Protein AF-A0A520Q319-F1 (afdb_monomer)

pLDDT: mean 80.67, std 19.12, range [30.23, 98.19]

Nearest PDB structures (foldseek):
  6kzb-assembly2_C  TM=6.692E-01  e=2.035E-01  Homo sapiens
  6kzb-assembly1_A-2  TM=5.949E-01  e=3.233E-01  Homo sapiens
  5vg1-assembly2_B  TM=4.832E-01  e=1.181E+00  Jonesia denitrificans DSM 20603
  4v29-assembly1_B  TM=5.590E-01  e=2.477E+00  Arabidopsis thaliana
  5a4x-assembly1_A  TM=5.444E-01  e=3.756E+00  Arabidopsis thaliana

Solvent-accessible surface area (backbone atoms only — not comparable to full-atom values): 23358 Å² total; per-residue (Å²): 141,82,85,83,78,80,80,80,74,81,78,77,79,76,72,76,76,65,64,22,47,40,36,36,29,36,28,26,44,51,50,32,49,63,21,28,35,31,40,41,38,35,45,88,94,48,73,40,70,31,78,44,44,71,84,56,62,34,58,86,44,41,80,47,44,74,44,81,36,68,61,40,83,41,56,41,34,41,35,38,34,36,84,64,22,77,76,43,60,40,50,38,51,46,76,32,85,42,82,37,78,48,62,46,61,54,39,62,59,31,67,91,60,71,52,44,43,98,89,36,84,65,15,52,20,51,48,66,51,40,61,32,36,37,56,39,36,75,92,35,52,89,61,39,76,86,60,71,26,94,42,32,89,65,30,72,80,61,38,91,25,33,42,38,29,46,55,82,26,27,66,39,46,46,64,36,37,79,74,20,74,80,16,44,37,38,73,87,82,18,64,39,81,36,81,64,89,77,71,69,70,80,78,72,82,76,78,85,88,83,90,82,90,85,82,90,84,89,84,83,90,83,84,88,77,95,74,95,70,86,77,73,78,84,89,81,71,71,88,68,60,27,83,81,60,37,94,52,47,62,69,71,63,35,23,36,29,76,24,52,90,86,58,36,66,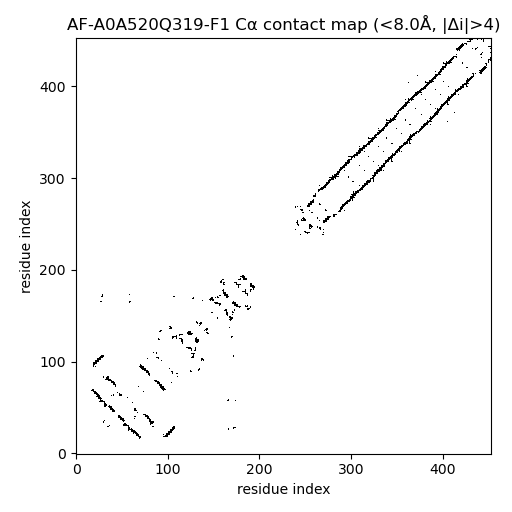42,47,69,79,36,35,29,33,40,43,12,64,42,73,49,14,33,59,45,61,32,34,39,24,49,20,45,31,37,40,38,16,56,4,47,38,0,30,44,32,42,38,34,24,39,60,7,58,31,28,40,39,41,17,65,17,53,39,2,30,20,37,40,35,34,22,50,19,41,20,37,40,40,18,61,18,44,44,4,25,49,31,37,36,48,30,44,17,39,36,39,38,41,17,53,13,44,34,2,26,38,31,38,40,25,48,65,75,11,54,29,37,42,37,40,20,59,5,57,43,2,31,33,37,32,39,34,21,14,63,29,34,40,36,42,19,30,35,43,2,25,40,35,39,32,26,59,72,17,60,33,26,34,36,36,24,39,56,80,52,7,44,69,44,46,41,60,43,91,87,52,61,89,41,95,22,46,42,66,68,35,101,50,91,63,66,77,96

Secondary structure (DSSP, 8-state):
------------------EEEEEEEEE--SPBTTTB-EEEEEETTEEEEEE--TT--TTT-EEEEEEEEESEEEEEEEEEESSS-TT-EEEEEEEESSSEEEEEE--GGGTT--SS-TT-TT--EEETTEEE-TT--TT-GGGSPPPS-SSGGGSPP-STTEEEEEETTEEEEEE-GGGGTTSEEETTTEEES---S----------------------------------------S---HHHH-SSEEETTEEEE---TT--BPPTTSEEEEEE-STTTT-S-EE--SSEEEEEE-STTTT-SEEE-TT-SEEEEEE-STT--SEEE--SSEEEEEE-STT--SEEE--SSEEEEEE-STT--SEEEE-TT--EEEEEE-STT-SSEEEE-SSSEEEEEETT-EEEEE-SS-SSEEEEEESTTSEEEEE--TTS-SSTTS-B--SS-----

Mean predicted aligned error: 19.61 Å

Sequence (453 aa):
MGSRWWVLACLCLMGCESEAVLVVSLRTDLVPGLEVTRATTTVADASATADFALGDDLIAGTRIAAFDVPHGQQRVTVTLSGPGAESLRRTVVVDVRGGTAVTVVLTRSCRGVSCPAASDAAATECLGGVCVAPECTPETPEQCPTAECAADGECPSGPACTTPACLDGVCGLRADASECGGGACDPDEGCVGAPTPDGGVPMDAGPEPDAGVIDSGALDSGTSRLDSGRGDPPRDGGPRDCASLCPGSCEGPLCVLDGTPLQSVCPDGVDCEFRCLGFGSCDVELFCGDGACNVRCEGPSSCRSIIHCGDASTCDVRCTNSTACGTVNCGAGACDVDCTREMTCTEVQCGTGAANVECAAMGACNTVTCPAPATRLDLVCDGFGACSDVSCGADACVIDCMGTSCTNVTCDTACNCDVACMGFGGCSSVTCPSGCMSGPGCMSAGGGGCGCT

Structure (mmCIF, N/CA/C/O backbone):
data_AF-A0A520Q319-F1
#
_entry.id   AF-A0A520Q319-F1
#
loop_
_atom_site.group_PDB
_atom_site.id
_atom_site.type_symbol
_atom_site.label_atom_id
_atom_site.label_alt_id
_atom_site.label_comp_id
_atom_site.label_asym_id
_atom_site.label_entity_id
_atom_site.label_seq_id
_atom_site.pdbx_PDB_ins_code
_atom_site.Cartn_x
_atom_site.Cartn_y
_atom_site.Cartn_z
_atom_site.occupancy
_atom_site.B_iso_or_equiv
_atom_site.auth_seq_id
_atom_site.auth_comp_id
_atom_site.auth_asym_id
_atom_site.auth_atom_id
_atom_site.pdbx_PDB_model_num
ATOM 1 N N . MET A 1 1 ? -21.592 -3.073 75.239 1.00 37.97 1 MET A N 1
ATOM 2 C CA . MET A 1 1 ? -22.607 -2.426 74.375 1.00 37.97 1 MET A CA 1
ATOM 3 C C . MET A 1 1 ? -21.906 -1.245 73.715 1.00 37.97 1 MET A C 1
ATOM 5 O O . MET A 1 1 ? -21.657 -0.274 74.397 1.00 37.97 1 MET A O 1
ATOM 9 N N . GLY A 1 2 ? -21.346 -1.301 72.511 1.00 39.22 2 GLY A N 1
ATOM 10 C CA . GLY A 1 2 ? -21.831 -1.915 71.277 1.00 39.22 2 GLY A CA 1
ATOM 11 C C . GLY A 1 2 ? -22.128 -0.822 70.237 1.00 39.22 2 GLY A C 1
ATOM 12 O O . GLY A 1 2 ? -23.166 -0.878 69.594 1.00 39.22 2 GLY A O 1
ATOM 13 N N . SER A 1 3 ? -21.285 0.211 70.125 1.00 38.00 3 SER A N 1
ATOM 14 C CA . SER A 1 3 ? -21.449 1.327 69.186 1.00 38.00 3 SER A CA 1
ATOM 15 C C . SER A 1 3 ? -20.737 1.011 67.870 1.00 38.00 3 SER A C 1
ATOM 17 O O . SER A 1 3 ? -19.551 1.267 67.692 1.00 38.00 3 SER A O 1
ATOM 19 N N . ARG A 1 4 ? -21.495 0.415 66.946 1.00 44.19 4 ARG A N 1
ATOM 20 C CA . ARG A 1 4 ? -21.141 0.266 65.530 1.00 44.19 4 ARG A CA 1
ATOM 21 C C . ARG A 1 4 ? -21.379 1.620 64.856 1.00 44.19 4 ARG A C 1
ATOM 23 O O . ARG A 1 4 ? -22.530 1.995 64.655 1.00 44.19 4 ARG A O 1
ATOM 30 N N . TRP A 1 5 ? -20.321 2.362 64.546 1.00 41.03 5 TRP A N 1
ATOM 31 C CA . TRP A 1 5 ? -20.402 3.493 63.620 1.00 41.03 5 TRP A CA 1
ATOM 32 C C . TRP A 1 5 ? -20.099 2.986 62.215 1.00 41.03 5 TRP A C 1
ATOM 34 O O . TRP A 1 5 ? -19.053 2.396 61.956 1.00 41.03 5 TRP A O 1
ATOM 44 N N . TRP A 1 6 ? -21.092 3.147 61.348 1.00 40.56 6 TRP A N 1
ATOM 45 C CA . TRP A 1 6 ? -21.052 2.803 59.940 1.00 40.56 6 TRP A CA 1
ATOM 46 C C . TRP A 1 6 ? -20.061 3.720 59.222 1.00 40.56 6 TRP A C 1
ATOM 48 O O . TRP A 1 6 ? -20.252 4.933 59.180 1.00 40.56 6 TRP A O 1
ATOM 58 N N . VAL A 1 7 ? -19.018 3.132 58.641 1.00 46.28 7 VAL A N 1
ATOM 59 C CA . VAL A 1 7 ? -18.230 3.776 57.591 1.00 46.28 7 VAL A CA 1
ATOM 60 C C . VAL A 1 7 ? -19.119 3.800 56.349 1.00 46.28 7 VAL A C 1
ATOM 62 O O . VAL A 1 7 ? -19.327 2.770 55.711 1.00 46.28 7 VAL A O 1
ATOM 65 N N . LEU A 1 8 ? -19.694 4.965 56.039 1.00 46.56 8 LEU A N 1
ATOM 66 C CA . LEU A 1 8 ? -20.206 5.254 54.703 1.00 46.56 8 LEU A CA 1
ATOM 67 C C . LEU A 1 8 ? -18.996 5.286 53.763 1.00 46.56 8 LEU A C 1
ATOM 69 O O . LEU A 1 8 ? -18.280 6.281 53.673 1.00 46.56 8 LEU A O 1
ATOM 73 N N . ALA A 1 9 ? -18.746 4.163 53.097 1.00 47.50 9 ALA A N 1
ATOM 74 C CA . ALA A 1 9 ? -17.907 4.122 51.917 1.00 47.50 9 ALA A CA 1
ATOM 75 C C . ALA A 1 9 ? -18.663 4.848 50.793 1.00 47.50 9 ALA A C 1
ATOM 77 O O . ALA A 1 9 ? -19.569 4.285 50.180 1.00 47.50 9 ALA A O 1
ATOM 78 N N . CYS A 1 10 ? -18.320 6.117 50.556 1.00 46.19 10 CYS A N 1
ATOM 79 C CA . CYS A 1 10 ? -18.592 6.774 49.282 1.00 46.19 10 CYS A CA 1
ATOM 80 C C . CYS A 1 10 ? -17.803 6.022 48.209 1.00 46.19 10 CYS A C 1
ATOM 82 O O . CYS A 1 10 ? -16.613 6.256 48.010 1.00 46.19 10 CYS A O 1
ATOM 84 N N . LEU A 1 11 ? -18.479 5.071 47.572 1.00 45.88 11 LEU A N 1
ATOM 85 C CA . LEU A 1 11 ? -18.048 4.411 46.355 1.00 45.88 11 LEU A CA 1
ATOM 86 C C . LEU A 1 11 ? -18.030 5.487 45.258 1.00 45.88 11 LEU A C 1
ATOM 88 O O . LEU A 1 11 ? -19.061 5.800 44.665 1.00 45.88 11 LEU A O 1
ATOM 92 N N . CYS A 1 12 ? -16.877 6.124 45.050 1.00 43.38 12 CYS A N 1
ATOM 93 C CA . CYS A 1 12 ? -16.635 6.920 43.857 1.00 43.38 12 CYS A CA 1
ATOM 94 C C . CYS A 1 12 ? -16.754 5.975 42.660 1.00 43.38 12 CYS A C 1
ATOM 96 O O . CYS A 1 12 ? -15.855 5.178 42.397 1.00 43.38 12 CYS A O 1
ATOM 98 N N . LEU A 1 13 ? -17.893 6.039 41.974 1.00 45.44 13 LEU A N 1
ATOM 99 C CA . LEU A 1 13 ? -18.058 5.548 40.616 1.00 45.44 13 LEU A CA 1
ATOM 100 C C . LEU A 1 13 ? -17.061 6.321 39.746 1.00 45.44 13 LEU A C 1
ATOM 102 O O . LEU A 1 13 ? -17.366 7.403 39.254 1.00 45.44 13 LEU A O 1
ATOM 106 N N . MET A 1 14 ? -15.844 5.796 39.613 1.00 43.69 14 MET A N 1
ATOM 107 C CA . MET A 1 14 ? -14.994 6.112 38.474 1.00 43.69 14 MET A CA 1
ATOM 108 C C . MET A 1 14 ? -15.736 5.564 37.257 1.00 43.69 14 MET A C 1
ATOM 110 O O . MET A 1 14 ? -15.704 4.364 36.990 1.00 43.69 14 MET A O 1
ATOM 114 N N . GLY A 1 15 ? -16.514 6.425 36.601 1.00 40.84 15 GLY A N 1
ATOM 115 C CA . GLY A 1 15 ? -17.001 6.146 35.263 1.00 40.84 15 GLY A CA 1
ATOM 116 C C . GLY A 1 15 ? -15.776 5.959 34.387 1.00 40.84 15 GLY A C 1
ATOM 117 O O . GLY A 1 15 ? -14.968 6.872 34.257 1.00 40.84 15 GLY A O 1
ATOM 118 N N . CYS A 1 16 ? -15.608 4.751 33.865 1.00 49.38 16 CYS A N 1
ATOM 119 C CA . CYS A 1 16 ? -14.726 4.515 32.741 1.00 49.38 16 CYS A CA 1
ATOM 120 C C . CYS A 1 16 ? -15.351 5.311 31.590 1.00 49.38 16 CYS A C 1
ATOM 122 O O . CYS A 1 16 ? -16.384 4.898 31.063 1.00 49.38 16 CYS A O 1
ATOM 124 N N . GLU A 1 17 ? -14.826 6.500 31.295 1.00 56.38 17 GLU A N 1
ATOM 125 C CA . GLU A 1 17 ? -15.114 7.161 30.025 1.00 56.38 17 GLU A CA 1
ATOM 126 C C . GLU A 1 17 ? -14.665 6.154 28.968 1.00 56.38 17 GLU A C 1
ATOM 128 O O . GLU A 1 17 ? -13.500 5.758 28.945 1.00 56.38 17 GLU A O 1
ATOM 133 N N . SER A 1 18 ? -15.609 5.576 28.225 1.00 66.00 18 SER A N 1
ATOM 134 C CA . SER A 1 18 ? -15.241 4.628 27.185 1.00 66.00 18 SER A CA 1
ATOM 135 C C . SER A 1 18 ? -14.591 5.441 26.079 1.00 66.00 18 SER A C 1
ATOM 137 O O . SER A 1 18 ? -15.249 6.221 25.392 1.00 66.00 18 S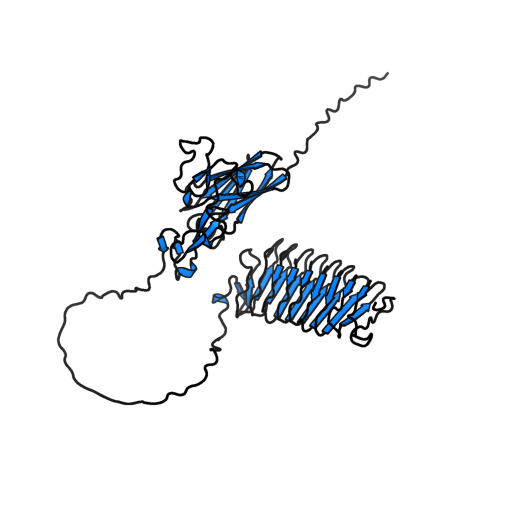ER A O 1
ATOM 139 N N . GLU A 1 19 ? -13.274 5.331 25.994 1.00 82.06 19 GLU A N 1
ATOM 140 C CA . GLU A 1 19 ? -12.502 5.933 24.924 1.00 82.06 19 GLU A CA 1
ATOM 141 C C . GLU A 1 19 ? -12.709 5.121 23.647 1.00 82.06 19 GLU A C 1
ATOM 143 O O . GLU A 1 19 ? -12.830 3.891 23.652 1.00 82.06 19 GLU A O 1
ATOM 148 N N . ALA A 1 20 ? -12.789 5.842 22.542 1.00 88.25 20 ALA A N 1
ATOM 149 C CA . ALA A 1 20 ? -12.891 5.308 21.208 1.00 88.25 20 ALA A CA 1
ATOM 150 C C . ALA A 1 20 ? -11.679 5.764 20.400 1.00 88.25 20 ALA A C 1
ATOM 152 O O . ALA A 1 20 ? -11.221 6.898 20.531 1.00 88.25 20 ALA A O 1
ATOM 153 N N . VAL A 1 21 ? -11.183 4.885 19.535 1.00 92.50 21 VAL A N 1
ATOM 154 C CA . VAL A 1 21 ? -10.055 5.214 18.664 1.00 92.50 21 VAL A CA 1
ATOM 155 C C . VAL A 1 21 ? -10.552 6.076 17.505 1.00 92.50 21 VAL A C 1
ATOM 157 O O . VAL A 1 21 ? -11.387 5.633 16.715 1.00 92.50 21 VAL A O 1
ATOM 160 N N . LEU A 1 22 ? -10.006 7.283 17.381 1.00 95.94 22 LEU A N 1
ATOM 161 C CA . LEU A 1 22 ? -10.175 8.179 16.243 1.00 95.94 22 LEU A CA 1
ATOM 162 C C . LEU A 1 22 ? -8.900 8.185 15.395 1.00 95.94 22 LEU A C 1
ATOM 164 O O . LEU A 1 22 ? -7.833 8.597 15.849 1.00 95.94 22 LEU A O 1
ATOM 168 N N . VAL A 1 23 ? -9.014 7.744 14.147 1.00 96.75 23 VAL A N 1
ATOM 169 C CA . VAL A 1 23 ? -7.941 7.766 13.149 1.00 96.75 23 VAL A CA 1
ATOM 170 C C . VAL A 1 23 ? -8.147 8.951 12.216 1.00 96.75 23 VAL A C 1
ATOM 172 O O . VAL A 1 23 ? -9.241 9.133 11.691 1.00 96.75 23 VAL A O 1
ATOM 175 N N . VAL A 1 24 ? -7.100 9.748 12.000 1.00 97.75 24 VAL A N 1
ATOM 176 C CA . VAL A 1 24 ? -7.153 10.925 11.123 1.00 97.75 24 VAL A CA 1
ATOM 177 C C . VAL A 1 24 ? -6.260 10.696 9.912 1.00 97.75 24 VAL A C 1
ATOM 179 O O . VAL A 1 24 ? -5.055 10.462 10.062 1.00 97.75 24 VAL A O 1
ATOM 182 N N . SER A 1 25 ? -6.853 10.804 8.727 1.00 97.06 25 SER A N 1
ATOM 183 C CA . SER A 1 25 ? -6.167 10.734 7.439 1.00 97.06 25 SER A CA 1
ATOM 184 C C . SER A 1 25 ? -6.172 12.095 6.748 1.00 97.06 25 SER A C 1
ATOM 186 O O . SER A 1 25 ? -7.106 12.878 6.909 1.00 97.06 25 SER A O 1
ATOM 188 N N . LEU A 1 26 ? -5.130 12.384 5.975 1.00 97.44 26 LEU A N 1
ATOM 189 C CA . LEU A 1 26 ? -4.986 13.599 5.177 1.00 97.44 26 LEU A CA 1
ATOM 190 C C . LEU A 1 26 ? -4.964 13.248 3.698 1.00 97.44 26 LEU A C 1
ATOM 192 O O . LEU A 1 26 ? -4.217 12.352 3.309 1.00 97.44 26 LEU A O 1
ATOM 196 N N . ARG A 1 27 ? -5.705 14.014 2.893 1.00 96.94 27 ARG A N 1
ATOM 197 C CA . ARG A 1 27 ? -5.554 14.056 1.435 1.00 96.94 27 ARG A CA 1
ATOM 198 C C . ARG A 1 27 ? -5.244 15.474 0.966 1.00 96.94 27 ARG A C 1
ATOM 200 O O . ARG A 1 27 ? -5.932 16.417 1.359 1.00 96.94 27 ARG A O 1
ATOM 207 N N . THR A 1 28 ? -4.214 15.645 0.145 1.00 95.88 28 THR A N 1
ATOM 208 C CA . THR A 1 28 ? -3.810 16.948 -0.402 1.00 95.88 28 THR A CA 1
ATOM 209 C C . THR A 1 28 ? -3.043 16.802 -1.717 1.00 95.88 28 THR A C 1
ATOM 211 O O . THR A 1 28 ? -2.348 15.815 -1.924 1.00 95.88 28 THR A O 1
ATOM 214 N N . ASP A 1 29 ? -3.171 17.797 -2.594 1.00 95.00 29 ASP A N 1
ATOM 215 C CA . ASP A 1 29 ? -2.430 17.979 -3.853 1.00 95.00 29 ASP A CA 1
ATOM 216 C C . ASP A 1 29 ? -1.200 18.903 -3.690 1.00 95.00 29 ASP A C 1
ATOM 218 O O . ASP A 1 29 ? -0.631 19.416 -4.659 1.00 95.00 29 ASP A O 1
ATOM 222 N N . LEU A 1 30 ? -0.799 19.163 -2.445 1.00 94.31 30 LEU A N 1
ATOM 223 C CA . LEU A 1 30 ? 0.480 19.787 -2.121 1.00 94.31 30 LEU A CA 1
ATOM 224 C C . LEU A 1 30 ? 1.610 18.782 -2.335 1.00 94.31 30 LEU A C 1
ATOM 226 O O . LEU A 1 30 ? 1.519 17.646 -1.873 1.00 94.31 30 LEU A O 1
ATOM 230 N N . VAL A 1 31 ? 2.706 19.216 -2.953 1.00 93.06 31 VAL A N 1
ATOM 231 C CA . VAL A 1 31 ? 3.884 18.373 -3.157 1.00 93.06 31 VAL A CA 1
ATOM 232 C C . VAL A 1 31 ? 4.611 18.161 -1.824 1.00 93.06 31 VAL A C 1
ATOM 234 O O . VAL A 1 31 ? 5.104 19.129 -1.228 1.00 93.06 31 VAL A O 1
ATOM 237 N N . PRO A 1 32 ? 4.707 16.922 -1.322 1.00 92.44 32 PRO A N 1
ATOM 238 C CA . PRO A 1 32 ? 5.370 16.658 -0.057 1.00 92.44 32 PRO A CA 1
ATOM 239 C C . PRO A 1 32 ? 6.884 16.839 -0.174 1.00 92.44 32 PRO A C 1
ATOM 241 O O . PRO A 1 32 ? 7.482 16.672 -1.236 1.00 92.44 32 PRO A O 1
ATOM 244 N N . GLY A 1 33 ? 7.510 17.291 0.909 1.00 87.81 33 GLY A N 1
ATOM 245 C CA . GLY A 1 33 ? 8.922 17.673 0.946 1.00 87.81 33 GLY A CA 1
ATOM 246 C C . GLY A 1 33 ? 9.253 19.023 0.287 1.00 87.81 33 GLY A C 1
ATOM 247 O O . GLY A 1 33 ? 10.247 19.635 0.677 1.00 87.81 33 GLY A O 1
ATOM 248 N N . LEU A 1 34 ? 8.432 19.522 -0.650 1.00 88.50 34 LEU A N 1
ATOM 249 C CA . LEU A 1 34 ? 8.623 20.829 -1.307 1.00 88.50 34 LEU A CA 1
ATOM 250 C C . LEU A 1 34 ? 7.650 21.886 -0.798 1.00 88.50 34 LEU A C 1
ATOM 252 O O . LEU A 1 34 ? 8.058 22.945 -0.329 1.00 88.50 34 LEU A O 1
ATOM 256 N N . GLU A 1 35 ? 6.356 21.599 -0.875 1.00 91.94 35 GLU A N 1
ATOM 257 C CA . GLU A 1 35 ? 5.304 22.532 -0.496 1.00 91.94 35 GLU A CA 1
ATOM 258 C C . GLU A 1 35 ? 4.829 22.283 0.931 1.00 91.94 35 GLU A C 1
ATOM 260 O O . GLU A 1 35 ? 4.600 23.232 1.680 1.00 91.94 35 GLU A O 1
ATOM 265 N N . VAL A 1 36 ? 4.738 21.020 1.338 1.00 94.69 36 VAL A N 1
ATOM 266 C CA . VAL A 1 36 ? 4.351 20.619 2.690 1.00 94.69 36 VAL A CA 1
ATOM 267 C C . VAL A 1 36 ? 5.379 19.653 3.261 1.00 94.69 36 VAL A C 1
ATOM 269 O O . VAL A 1 36 ? 5.780 18.697 2.612 1.00 94.69 36 VAL A O 1
ATOM 272 N N . THR A 1 37 ? 5.824 19.903 4.486 1.00 95.06 37 THR A N 1
ATOM 273 C CA . THR A 1 37 ? 6.806 19.052 5.175 1.00 95.06 37 THR A CA 1
ATOM 274 C C . THR A 1 37 ? 6.274 18.499 6.483 1.00 95.06 37 THR A C 1
ATOM 276 O O . THR A 1 37 ? 6.876 17.589 7.041 1.00 95.06 37 THR A O 1
ATOM 279 N N . ARG A 1 38 ? 5.159 19.038 6.994 1.00 95.44 38 ARG A N 1
ATOM 280 C CA . ARG A 1 38 ? 4.554 18.578 8.241 1.00 95.44 38 ARG A CA 1
ATOM 281 C C . ARG A 1 38 ? 3.066 18.876 8.324 1.00 95.44 38 ARG A C 1
ATOM 283 O O . ARG A 1 38 ? 2.643 19.999 8.043 1.00 95.44 38 ARG A O 1
ATOM 290 N N . ALA A 1 39 ? 2.306 17.911 8.830 1.00 97.56 39 ALA A N 1
ATOM 291 C CA . ALA A 1 39 ? 0.965 18.091 9.364 1.00 97.56 39 ALA A CA 1
ATOM 292 C C . ALA A 1 39 ? 0.983 18.041 10.894 1.00 97.56 39 ALA A C 1
ATOM 294 O O . ALA A 1 39 ? 1.561 17.138 11.495 1.00 97.56 39 ALA A O 1
ATOM 295 N N . THR A 1 40 ? 0.288 18.979 11.525 1.00 97.69 40 THR A N 1
ATOM 296 C CA . THR A 1 40 ? -0.024 18.952 12.955 1.00 97.69 40 THR A CA 1
ATOM 297 C C . THR A 1 40 ? -1.520 18.740 13.108 1.00 97.69 40 THR A C 1
ATOM 299 O O . THR A 1 40 ? -2.311 19.577 12.670 1.00 97.69 40 THR A O 1
ATOM 302 N N . THR A 1 41 ? -1.903 17.639 13.744 1.00 98.19 41 THR A N 1
ATOM 303 C CA . THR A 1 41 ? -3.294 17.314 14.065 1.00 98.19 41 THR A CA 1
ATOM 304 C C . THR A 1 41 ? -3.548 17.587 15.533 1.00 98.19 41 THR A C 1
ATOM 306 O O . THR A 1 41 ? -2.798 17.106 16.379 1.00 98.19 41 THR A O 1
ATOM 309 N N . THR A 1 42 ? -4.612 18.314 15.851 1.00 97.75 42 THR A N 1
ATOM 310 C CA . THR A 1 42 ? -5.048 18.549 17.229 1.00 97.75 42 THR A CA 1
ATOM 311 C C . THR A 1 42 ? -6.491 18.110 17.415 1.00 97.75 42 THR A C 1
ATOM 313 O O . THR A 1 42 ? -7.357 18.494 16.622 1.00 97.75 42 THR A O 1
ATOM 316 N N . VAL A 1 43 ? -6.747 17.351 18.478 1.00 96.25 43 VAL A N 1
ATOM 317 C CA . VAL A 1 43 ? -8.083 16.916 18.899 1.00 96.25 43 VAL A CA 1
ATOM 318 C C . VAL A 1 43 ? -8.203 17.163 20.396 1.00 96.25 43 VAL A C 1
ATOM 320 O O . VAL A 1 43 ? -7.409 16.634 21.171 1.00 96.25 43 VAL A O 1
ATOM 323 N N . ALA A 1 44 ? -9.170 17.989 20.801 1.00 89.00 44 ALA A N 1
ATOM 324 C CA . ALA A 1 44 ? -9.260 18.506 22.169 1.00 89.00 44 ALA A CA 1
ATOM 325 C C . ALA A 1 44 ? -7.903 19.083 22.646 1.00 89.00 44 ALA A C 1
ATOM 327 O O . ALA A 1 44 ? -7.392 20.010 22.017 1.00 89.00 44 ALA A O 1
ATOM 328 N N . ASP A 1 45 ? -7.321 18.525 23.711 1.00 86.25 45 ASP A N 1
ATOM 329 C CA . ASP A 1 45 ? -6.022 18.932 24.268 1.00 86.25 45 ASP A CA 1
ATOM 330 C C . ASP A 1 45 ? -4.841 18.073 23.764 1.00 86.25 45 ASP A C 1
ATOM 332 O O . ASP A 1 45 ? -3.692 18.308 24.142 1.00 86.25 45 ASP A O 1
ATOM 336 N N . ALA A 1 46 ? -5.101 17.075 22.912 1.00 93.00 46 ALA A N 1
ATOM 337 C CA . ALA A 1 46 ? -4.085 16.195 22.344 1.00 93.00 46 ALA A CA 1
ATOM 338 C C . ALA A 1 46 ? -3.594 16.704 20.981 1.00 93.00 46 ALA A C 1
ATOM 340 O O . ALA A 1 46 ? -4.355 17.254 20.180 1.00 93.00 46 ALA A O 1
ATOM 341 N N . SER A 1 47 ? -2.310 16.482 20.690 1.00 96.31 47 SER A N 1
ATOM 342 C CA . SER A 1 47 ? -1.703 16.828 19.404 1.00 96.31 47 SER A CA 1
ATOM 343 C C . SER A 1 47 ? -0.773 15.732 18.905 1.00 96.31 47 SER A C 1
ATOM 345 O O . SER A 1 47 ? -0.003 15.181 19.690 1.00 96.31 47 SER A O 1
ATOM 347 N N . ALA A 1 48 ? -0.784 15.484 17.601 1.00 96.1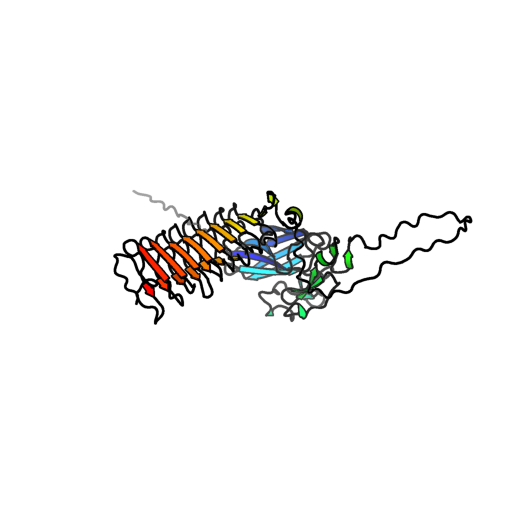2 48 ALA A N 1
ATOM 348 C CA . ALA A 1 48 ? 0.157 14.610 16.914 1.00 96.12 48 ALA A CA 1
ATOM 349 C C . ALA A 1 48 ? 0.726 15.322 15.683 1.00 96.12 48 ALA A C 1
ATOM 351 O O . ALA A 1 48 ? 0.067 16.178 15.089 1.00 96.12 48 ALA A O 1
ATOM 352 N N . THR A 1 49 ? 1.947 14.969 15.301 1.00 97.00 49 THR A N 1
ATOM 353 C CA . THR A 1 49 ? 2.611 15.502 14.110 1.00 97.00 49 THR A CA 1
ATOM 354 C C . THR A 1 49 ? 3.000 14.369 13.177 1.00 97.00 49 THR A C 1
ATOM 356 O O . THR A 1 49 ? 3.497 13.346 13.642 1.00 97.00 49 THR A O 1
ATOM 359 N N . ALA A 1 50 ? 2.831 14.588 11.878 1.00 96.19 50 ALA A N 1
ATOM 360 C CA . ALA A 1 50 ? 3.353 13.742 10.815 1.00 96.19 50 ALA A CA 1
ATOM 361 C C . ALA A 1 50 ? 4.260 14.598 9.927 1.00 96.19 50 ALA A C 1
ATOM 363 O O . ALA A 1 50 ? 3.859 15.693 9.535 1.00 96.19 50 ALA A O 1
ATOM 364 N N . ASP A 1 51 ? 5.475 14.131 9.654 1.00 96.25 51 ASP A N 1
ATOM 365 C CA . ASP A 1 51 ? 6.396 14.777 8.718 1.00 96.25 51 ASP A CA 1
ATOM 366 C C . ASP A 1 51 ? 6.257 14.126 7.333 1.00 96.25 51 ASP A C 1
ATOM 368 O O . ASP A 1 51 ? 5.946 12.939 7.241 1.00 96.25 51 ASP A O 1
ATOM 372 N N . PHE A 1 52 ? 6.491 14.906 6.277 1.00 94.25 52 PHE A N 1
ATOM 373 C CA . PHE A 1 52 ? 6.381 14.468 4.887 1.00 94.25 52 PHE A CA 1
ATOM 374 C C . PHE A 1 52 ? 7.677 14.712 4.122 1.00 94.25 52 PHE A C 1
ATOM 376 O O . PHE A 1 52 ? 8.320 15.758 4.273 1.00 94.25 52 PHE A O 1
ATOM 383 N N . ALA A 1 53 ? 8.027 13.760 3.269 1.00 89.62 53 ALA A N 1
ATOM 384 C CA . ALA A 1 53 ? 9.196 13.776 2.413 1.00 89.62 53 ALA A CA 1
ATOM 385 C C . ALA A 1 53 ? 8.803 13.752 0.931 1.00 89.62 53 ALA A C 1
ATOM 387 O O . ALA A 1 53 ? 7.681 13.428 0.549 1.00 89.62 53 ALA A O 1
ATOM 388 N N . LEU A 1 54 ? 9.766 14.105 0.080 1.00 83.75 54 LEU A N 1
ATOM 389 C CA . LEU A 1 54 ? 9.629 13.940 -1.363 1.00 83.75 54 LEU A CA 1
ATOM 390 C C . LEU A 1 54 ? 9.229 12.496 -1.695 1.00 83.75 54 LEU A C 1
ATOM 392 O O . LEU A 1 54 ? 9.892 11.562 -1.251 1.00 83.75 54 LEU A O 1
ATOM 396 N N . GLY A 1 55 ? 8.181 12.340 -2.504 1.00 80.00 55 GLY A N 1
ATOM 397 C CA . GLY A 1 55 ? 7.683 11.038 -2.953 1.00 80.00 55 GLY A CA 1
ATOM 398 C C . GLY A 1 55 ? 6.541 10.449 -2.121 1.00 80.00 55 GLY A C 1
ATOM 399 O O . GLY A 1 55 ? 5.960 9.461 -2.559 1.00 80.00 55 GLY A O 1
ATOM 400 N N . ASP A 1 56 ? 6.169 11.045 -0.981 1.00 88.00 56 ASP A N 1
ATOM 401 C CA . ASP A 1 56 ? 4.959 10.621 -0.266 1.00 88.00 56 ASP A CA 1
ATOM 402 C C . ASP A 1 56 ? 3.713 10.810 -1.156 1.00 88.00 56 ASP A C 1
ATOM 404 O O . ASP A 1 56 ? 3.556 11.839 -1.815 1.00 88.00 56 ASP A O 1
ATOM 408 N N . ASP A 1 57 ? 2.782 9.851 -1.163 1.00 88.69 57 ASP A N 1
ATOM 409 C CA . ASP A 1 57 ? 1.505 10.019 -1.871 1.00 88.69 57 ASP A CA 1
ATOM 410 C C . ASP A 1 57 ? 0.434 10.582 -0.931 1.00 88.69 57 ASP A C 1
ATOM 412 O O . ASP A 1 57 ? -0.350 9.862 -0.305 1.00 88.69 57 ASP A O 1
ATOM 416 N N . LEU A 1 58 ? 0.388 11.910 -0.843 1.00 92.62 58 LEU A N 1
ATOM 417 C CA . LEU A 1 58 ? -0.653 12.602 -0.089 1.00 92.62 58 LEU A CA 1
ATOM 418 C C . LEU A 1 58 ? -1.991 12.688 -0.839 1.00 92.62 58 LEU A C 1
ATOM 420 O O . LEU A 1 58 ? -2.984 13.089 -0.238 1.00 92.62 58 LEU A O 1
ATOM 424 N N . ILE A 1 59 ? -2.062 12.282 -2.108 1.00 92.12 59 ILE A N 1
ATOM 425 C CA . ILE A 1 59 ? -3.305 12.267 -2.891 1.00 92.12 59 ILE A CA 1
ATOM 426 C C . ILE A 1 59 ? -4.075 10.969 -2.655 1.00 92.12 59 ILE A C 1
ATOM 428 O O . ILE A 1 59 ? -5.296 11.012 -2.489 1.00 92.12 59 ILE A O 1
ATOM 432 N N . ALA A 1 60 ? -3.396 9.820 -2.593 1.00 87.56 60 ALA A N 1
ATOM 433 C CA . ALA A 1 60 ? -4.008 8.549 -2.186 1.00 87.56 60 ALA A CA 1
ATOM 434 C C . ALA A 1 60 ? -4.547 8.617 -0.747 1.00 87.56 60 ALA A C 1
ATOM 436 O O . ALA A 1 60 ? -5.589 8.043 -0.437 1.00 87.56 60 ALA A O 1
ATOM 437 N N . GLY A 1 61 ? -3.883 9.415 0.087 1.00 88.62 61 GLY A N 1
ATOM 438 C CA . GLY A 1 61 ? -4.264 9.692 1.458 1.00 88.62 61 GLY A CA 1
ATOM 439 C C . GLY A 1 61 ? -3.381 8.958 2.448 1.00 88.62 61 GLY A C 1
ATOM 440 O O . GLY A 1 61 ? -3.100 7.774 2.295 1.00 88.62 61 GLY A O 1
ATOM 441 N N . THR A 1 62 ? -2.949 9.669 3.485 1.00 92.12 62 THR A N 1
ATOM 442 C CA . THR A 1 62 ? -2.042 9.119 4.494 1.00 92.12 62 THR A CA 1
ATOM 443 C C . THR A 1 62 ? -2.606 9.300 5.891 1.00 92.12 62 THR A C 1
ATOM 445 O O . THR A 1 62 ? -3.226 10.321 6.198 1.00 92.12 62 THR A O 1
ATOM 448 N N . ARG A 1 63 ? -2.386 8.321 6.769 1.00 95.75 63 ARG A N 1
ATOM 449 C CA . ARG A 1 63 ? -2.757 8.439 8.180 1.00 95.75 63 ARG A CA 1
ATOM 450 C C . ARG A 1 63 ? -1.759 9.353 8.877 1.00 95.75 63 ARG A C 1
ATOM 452 O O . ARG A 1 63 ? -0.584 9.021 8.978 1.00 95.75 63 ARG A O 1
ATOM 459 N N . ILE A 1 64 ? -2.240 10.465 9.421 1.00 97.00 64 ILE A N 1
ATOM 460 C CA . ILE A 1 64 ? -1.385 11.466 10.074 1.00 97.00 64 ILE A CA 1
ATOM 461 C C . ILE A 1 64 ? -1.495 11.452 11.598 1.00 97.00 64 ILE A C 1
ATOM 463 O O . ILE A 1 64 ? -0.627 11.999 12.276 1.00 97.00 64 ILE A O 1
ATOM 467 N N . ALA A 1 65 ? -2.548 10.844 12.156 1.00 97.00 65 ALA A N 1
ATOM 468 C CA . ALA A 1 65 ? -2.703 10.734 13.600 1.00 97.00 65 ALA A CA 1
ATOM 469 C C . ALA A 1 65 ? -3.656 9.613 14.039 1.00 97.00 65 ALA A C 1
ATOM 471 O O . ALA A 1 65 ? -4.460 9.078 13.268 1.00 97.00 65 ALA A O 1
ATOM 472 N N . ALA A 1 66 ? -3.565 9.283 15.324 1.00 95.31 66 ALA A N 1
ATOM 473 C CA . ALA A 1 66 ? -4.485 8.416 16.039 1.00 95.31 66 ALA A CA 1
ATOM 474 C C . ALA A 1 66 ? -4.651 8.947 17.462 1.00 95.31 66 ALA A C 1
ATOM 476 O O . ALA A 1 66 ? -3.652 9.283 18.098 1.00 95.31 66 ALA A O 1
ATOM 477 N N . PHE A 1 67 ? -5.883 9.009 17.951 1.00 95.25 67 PHE A N 1
ATOM 478 C CA . PHE A 1 67 ? -6.191 9.483 19.295 1.00 95.25 67 PHE A CA 1
ATOM 479 C C . PHE A 1 67 ? -7.213 8.566 19.954 1.00 95.25 67 PHE A C 1
ATOM 481 O O . PHE A 1 67 ? -8.158 8.131 19.299 1.00 95.25 67 PHE A O 1
ATOM 488 N N . ASP A 1 68 ? -7.055 8.337 21.250 1.00 94.06 68 ASP A N 1
ATOM 489 C CA . ASP A 1 68 ? -8.132 7.844 22.100 1.00 94.06 68 ASP A CA 1
ATOM 490 C C . ASP A 1 68 ? -8.961 9.056 22.538 1.00 94.06 68 ASP A C 1
ATOM 492 O O . ASP A 1 68 ? -8.429 10.017 23.097 1.00 94.06 68 ASP A O 1
ATOM 496 N N . VAL A 1 69 ? -10.248 9.068 22.190 1.00 93.50 69 VAL A N 1
ATOM 497 C CA . VAL A 1 69 ? -11.141 10.211 22.427 1.00 93.50 69 VAL A CA 1
ATOM 498 C C . VAL A 1 69 ? -12.467 9.764 23.034 1.00 93.50 69 VAL A C 1
ATOM 500 O O . VAL A 1 69 ? -12.929 8.653 22.758 1.00 93.50 69 VAL A O 1
ATOM 503 N N . PRO A 1 70 ? -13.138 10.622 23.819 1.00 91.94 70 PRO A N 1
ATOM 504 C CA . PRO A 1 70 ? -14.492 10.340 24.271 1.00 91.94 70 PRO A CA 1
ATOM 505 C C . PRO A 1 70 ? -15.457 10.186 23.092 1.00 91.94 70 PRO A C 1
ATOM 507 O O . PRO A 1 70 ? -15.320 10.844 22.055 1.00 91.94 70 PRO A O 1
ATOM 510 N N . HIS A 1 71 ? -16.490 9.367 23.273 1.00 92.38 71 HIS A N 1
ATOM 511 C CA . HIS A 1 71 ? -17.602 9.324 22.327 1.00 92.38 71 HIS A CA 1
ATOM 512 C C . HIS A 1 71 ? -18.303 10.684 22.192 1.00 92.38 71 HIS A C 1
ATOM 514 O O . HIS A 1 71 ? -18.366 11.475 23.136 1.00 92.38 71 HIS A O 1
ATOM 520 N N . GLY A 1 72 ? -18.915 10.909 21.032 1.00 92.81 72 GLY A N 1
ATOM 521 C CA . GLY A 1 72 ? -19.645 12.123 20.687 1.00 92.81 72 GLY A CA 1
ATOM 522 C C . GLY A 1 72 ? -18.873 13.020 19.726 1.00 92.81 72 GLY A C 1
ATOM 523 O O . GLY A 1 72 ? -17.953 12.584 19.034 1.00 92.81 72 GLY A O 1
ATOM 524 N N . GLN A 1 73 ? -19.275 14.288 19.663 1.00 94.31 73 GLN A N 1
ATOM 525 C CA . GLN A 1 73 ? -18.724 15.239 18.704 1.00 94.31 73 GLN A CA 1
ATOM 526 C C . GLN A 1 73 ? -17.280 15.617 19.046 1.00 94.31 73 GLN A C 1
ATOM 528 O O . GLN A 1 73 ? -17.017 16.210 20.093 1.00 94.31 73 GLN A O 1
ATOM 533 N N . GLN A 1 74 ? -16.365 15.329 18.126 1.00 95.44 74 GLN A N 1
ATOM 534 C CA . GLN A 1 74 ? -14.958 15.691 18.210 1.00 95.44 74 GLN A CA 1
ATOM 535 C C . GLN A 1 74 ? -14.605 16.708 17.133 1.00 95.44 74 GLN A C 1
ATOM 537 O O . GLN A 1 74 ? -15.034 16.606 15.984 1.00 95.44 74 GLN A O 1
ATOM 542 N N . ARG A 1 75 ? -13.794 17.695 17.518 1.00 97.19 75 ARG A N 1
ATOM 543 C CA . ARG A 1 75 ? -13.238 18.693 16.606 1.00 97.19 75 ARG A CA 1
ATOM 544 C C . ARG A 1 75 ? -11.798 18.320 16.283 1.00 97.19 75 ARG A C 1
ATOM 546 O O . ARG A 1 75 ? -10.942 18.374 17.164 1.00 97.19 75 ARG A O 1
ATOM 553 N N . VAL A 1 76 ? -11.539 17.996 15.024 1.00 97.94 76 VAL A N 1
ATOM 554 C CA . VAL A 1 76 ? -10.211 17.641 14.520 1.00 97.94 76 VAL A CA 1
ATOM 555 C C . VAL A 1 76 ? -9.681 18.809 13.711 1.00 97.94 76 VAL A C 1
ATOM 557 O O . VAL A 1 76 ? -10.284 19.189 12.716 1.00 97.94 76 VAL A O 1
ATOM 560 N N . THR A 1 77 ? -8.569 19.404 14.135 1.00 98.00 77 THR A N 1
ATOM 561 C CA . THR A 1 77 ? -7.908 20.473 13.373 1.00 98.00 77 THR A CA 1
ATOM 562 C C . THR A 1 77 ? -6.608 19.946 12.796 1.00 98.00 77 THR A C 1
ATOM 564 O O . THR A 1 77 ? -5.743 19.507 13.548 1.00 98.00 77 THR A O 1
ATOM 567 N N . VAL A 1 78 ? -6.452 20.026 11.480 1.00 98.06 78 VAL A N 1
ATOM 568 C CA . VAL A 1 78 ? -5.206 19.716 10.778 1.00 98.06 78 VAL A CA 1
ATOM 569 C C . VAL A 1 78 ? -4.611 21.021 10.274 1.00 98.06 78 VAL A C 1
ATOM 571 O O . VAL A 1 78 ? -5.269 21.795 9.583 1.00 98.06 78 VAL A O 1
ATOM 574 N N . THR A 1 79 ? -3.366 21.289 10.653 1.00 96.81 79 THR A N 1
ATOM 575 C CA . THR A 1 79 ? -2.579 22.415 10.144 1.00 96.81 79 THR A CA 1
ATOM 576 C C . THR A 1 79 ? -1.396 21.871 9.365 1.00 96.81 79 THR A C 1
ATOM 578 O O . THR A 1 79 ? -0.595 21.115 9.913 1.00 96.81 79 THR A O 1
ATOM 581 N N . LEU A 1 80 ? -1.281 22.264 8.104 1.00 96.25 80 LEU A N 1
ATOM 582 C CA . LEU A 1 80 ? -0.143 21.956 7.255 1.00 96.25 80 LEU A CA 1
ATOM 583 C C . LEU A 1 80 ? 0.898 23.068 7.364 1.00 96.25 80 LEU A C 1
ATOM 585 O O . LEU A 1 80 ? 0.578 24.242 7.550 1.00 96.25 80 LEU A O 1
ATOM 589 N N . SER A 1 81 ? 2.161 22.675 7.283 1.00 93.31 81 SER A N 1
ATOM 590 C CA . SER A 1 81 ? 3.302 23.579 7.333 1.00 93.31 81 SER A CA 1
ATOM 591 C C . SER A 1 81 ? 4.382 23.121 6.361 1.00 93.31 81 SER A C 1
ATOM 593 O O . SER A 1 81 ? 4.574 21.926 6.135 1.00 93.31 81 SER A O 1
ATOM 595 N N . GLY A 1 82 ? 5.048 24.093 5.750 1.00 88.06 82 GLY A N 1
ATOM 596 C CA . GLY A 1 82 ? 6.037 23.904 4.698 1.00 88.06 82 GLY A CA 1
ATOM 597 C C . GLY A 1 82 ? 6.154 25.171 3.844 1.00 88.06 82 GLY A C 1
ATOM 598 O O . GLY A 1 82 ? 5.343 26.083 4.020 1.00 88.06 82 GLY A O 1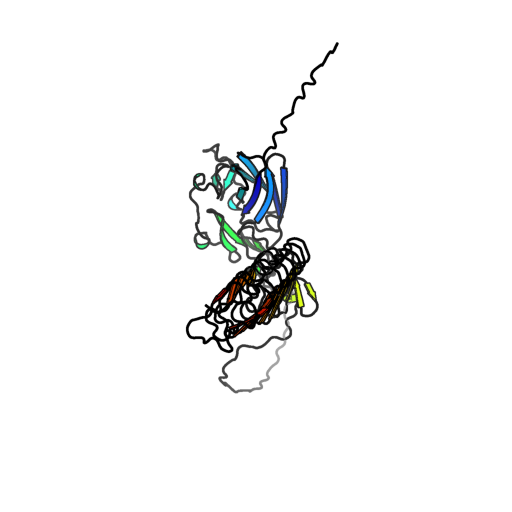
ATOM 599 N N . PRO A 1 83 ? 7.140 25.243 2.936 1.00 80.81 83 PRO A N 1
ATOM 600 C CA . PRO A 1 83 ? 7.387 26.420 2.097 1.00 80.81 83 PRO A CA 1
ATOM 601 C C . PRO A 1 83 ? 6.189 26.840 1.231 1.00 80.81 83 PRO A C 1
ATOM 603 O O . PRO A 1 83 ? 5.982 28.026 1.005 1.00 80.81 83 PRO A O 1
ATOM 606 N N . GLY A 1 84 ? 5.382 25.878 0.775 1.00 70.56 84 GLY A N 1
ATOM 607 C CA . GLY A 1 84 ? 4.142 26.124 0.032 1.00 70.56 84 GLY A CA 1
ATOM 608 C C . GLY A 1 84 ? 2.881 26.029 0.900 1.00 70.56 84 GLY A C 1
ATOM 609 O O . GLY A 1 84 ? 1.802 26.442 0.493 1.00 70.56 84 GLY A O 1
ATOM 610 N N . ALA A 1 85 ? 2.967 25.486 2.108 1.00 69.50 85 ALA A N 1
ATOM 611 C CA . ALA A 1 85 ? 1.820 25.248 2.976 1.00 69.50 85 ALA A CA 1
ATOM 612 C C . ALA A 1 85 ? 1.648 26.321 4.060 1.00 69.50 85 ALA A C 1
ATOM 614 O O . ALA A 1 85 ? 1.009 26.037 5.072 1.00 69.50 85 ALA A O 1
ATOM 615 N N . GLU A 1 86 ? 2.217 27.526 3.897 1.00 66.44 86 GLU A N 1
ATOM 616 C CA . GLU A 1 86 ? 2.165 28.574 4.923 1.00 66.44 86 GLU A CA 1
ATOM 617 C C . GLU A 1 86 ? 0.722 28.841 5.385 1.00 66.44 86 GLU A C 1
ATOM 619 O O . GLU A 1 86 ? -0.077 29.511 4.732 1.00 66.44 86 GLU A O 1
ATOM 624 N N . SER A 1 87 ? 0.408 28.299 6.565 1.00 69.00 87 SER A N 1
ATOM 625 C CA . SER A 1 87 ? -0.857 28.410 7.296 1.00 69.00 87 SER A CA 1
ATOM 626 C C . SER A 1 87 ? -2.104 27.799 6.643 1.00 69.00 87 SER A C 1
ATOM 628 O O . SER A 1 87 ? -3.219 28.241 6.916 1.00 69.00 87 SER A O 1
ATOM 630 N N . LEU A 1 88 ? -1.955 26.726 5.865 1.00 91.88 88 LEU A N 1
ATOM 631 C CA . LEU A 1 88 ? -3.108 25.923 5.460 1.00 91.88 88 LEU A CA 1
ATOM 632 C C . LEU A 1 88 ? -3.666 25.142 6.661 1.00 91.88 88 LEU A C 1
ATOM 634 O O . LEU A 1 88 ? -2.982 24.320 7.269 1.00 91.88 88 LEU A O 1
ATOM 638 N N . ARG A 1 89 ? -4.921 25.410 7.022 1.00 94.69 89 ARG A N 1
ATOM 639 C CA . ARG A 1 89 ? -5.610 24.795 8.161 1.00 94.69 89 ARG A CA 1
ATOM 640 C C . ARG A 1 89 ? -7.004 24.365 7.747 1.00 94.69 89 ARG A C 1
ATOM 642 O O . ARG A 1 89 ? -7.686 25.113 7.054 1.00 94.69 89 ARG A O 1
ATOM 649 N N . ARG A 1 90 ? -7.430 23.207 8.247 1.00 95.44 90 ARG A N 1
ATOM 650 C CA . ARG A 1 90 ? -8.821 22.780 8.187 1.00 95.44 90 ARG A CA 1
ATOM 651 C C . ARG A 1 90 ? -9.249 22.131 9.490 1.00 95.44 90 ARG A C 1
ATOM 653 O O . ARG A 1 90 ? -8.538 21.293 10.045 1.00 95.44 90 ARG A O 1
ATOM 660 N N . THR A 1 91 ? -10.422 22.517 9.953 1.00 97.44 91 THR A N 1
ATOM 661 C CA . THR A 1 91 ? -11.136 21.901 11.062 1.00 97.44 91 THR A CA 1
ATOM 662 C C . THR A 1 91 ? -12.278 21.061 10.517 1.00 97.44 91 THR A C 1
ATOM 664 O O . THR A 1 91 ? -13.045 21.531 9.685 1.00 97.44 91 THR A O 1
ATOM 667 N N . VAL A 1 92 ? -12.435 19.841 11.016 1.00 97.38 92 VAL A N 1
ATOM 668 C CA . VAL A 1 92 ? -13.622 19.021 10.763 1.00 97.38 92 VAL A CA 1
ATOM 669 C C . VAL A 1 92 ? -14.281 18.615 12.073 1.00 97.38 92 VAL A C 1
ATOM 671 O O . VAL A 1 92 ? -13.622 18.509 13.114 1.00 97.38 92 VAL A O 1
ATOM 674 N N . VAL A 1 93 ? -15.594 18.416 12.030 1.00 97.06 93 VAL A N 1
ATOM 675 C CA . VAL A 1 93 ? -16.394 17.954 13.167 1.00 97.06 93 VAL A CA 1
ATOM 676 C C . VAL A 1 93 ? -16.937 16.565 12.851 1.00 97.06 93 VAL A C 1
ATOM 678 O O . VAL A 1 93 ? -17.638 16.384 11.862 1.00 97.06 93 VAL A O 1
ATOM 681 N N . VAL A 1 94 ? -16.622 15.587 13.702 1.00 95.06 94 VAL A N 1
ATOM 682 C CA . VAL A 1 94 ? -16.987 14.173 13.519 1.00 95.06 94 VAL A CA 1
ATOM 683 C C . VAL A 1 94 ? -17.703 13.632 14.756 1.00 95.06 94 VAL A C 1
ATOM 685 O O . VAL A 1 94 ? -17.356 13.989 15.878 1.00 95.06 94 VAL A O 1
ATOM 688 N N . ASP A 1 95 ? -18.711 12.777 14.572 1.00 94.38 95 ASP A N 1
ATOM 689 C CA . ASP A 1 95 ? -19.426 12.106 15.668 1.00 94.38 95 ASP A CA 1
ATOM 690 C C . ASP A 1 95 ? -18.832 10.713 15.941 1.00 94.38 95 ASP A C 1
ATOM 692 O O . ASP A 1 95 ? -19.052 9.766 15.184 1.00 94.38 95 ASP A O 1
ATOM 696 N N . VAL A 1 96 ? -18.069 10.580 17.027 1.00 93.81 96 VAL A N 1
ATOM 697 C CA . VAL A 1 96 ? -17.348 9.352 17.384 1.00 93.81 96 VAL A CA 1
ATOM 698 C C . VAL A 1 96 ? -18.251 8.410 18.178 1.00 93.81 96 VAL A C 1
ATOM 700 O O . VAL A 1 96 ? -18.600 8.665 19.330 1.00 93.81 96 VAL A O 1
ATOM 703 N N . ARG A 1 97 ? -18.602 7.261 17.592 1.00 88.31 97 ARG A N 1
ATOM 704 C CA . ARG A 1 97 ? -19.467 6.240 18.230 1.00 88.31 97 ARG A CA 1
ATOM 705 C C . ARG A 1 97 ? -18.735 4.945 18.600 1.00 88.31 97 ARG A C 1
ATOM 707 O O . ARG A 1 97 ? -19.294 4.106 19.297 1.00 88.31 97 ARG A O 1
ATOM 714 N N . GLY A 1 98 ? -17.486 4.806 18.167 1.00 88.56 98 GLY A N 1
ATOM 715 C CA . GLY A 1 98 ? -16.605 3.647 18.325 1.00 88.56 98 GLY A CA 1
ATOM 716 C C . GLY A 1 98 ? -15.312 3.897 17.545 1.00 88.56 98 GLY A C 1
ATOM 717 O O . GLY A 1 98 ? -14.976 5.057 17.312 1.00 88.56 98 GLY A O 1
ATOM 718 N N . GLY A 1 99 ? -14.619 2.847 17.091 1.00 86.88 99 GLY A N 1
ATOM 719 C CA . GLY A 1 99 ? -13.493 3.010 16.161 1.00 86.88 99 GLY A CA 1
ATOM 720 C C . GLY A 1 99 ? -13.926 3.805 14.925 1.00 86.88 99 GLY A C 1
ATOM 721 O O . GLY A 1 99 ? -14.764 3.333 14.161 1.00 86.88 99 GLY A O 1
ATOM 722 N N . THR A 1 100 ? -13.413 5.026 14.776 1.00 92.44 100 THR A N 1
ATOM 723 C CA . THR A 1 100 ? -13.848 6.001 13.767 1.00 92.44 100 THR A CA 1
ATOM 724 C C . THR A 1 100 ? -12.637 6.465 12.968 1.00 92.44 100 THR A C 1
ATOM 726 O O . THR A 1 100 ? -11.605 6.790 13.550 1.00 92.44 100 THR A O 1
ATOM 729 N N . ALA A 1 101 ? -12.754 6.510 11.645 1.00 93.00 101 ALA A N 1
ATOM 730 C CA . ALA A 1 101 ? -11.762 7.117 10.765 1.00 93.00 101 ALA A CA 1
ATOM 731 C C . ALA A 1 101 ? -12.365 8.372 10.126 1.00 93.00 101 ALA A C 1
ATOM 733 O O . ALA A 1 101 ? -13.536 8.353 9.749 1.00 93.00 101 ALA A O 1
ATOM 734 N N . VAL A 1 102 ? -11.586 9.449 10.042 1.00 95.94 102 VAL A N 1
ATOM 735 C CA . VAL A 1 102 ? -11.989 10.704 9.400 1.00 95.94 102 VAL A CA 1
ATOM 736 C C . VAL A 1 102 ? -10.919 11.173 8.425 1.00 95.94 102 VAL A C 1
ATOM 738 O O . VAL A 1 102 ? -9.725 11.176 8.744 1.00 95.94 102 VAL A O 1
ATOM 741 N N . THR A 1 103 ? -11.359 11.598 7.248 1.00 96.19 103 THR A N 1
ATOM 742 C CA . THR A 1 103 ? -10.505 12.084 6.169 1.00 96.19 103 THR A CA 1
ATOM 743 C C . THR A 1 103 ? -10.590 13.600 6.082 1.00 96.19 103 THR A C 1
ATOM 745 O O . THR A 1 103 ? -11.652 14.186 5.876 1.00 96.19 103 THR A O 1
ATOM 748 N N . VAL A 1 104 ? -9.445 14.263 6.216 1.00 97.44 104 VAL A N 1
ATOM 749 C CA . VAL A 1 104 ? -9.322 15.709 6.047 1.00 97.44 104 VAL A CA 1
ATOM 750 C C . VAL A 1 104 ? -8.721 15.983 4.677 1.00 97.44 104 VAL A C 1
ATOM 752 O O . VAL A 1 104 ? -7.561 15.673 4.426 1.00 97.44 104 VAL A O 1
ATOM 755 N N . VAL A 1 105 ? -9.511 16.586 3.791 1.00 96.81 105 VAL A N 1
ATOM 756 C CA . VAL A 1 105 ? -9.047 17.025 2.465 1.00 96.81 105 VAL A CA 1
ATOM 757 C C . VAL A 1 105 ? -8.583 18.476 2.556 1.00 96.81 105 VAL A C 1
ATOM 759 O O . VAL A 1 105 ? -9.313 19.326 3.062 1.00 96.81 105 VAL A O 1
ATOM 762 N N . LEU A 1 106 ? -7.377 18.794 2.106 1.00 94.88 106 LEU A N 1
ATOM 763 C CA . LEU A 1 106 ? -6.822 20.136 2.266 1.00 94.88 106 LEU A CA 1
ATOM 764 C C . LEU A 1 106 ? -6.023 20.508 1.023 1.00 94.88 106 LEU A C 1
ATOM 766 O O . LEU A 1 106 ? -4.849 20.180 0.910 1.00 94.88 106 LEU A O 1
ATOM 770 N N . THR A 1 107 ? -6.681 21.142 0.059 1.00 93.50 107 THR A N 1
ATOM 771 C CA . THR A 1 107 ? -6.120 21.357 -1.278 1.00 93.50 107 THR A CA 1
ATOM 772 C C . THR A 1 107 ? -5.341 22.664 -1.401 1.00 93.50 107 THR A C 1
ATOM 774 O O . THR A 1 107 ? -5.578 23.635 -0.677 1.00 93.50 107 THR A O 1
ATOM 777 N N . ARG A 1 108 ? -4.442 22.724 -2.383 1.00 92.00 108 ARG A N 1
ATOM 778 C CA . ARG A 1 108 ? -3.702 23.916 -2.807 1.00 92.00 108 ARG A CA 1
ATOM 779 C C . ARG A 1 108 ? -4.629 25.082 -3.129 1.00 92.00 108 ARG A C 1
ATOM 781 O O . ARG A 1 108 ? -4.310 26.220 -2.793 1.00 92.00 108 ARG A O 1
ATOM 788 N N . SER A 1 109 ? -5.793 24.806 -3.718 1.00 91.94 109 SER A N 1
ATOM 789 C CA . SER A 1 109 ? -6.810 25.813 -4.051 1.00 91.94 109 SER A CA 1
ATOM 790 C C . SER A 1 109 ? -7.353 26.578 -2.837 1.00 91.94 109 SER A C 1
ATOM 792 O O . SER A 1 109 ? -7.929 27.649 -3.002 1.00 91.94 109 SER A O 1
ATOM 794 N N . CYS A 1 110 ? -7.121 26.092 -1.614 1.00 93.19 110 CYS A N 1
ATOM 795 C CA . CYS A 1 110 ? -7.446 26.809 -0.382 1.00 93.19 110 CYS A CA 1
ATOM 796 C C . CYS A 1 110 ? -6.398 27.845 0.053 1.00 93.19 110 CYS A C 1
ATOM 798 O O . CYS A 1 110 ? -6.632 28.589 1.010 1.00 93.19 110 CYS A O 1
ATOM 800 N N . ARG A 1 111 ? -5.249 27.943 -0.628 1.00 89.88 111 ARG A N 1
ATOM 801 C CA . ARG A 1 111 ? -4.243 28.975 -0.342 1.00 89.88 111 ARG A CA 1
ATOM 802 C C . ARG A 1 111 ? -4.829 30.365 -0.579 1.00 89.88 111 ARG A C 1
ATOM 804 O O . ARG A 1 111 ? -5.333 30.671 -1.653 1.00 89.88 111 ARG A O 1
ATOM 811 N N . GLY A 1 112 ? -4.748 31.223 0.437 1.00 86.44 112 GLY A N 1
ATOM 812 C CA . GLY A 1 112 ? -5.262 32.594 0.367 1.00 86.44 112 GLY A CA 1
ATOM 813 C C . GLY A 1 112 ? -6.790 32.716 0.434 1.00 86.44 112 GLY A C 1
ATOM 814 O O . GLY A 1 112 ? -7.303 33.836 0.414 1.00 86.44 112 GLY A O 1
ATOM 815 N N . VAL A 1 113 ? -7.526 31.607 0.568 1.00 91.44 113 VAL A N 1
ATOM 816 C CA . VAL A 1 113 ? -8.977 31.637 0.783 1.00 91.44 113 VAL A CA 1
ATOM 817 C C . VAL A 1 113 ? -9.263 31.995 2.237 1.00 91.44 113 VAL A C 1
ATOM 819 O O . VAL A 1 113 ? -8.759 31.370 3.165 1.00 91.44 113 VAL A O 1
ATOM 822 N N . SER A 1 114 ? -10.075 33.032 2.442 1.00 90.94 114 SER A N 1
ATOM 823 C CA . SER A 1 114 ? -10.486 33.487 3.772 1.00 90.94 114 SER A CA 1
ATOM 824 C C . SER A 1 114 ? -11.927 33.074 4.037 1.00 90.94 114 SER A C 1
ATOM 826 O O . SER A 1 114 ? -12.848 33.632 3.441 1.00 90.94 114 SER A O 1
ATOM 828 N N . CYS A 1 115 ? -12.108 32.120 4.948 1.00 92.38 115 CYS A N 1
ATOM 829 C CA . CYS A 1 115 ? -13.417 31.699 5.431 1.00 92.38 115 CYS A CA 1
ATOM 830 C C . CYS A 1 115 ? -13.678 32.264 6.842 1.00 92.38 115 CYS A C 1
ATOM 832 O O . CYS A 1 115 ? -12.738 32.400 7.631 1.00 92.38 115 CYS A O 1
ATOM 834 N N . PRO A 1 116 ? -14.930 32.618 7.185 1.00 91.94 116 PRO A N 1
ATOM 835 C CA . PRO A 1 116 ? -16.141 32.438 6.386 1.00 91.94 116 PRO A CA 1
ATOM 836 C C . PRO A 1 116 ? -16.328 33.446 5.247 1.00 91.94 116 PRO A C 1
ATOM 838 O O . PRO A 1 116 ? -15.891 34.595 5.324 1.00 91.94 116 PRO A O 1
ATOM 841 N N . ALA A 1 117 ? -17.036 33.017 4.199 1.00 79.25 117 ALA A N 1
ATOM 842 C CA . ALA A 1 117 ? -17.496 33.916 3.147 1.00 79.25 117 ALA A CA 1
ATOM 843 C C . ALA A 1 117 ? -18.550 34.892 3.703 1.00 79.25 117 ALA A C 1
ATOM 845 O O . ALA A 1 117 ? -19.346 34.545 4.573 1.00 79.25 117 ALA A O 1
ATOM 846 N N . ALA A 1 118 ? -18.611 36.114 3.164 1.00 74.81 118 ALA A N 1
ATOM 847 C CA . ALA A 1 118 ? -19.495 37.170 3.677 1.00 74.81 118 ALA A CA 1
ATOM 848 C C . ALA A 1 118 ? -20.993 36.794 3.717 1.00 74.81 118 ALA A C 1
ATOM 850 O O . ALA A 1 118 ? -21.763 37.407 4.456 1.00 74.81 118 ALA A O 1
ATOM 851 N N . SER A 1 119 ? -21.411 35.819 2.908 1.00 78.00 119 SER A N 1
ATOM 852 C CA . SER A 1 119 ? -22.795 35.358 2.782 1.00 78.00 119 SER A CA 1
ATOM 853 C C . SER A 1 119 ? -23.168 34.188 3.695 1.00 78.00 119 SER A C 1
ATOM 855 O O . SER A 1 119 ? -24.358 33.911 3.817 1.00 78.00 119 SER A O 1
ATOM 857 N N . ASP A 1 120 ? -22.202 33.505 4.314 1.00 84.62 120 ASP A N 1
ATOM 858 C CA . ASP A 1 120 ? -22.462 32.339 5.161 1.00 84.62 120 ASP A CA 1
ATOM 859 C C . ASP A 1 120 ? -21.466 32.261 6.323 1.00 84.62 120 ASP A C 1
ATOM 861 O O . ASP A 1 120 ? -20.305 31.896 6.158 1.00 84.62 120 ASP A O 1
ATOM 865 N N . ALA A 1 121 ? -21.945 32.595 7.521 1.00 89.38 121 ALA A N 1
ATOM 866 C CA . ALA A 1 121 ? -21.136 32.603 8.734 1.00 89.38 121 ALA A CA 1
ATOM 867 C C . ALA A 1 121 ? -20.795 31.197 9.262 1.00 89.38 121 ALA A C 1
ATOM 869 O O . ALA A 1 121 ? -19.888 31.083 10.085 1.00 89.38 121 ALA A O 1
ATOM 870 N N . ALA A 1 122 ? -21.515 30.153 8.835 1.00 89.06 122 ALA A N 1
ATOM 871 C CA . ALA A 1 122 ? -21.250 28.774 9.246 1.00 89.06 122 ALA A CA 1
ATOM 872 C C . ALA A 1 122 ? -20.151 28.118 8.397 1.00 89.06 122 ALA A C 1
ATOM 874 O O . ALA A 1 122 ? -19.503 27.178 8.851 1.00 89.06 122 ALA A O 1
ATOM 875 N N . ALA A 1 123 ? -19.905 28.638 7.192 1.00 92.69 123 ALA A N 1
ATOM 876 C CA . ALA A 1 123 ? -18.917 28.123 6.257 1.00 92.69 123 ALA A CA 1
ATOM 877 C C . ALA A 1 123 ? -17.486 28.559 6.624 1.00 92.69 123 ALA A C 1
ATOM 879 O O . ALA A 1 123 ? -16.877 29.357 5.920 1.00 92.69 123 ALA A O 1
ATOM 880 N N . THR A 1 124 ? -16.963 28.110 7.765 1.00 94.62 124 THR A N 1
ATOM 881 C CA . THR A 1 124 ? -15.691 28.596 8.332 1.00 94.62 124 THR A CA 1
ATOM 882 C C . THR A 1 124 ? -14.443 27.896 7.801 1.00 94.62 124 THR A C 1
ATOM 884 O O . THR A 1 124 ? -13.339 28.323 8.125 1.00 94.62 124 THR A O 1
ATOM 887 N N . GLU A 1 125 ? -14.592 26.844 7.000 1.00 95.88 125 GLU A N 1
ATOM 888 C CA . GLU A 1 125 ? -13.503 25.959 6.579 1.00 95.88 125 GLU A CA 1
ATOM 889 C C . GLU A 1 125 ? -13.384 25.936 5.060 1.00 95.88 125 GLU A C 1
ATOM 891 O O . GLU A 1 125 ? -14.381 26.092 4.368 1.00 95.88 125 GLU A O 1
ATOM 896 N N . CYS A 1 126 ? -12.183 25.747 4.516 1.00 95.19 126 CYS A N 1
ATOM 897 C CA . CYS A 1 126 ? -12.000 25.675 3.066 1.00 95.19 126 CYS A CA 1
ATOM 898 C C . CYS A 1 126 ? -11.915 24.226 2.572 1.00 95.19 126 CYS A C 1
ATOM 900 O O . CYS A 1 126 ? -11.188 23.408 3.141 1.00 95.19 126 CYS A O 1
ATOM 902 N N . LEU A 1 127 ? -12.620 23.937 1.478 1.00 94.75 127 LEU A N 1
ATOM 903 C CA . LEU A 1 127 ? -12.541 22.704 0.700 1.00 94.75 127 LEU A CA 1
ATOM 904 C C . LEU A 1 127 ? -12.524 23.073 -0.788 1.00 94.75 127 LEU A C 1
ATOM 906 O O . LEU A 1 127 ? -13.465 23.700 -1.267 1.00 94.75 127 LEU A O 1
ATOM 910 N N . GLY A 1 128 ? -11.461 22.731 -1.520 1.00 91.69 128 GLY A N 1
ATOM 911 C CA . GLY A 1 128 ? -11.411 22.981 -2.967 1.00 91.69 128 GLY A CA 1
ATOM 912 C C . GLY A 1 128 ? -11.440 24.457 -3.373 1.00 91.69 128 GLY A C 1
ATOM 913 O O . GLY A 1 128 ? -11.830 24.789 -4.482 1.00 91.69 128 GLY A O 1
ATOM 914 N N . GLY A 1 129 ? -11.054 25.370 -2.480 1.00 92.19 129 GLY A N 1
ATOM 915 C CA . GLY A 1 129 ? -11.162 26.813 -2.715 1.00 92.19 129 GLY A CA 1
ATOM 916 C C . GLY A 1 129 ? -12.545 27.406 -2.408 1.00 92.19 129 GLY A C 1
ATOM 917 O O . GLY A 1 129 ? -12.751 28.608 -2.576 1.00 92.19 129 GLY A O 1
ATOM 918 N N . VAL A 1 130 ? -13.482 26.591 -1.916 1.00 92.88 130 VAL A N 1
ATOM 919 C CA . VAL A 1 130 ? -14.832 27.001 -1.515 1.00 92.88 130 VAL A CA 1
ATOM 920 C C . VAL A 1 130 ? -14.965 26.920 0.005 1.00 92.88 130 VAL A C 1
ATOM 922 O O . VAL A 1 130 ? -14.515 25.964 0.635 1.00 92.88 130 VAL A O 1
ATOM 925 N N . CYS A 1 131 ? -15.594 27.929 0.611 1.00 95.06 131 CYS A N 1
ATOM 926 C CA . CYS A 1 131 ? -15.904 27.894 2.036 1.00 95.06 131 CYS A CA 1
ATOM 927 C C . CYS A 1 131 ? -17.076 26.942 2.314 1.00 95.06 131 CYS A C 1
ATOM 929 O O . CYS A 1 131 ? -18.137 27.060 1.701 1.00 95.06 131 CYS A O 1
ATOM 931 N N . VAL A 1 132 ? -16.892 26.040 3.273 1.00 95.25 132 VAL A N 1
ATOM 932 C CA . VAL A 1 132 ? -17.833 25.007 3.714 1.00 95.25 132 VAL A CA 1
ATOM 933 C C . VAL A 1 132 ? -17.918 24.970 5.240 1.00 95.25 132 VAL A C 1
ATOM 935 O O . VAL A 1 132 ? -17.064 25.515 5.946 1.00 95.25 132 VAL A O 1
A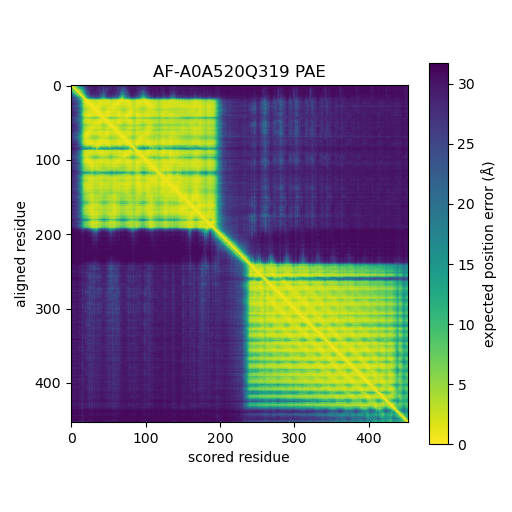TOM 938 N N . ALA A 1 133 ? -18.973 24.348 5.763 1.00 95.50 133 ALA A N 1
ATOM 939 C CA . ALA A 1 133 ? -19.108 24.117 7.197 1.00 95.50 133 ALA A CA 1
ATOM 940 C C . ALA A 1 133 ? -18.129 23.020 7.678 1.00 95.50 133 ALA A C 1
ATOM 942 O O . ALA A 1 133 ? -17.788 22.133 6.890 1.00 95.50 133 ALA A O 1
ATOM 943 N N . PRO A 1 134 ? -17.683 23.029 8.949 1.00 96.44 134 PRO A N 1
ATOM 944 C CA . PRO A 1 134 ? -16.790 21.998 9.496 1.00 96.44 134 PRO A CA 1
ATOM 945 C C . PRO A 1 134 ? -17.338 20.565 9.427 1.00 96.44 134 PRO A C 1
ATOM 947 O O . PRO A 1 134 ? -16.573 19.606 9.494 1.00 96.44 134 PRO A O 1
ATOM 950 N N . GLU A 1 135 ? -18.654 20.403 9.330 1.00 95.25 135 GLU A N 1
ATOM 951 C CA . GLU A 1 135 ? -19.324 19.109 9.214 1.00 95.25 135 GLU A CA 1
ATOM 952 C C . GLU A 1 135 ? -19.336 18.562 7.776 1.00 95.25 135 GLU A C 1
ATOM 954 O O . GLU A 1 135 ? -19.746 17.423 7.569 1.00 95.25 135 GLU A O 1
ATOM 959 N N . CYS A 1 136 ? -18.892 19.340 6.781 1.00 95.44 136 CYS A N 1
ATOM 960 C CA . CYS A 1 136 ? -18.663 18.843 5.426 1.00 95.44 136 CYS A CA 1
ATOM 961 C C . CYS A 1 136 ? -17.359 18.034 5.385 1.00 95.44 136 CYS A C 1
ATOM 963 O O . CYS A 1 136 ? -16.263 18.606 5.370 1.00 95.44 136 CYS A O 1
ATOM 965 N N . THR A 1 137 ? -17.477 16.705 5.334 1.00 94.00 137 THR A N 1
ATOM 966 C CA . THR A 1 137 ? -16.358 15.764 5.171 1.00 94.00 137 THR A CA 1
ATOM 967 C C . THR A 1 137 ? -16.700 14.686 4.131 1.00 94.00 137 THR A C 1
ATOM 969 O O . THR A 1 137 ? -17.868 14.539 3.764 1.00 94.00 137 THR A O 1
ATOM 972 N N . PRO A 1 138 ? -15.712 13.911 3.642 1.00 91.56 138 PRO A N 1
ATOM 973 C CA . PRO A 1 138 ? -15.971 12.767 2.761 1.00 91.56 138 PRO A CA 1
ATOM 974 C C . PRO A 1 138 ? -16.923 11.720 3.363 1.00 91.56 138 PRO A C 1
ATOM 976 O O . PRO A 1 138 ? -17.634 11.033 2.634 1.00 91.56 138 PRO A O 1
ATOM 979 N N . GLU A 1 139 ? -16.968 11.608 4.691 1.00 92.50 139 GLU A N 1
ATOM 980 C CA . GLU A 1 139 ? -17.860 10.703 5.422 1.00 92.50 139 GLU A CA 1
ATOM 981 C C . GLU A 1 139 ? -19.293 11.251 5.584 1.00 92.50 139 GLU A C 1
ATOM 983 O O . GLU A 1 139 ? -20.202 10.491 5.922 1.00 92.50 139 GLU A O 1
ATOM 988 N N . THR A 1 140 ? -19.505 12.545 5.324 1.00 91.81 140 THR A N 1
ATOM 989 C CA . THR A 1 140 ? -20.798 13.256 5.371 1.00 91.81 140 THR A CA 1
ATOM 990 C C . THR A 1 140 ? -21.034 14.073 4.087 1.00 91.81 140 THR A C 1
ATOM 992 O O . THR A 1 140 ? -21.244 15.294 4.134 1.00 91.81 140 THR A O 1
ATOM 995 N N . PRO A 1 141 ? -21.013 13.431 2.901 1.00 91.81 141 PRO A N 1
ATOM 996 C CA . PRO A 1 141 ? -21.043 14.123 1.612 1.00 91.81 141 PRO A CA 1
ATOM 997 C C . PRO A 1 141 ? -22.331 14.928 1.386 1.00 91.81 141 PRO A C 1
ATOM 999 O O . PRO A 1 141 ? -22.334 15.899 0.637 1.00 91.81 141 PRO A O 1
ATOM 1002 N N . GLU A 1 142 ? -23.432 14.577 2.054 1.00 92.44 142 GLU A N 1
ATOM 1003 C CA . GLU A 1 142 ? -24.694 15.320 2.012 1.00 92.44 142 GLU A CA 1
ATOM 1004 C C . GLU A 1 142 ? -24.617 16.722 2.636 1.00 92.44 142 GLU A C 1
ATOM 1006 O O . GLU A 1 142 ? -25.496 17.550 2.390 1.00 92.44 142 GLU A O 1
ATOM 1011 N N . GLN A 1 143 ? -23.587 16.985 3.444 1.00 90.88 143 GLN A N 1
ATOM 1012 C CA . GLN A 1 143 ? -23.318 18.286 4.065 1.00 90.88 143 GLN A CA 1
ATOM 1013 C C . GLN A 1 143 ? -22.326 19.120 3.248 1.00 90.88 143 GLN A C 1
ATOM 1015 O O . GLN A 1 143 ? -22.067 20.278 3.579 1.00 90.88 143 GLN A O 1
ATOM 1020 N N . CYS A 1 144 ? -21.790 18.544 2.172 1.00 92.88 144 CYS A N 1
ATOM 1021 C CA . CYS A 1 144 ? -20.869 19.198 1.264 1.00 92.88 144 CYS A CA 1
ATOM 1022 C C . CYS A 1 144 ? -21.576 19.759 0.021 1.00 92.88 144 CYS A C 1
ATOM 1024 O O . CYS A 1 144 ? -22.657 19.299 -0.362 1.00 92.88 144 CYS A O 1
ATOM 1026 N N . PRO A 1 145 ? -20.967 20.754 -0.650 1.00 90.19 145 PRO A N 1
ATOM 1027 C CA . PRO A 1 145 ? -21.351 21.128 -2.005 1.00 90.19 145 PRO A CA 1
ATOM 1028 C C . PRO A 1 145 ? -21.284 19.932 -2.965 1.00 90.19 145 PRO A C 1
ATOM 1030 O O . PRO A 1 145 ? -20.656 18.914 -2.680 1.00 90.19 145 PRO A O 1
ATOM 1033 N N . THR A 1 146 ? -21.913 20.063 -4.133 1.00 92.25 146 THR A N 1
ATOM 1034 C CA . THR A 1 146 ? -21.798 19.052 -5.191 1.00 92.25 146 THR A CA 1
ATOM 1035 C C . THR A 1 146 ? -20.332 18.838 -5.567 1.00 92.25 146 THR A C 1
ATOM 1037 O O . THR A 1 146 ? -19.624 19.810 -5.818 1.00 92.25 146 THR A O 1
ATOM 1040 N N . ALA A 1 147 ? -19.913 17.571 -5.615 1.00 92.75 147 ALA A N 1
ATOM 1041 C CA . ALA A 1 147 ? -18.564 17.179 -6.001 1.00 92.75 147 ALA A CA 1
ATOM 1042 C C . ALA A 1 147 ? -18.202 17.685 -7.407 1.00 92.75 147 ALA A C 1
ATOM 1044 O O . ALA A 1 147 ? -19.025 17.654 -8.325 1.00 92.75 147 ALA A O 1
ATOM 1045 N N . GLU A 1 148 ? -16.957 18.120 -7.563 1.00 93.44 148 GLU A N 1
ATOM 1046 C CA . GLU A 1 148 ? -16.362 18.561 -8.826 1.00 93.44 148 GLU A CA 1
ATOM 1047 C C . GLU A 1 148 ? -16.023 17.381 -9.742 1.00 93.44 148 GLU A C 1
ATOM 1049 O O . GLU A 1 148 ? -16.060 17.523 -10.963 1.00 93.44 148 GLU A O 1
ATOM 1054 N N . CYS A 1 149 ? -15.705 16.228 -9.148 1.00 95.88 149 CYS A N 1
ATOM 1055 C CA . CYS A 1 149 ? -15.275 15.016 -9.837 1.00 95.88 149 CYS A CA 1
ATOM 1056 C C . CYS A 1 149 ? -15.754 13.751 -9.116 1.00 95.88 149 CYS A C 1
ATOM 1058 O O . CYS A 1 149 ? -15.925 13.732 -7.897 1.00 95.88 149 CYS A O 1
ATOM 1060 N N . ALA A 1 150 ? -15.922 12.669 -9.871 1.00 93.69 150 ALA A N 1
ATOM 1061 C CA . ALA A 1 150 ? -16.039 11.305 -9.359 1.00 93.69 150 ALA A CA 1
ATOM 1062 C C . ALA A 1 150 ? -14.790 10.456 -9.657 1.00 93.69 150 ALA A C 1
ATOM 1064 O O . ALA A 1 150 ? -14.573 9.430 -9.013 1.00 93.69 150 ALA A O 1
ATOM 1065 N N . ALA A 1 151 ? -13.976 10.869 -10.632 1.00 92.44 151 ALA A N 1
ATOM 1066 C CA . ALA A 1 151 ? -12.760 10.181 -11.050 1.00 92.44 151 ALA A CA 1
ATOM 1067 C C . ALA A 1 151 ? -11.715 11.169 -11.587 1.00 92.44 151 ALA A C 1
ATOM 1069 O O . ALA A 1 151 ? -12.056 12.257 -12.049 1.00 92.44 151 ALA A O 1
ATOM 1070 N N . ASP A 1 152 ? -10.448 10.753 -11.589 1.00 92.19 152 ASP A N 1
ATOM 1071 C CA . ASP A 1 152 ? -9.295 11.569 -11.998 1.00 92.19 152 ASP A CA 1
ATOM 1072 C C . ASP A 1 152 ? -9.458 12.196 -13.392 1.00 92.19 152 ASP A C 1
ATOM 1074 O O . ASP A 1 152 ? -9.157 13.368 -13.594 1.00 92.19 152 ASP A O 1
ATOM 1078 N N . GLY A 1 153 ? -10.012 11.448 -14.353 1.00 92.75 153 GLY A N 1
ATOM 1079 C CA . GLY A 1 153 ? -10.201 11.912 -15.733 1.00 92.75 153 GLY A CA 1
ATOM 1080 C C . GLY A 1 153 ? -11.239 13.028 -15.917 1.00 92.75 153 GLY A C 1
ATOM 1081 O O . GLY A 1 153 ? -11.340 13.579 -17.012 1.00 92.75 153 GLY A O 1
ATOM 1082 N N . GLU A 1 154 ? -12.012 13.357 -14.880 1.00 95.38 154 GLU A N 1
ATOM 1083 C CA . GLU A 1 154 ? -12.962 14.479 -14.887 1.00 95.38 154 GLU A CA 1
ATOM 1084 C C . GLU A 1 154 ? -12.298 15.798 -14.473 1.00 95.38 154 GLU A C 1
ATOM 1086 O O . GLU A 1 154 ? -12.866 16.872 -14.683 1.00 95.38 154 GLU A O 1
ATOM 1091 N N . CYS A 1 155 ? -11.084 15.727 -13.922 1.00 96.38 155 CYS A N 1
ATOM 1092 C CA . CYS A 1 155 ? -10.355 16.889 -13.453 1.00 96.38 155 CYS A CA 1
ATOM 1093 C C . CYS A 1 155 ? -9.554 17.581 -14.567 1.00 96.38 155 CYS A C 1
ATOM 1095 O O . CYS A 1 155 ? -9.057 16.927 -15.491 1.00 96.38 155 CYS A O 1
ATOM 1097 N N . PRO A 1 156 ? -9.394 18.917 -14.496 1.00 93.00 156 PRO A N 1
ATOM 1098 C CA . PRO A 1 156 ? -8.587 19.660 -15.456 1.00 93.00 156 PRO A CA 1
ATOM 1099 C C . PRO A 1 156 ? -7.132 19.175 -15.495 1.00 93.00 156 PRO A C 1
ATOM 1101 O O . PRO A 1 156 ? -6.536 18.873 -14.464 1.00 93.00 156 PRO A O 1
ATOM 1104 N N . SER A 1 157 ? -6.543 19.152 -16.691 1.00 91.62 157 SER A N 1
ATOM 1105 C CA . SER A 1 157 ? -5.114 18.877 -16.873 1.00 91.62 157 SER A CA 1
ATOM 1106 C C . SER A 1 157 ? -4.246 20.037 -16.390 1.00 91.62 157 SER A C 1
ATOM 1108 O O . SER A 1 157 ? -4.576 21.200 -16.628 1.00 91.62 157 SER A O 1
ATOM 1110 N N . GLY A 1 158 ? -3.125 19.705 -15.750 1.00 90.31 158 GLY A N 1
ATOM 1111 C CA . GLY A 1 158 ? -2.087 20.652 -15.351 1.00 90.31 158 GLY A CA 1
ATOM 1112 C C . GLY A 1 158 ? -0.880 20.655 -16.302 1.00 90.31 158 GLY A C 1
ATOM 1113 O O . GLY A 1 158 ? -0.980 20.189 -17.443 1.00 90.31 158 GLY A O 1
ATOM 1114 N N . PRO A 1 159 ? 0.270 21.191 -15.852 1.00 91.38 159 PRO A N 1
ATOM 1115 C CA . PRO A 1 159 ? 1.547 21.105 -16.562 1.00 91.38 159 PRO A CA 1
ATOM 1116 C C . PRO A 1 159 ? 1.957 19.660 -16.891 1.00 91.38 159 PRO A C 1
ATOM 1118 O O . PRO A 1 159 ? 1.488 18.717 -16.261 1.00 91.38 159 PRO A O 1
ATOM 1121 N N . ALA A 1 160 ? 2.882 19.480 -17.841 1.00 88.38 160 ALA A N 1
ATOM 1122 C CA . ALA A 1 160 ? 3.277 18.158 -18.355 1.00 88.38 160 ALA A CA 1
ATOM 1123 C C . ALA A 1 160 ? 3.776 17.172 -17.282 1.00 88.38 160 ALA A C 1
ATOM 1125 O O . ALA A 1 160 ? 3.603 15.973 -17.443 1.00 88.38 160 ALA A O 1
ATOM 1126 N N . CYS A 1 161 ? 4.349 17.674 -16.186 1.00 92.44 161 CYS A N 1
ATOM 1127 C CA . CYS A 1 161 ? 4.805 16.852 -15.067 1.00 92.44 161 CYS A CA 1
ATOM 1128 C C . CYS A 1 161 ? 3.707 16.523 -14.051 1.00 92.44 161 CYS A C 1
ATOM 1130 O O . CYS A 1 161 ? 3.998 16.028 -12.969 1.00 92.44 161 CYS A O 1
ATOM 1132 N N . THR A 1 162 ? 2.447 16.838 -14.352 1.00 94.44 162 THR A N 1
ATOM 1133 C CA . THR A 1 162 ? 1.323 16.591 -13.451 1.00 94.44 162 THR A CA 1
ATOM 1134 C C . THR A 1 162 ? 0.279 15.688 -14.081 1.00 94.44 162 THR A C 1
ATOM 1136 O O . THR A 1 162 ? 0.041 15.727 -15.288 1.00 94.44 162 THR A O 1
ATOM 1139 N N . THR A 1 163 ? -0.404 14.916 -13.242 1.00 94.62 163 THR A N 1
ATOM 114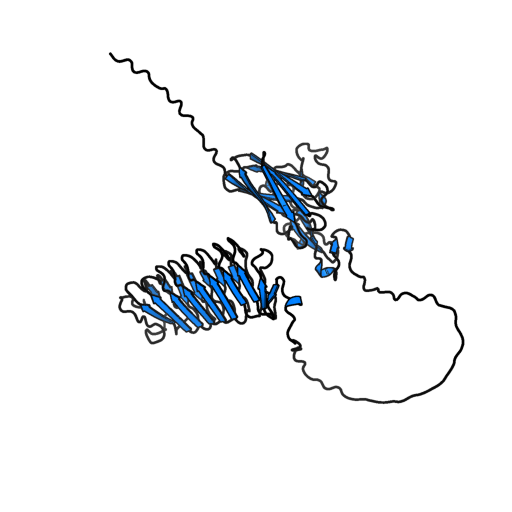0 C CA . THR A 1 163 ? -1.593 14.151 -13.625 1.00 94.62 163 THR A CA 1
ATOM 1141 C C . THR A 1 163 ? -2.813 14.634 -12.831 1.00 94.62 163 THR A C 1
ATOM 1143 O O . THR A 1 163 ? -2.685 14.917 -11.637 1.00 94.62 163 THR A O 1
ATOM 1146 N N . PRO A 1 164 ? -3.995 14.780 -13.462 1.00 95.06 164 PRO A N 1
ATOM 1147 C CA . PRO A 1 164 ? -5.228 15.109 -12.747 1.00 95.06 164 PRO A CA 1
ATOM 1148 C C . PRO A 1 164 ? -5.549 14.066 -11.679 1.00 95.06 164 PRO A C 1
ATOM 1150 O O . PRO A 1 164 ? -5.352 12.874 -11.912 1.00 95.06 164 PRO A O 1
ATOM 1153 N N . ALA A 1 165 ? -6.070 14.502 -10.534 1.00 94.62 165 ALA A N 1
ATOM 1154 C CA . ALA A 1 165 ? -6.498 13.608 -9.465 1.00 94.62 165 ALA A CA 1
ATOM 1155 C C . ALA A 1 165 ? -7.773 14.109 -8.779 1.00 94.62 165 ALA A C 1
ATOM 1157 O O . ALA A 1 165 ? -7.924 15.306 -8.527 1.00 94.62 165 ALA A O 1
ATOM 1158 N N . CYS A 1 166 ? -8.669 13.184 -8.435 1.00 95.62 166 CYS A N 1
ATOM 1159 C CA . CYS A 1 166 ? -9.883 13.463 -7.680 1.00 95.62 166 CYS A CA 1
ATOM 1160 C C . CYS A 1 166 ? -9.688 13.135 -6.190 1.00 95.62 166 CYS A C 1
ATOM 1162 O O . CYS A 1 166 ? -9.609 11.973 -5.783 1.00 95.62 166 CYS A O 1
ATOM 1164 N N . LEU A 1 167 ? -9.626 14.173 -5.357 1.00 94.44 167 LEU A N 1
ATOM 1165 C CA . LEU A 1 167 ? -9.475 14.084 -3.905 1.00 94.44 167 LEU A CA 1
ATOM 1166 C C . LEU A 1 167 ? -10.848 14.173 -3.231 1.00 94.44 167 LEU A C 1
ATOM 1168 O O . LEU A 1 167 ? -11.247 15.236 -2.759 1.00 94.44 167 LEU A O 1
ATOM 1172 N N . ASP A 1 168 ? -11.581 13.058 -3.218 1.00 91.38 168 ASP A N 1
ATOM 1173 C CA . ASP A 1 168 ? -12.916 12.944 -2.600 1.00 91.38 168 ASP A CA 1
ATOM 1174 C C . ASP A 1 168 ? -13.886 14.051 -3.043 1.00 91.38 168 ASP A C 1
ATOM 1176 O O . ASP A 1 168 ? -14.499 14.750 -2.235 1.00 91.38 168 ASP A O 1
ATOM 1180 N N . GLY A 1 169 ? -14.014 14.218 -4.360 1.00 91.94 169 GLY A N 1
ATOM 1181 C CA . GLY A 1 169 ? -14.927 15.189 -4.957 1.00 91.94 169 GLY A CA 1
ATOM 1182 C C . GLY A 1 169 ? -14.339 16.576 -5.191 1.00 91.94 169 GLY A C 1
ATOM 1183 O O . GLY A 1 169 ? -15.076 17.459 -5.622 1.00 91.94 169 GLY A O 1
ATOM 1184 N N . VAL A 1 170 ? -13.041 16.771 -4.949 1.00 95.56 170 VAL A N 1
ATOM 1185 C CA . VAL A 1 170 ? -12.311 18.003 -5.279 1.00 95.56 170 VAL A CA 1
ATOM 1186 C C . VAL A 1 170 ? -11.186 17.697 -6.252 1.00 95.56 170 VAL A C 1
ATOM 1188 O O . VAL A 1 170 ? -10.420 16.759 -6.034 1.00 95.56 170 VAL A O 1
ATOM 1191 N N . CYS A 1 171 ? -11.047 18.499 -7.302 1.00 95.50 171 CYS A N 1
ATOM 1192 C CA . CYS A 1 171 ? -9.954 18.318 -8.245 1.00 95.50 171 CYS A CA 1
ATOM 1193 C C . CYS A 1 171 ? -8.626 18.869 -7.718 1.00 95.50 171 CYS A C 1
ATOM 1195 O O . CYS A 1 171 ? -8.553 19.974 -7.178 1.00 95.50 171 CYS A O 1
ATOM 1197 N N . GLY A 1 172 ? -7.558 18.107 -7.936 1.00 93.56 172 GLY A N 1
ATOM 1198 C CA . GLY A 1 172 ? -6.179 18.511 -7.689 1.00 93.56 172 GLY A CA 1
ATOM 1199 C C . GLY A 1 172 ? -5.226 17.927 -8.729 1.00 93.56 172 GLY A C 1
ATOM 1200 O O . GLY A 1 172 ? -5.644 17.277 -9.691 1.00 93.56 172 GLY A O 1
ATOM 1201 N N . LEU A 1 173 ? -3.932 18.178 -8.538 1.00 94.50 173 LEU A N 1
ATOM 1202 C CA . LEU A 1 173 ? -2.869 17.731 -9.437 1.00 94.50 173 LEU A CA 1
ATOM 1203 C C . LEU A 1 173 ? -1.842 16.893 -8.673 1.00 94.50 173 LEU A C 1
ATOM 1205 O O . LEU A 1 173 ? -1.291 17.338 -7.669 1.00 94.50 173 LEU A O 1
ATOM 1209 N N . ARG A 1 174 ? -1.547 15.693 -9.178 1.00 93.06 174 ARG A N 1
ATOM 1210 C CA . ARG A 1 174 ? -0.431 14.865 -8.717 1.00 93.06 174 ARG A CA 1
ATOM 1211 C C . ARG A 1 174 ? 0.833 15.271 -9.451 1.00 93.06 174 ARG A C 1
ATOM 1213 O O . ARG A 1 174 ? 0.879 15.170 -10.671 1.00 93.06 174 ARG A O 1
ATOM 1220 N N . ALA A 1 175 ? 1.845 15.704 -8.709 1.00 91.31 175 ALA A N 1
ATOM 1221 C CA . ALA A 1 175 ? 3.161 16.006 -9.255 1.00 91.31 175 ALA A CA 1
ATOM 1222 C C . ALA A 1 175 ? 3.967 14.724 -9.494 1.00 91.31 175 ALA A C 1
ATOM 1224 O O . ALA A 1 175 ? 4.051 13.873 -8.610 1.00 91.31 175 ALA A O 1
ATOM 1225 N N . ASP A 1 176 ? 4.602 14.628 -10.657 1.00 89.44 176 ASP A N 1
ATOM 1226 C CA . ASP A 1 176 ? 5.518 13.560 -11.032 1.00 89.44 176 ASP A CA 1
ATOM 1227 C C . ASP A 1 176 ? 6.872 14.167 -11.420 1.00 89.44 176 ASP A C 1
ATOM 1229 O O . ASP A 1 176 ? 7.060 14.739 -12.494 1.00 89.44 176 ASP A O 1
ATOM 1233 N N . ALA A 1 177 ? 7.837 14.078 -10.505 1.00 85.38 177 ALA A N 1
ATOM 1234 C CA . ALA A 1 177 ? 9.179 14.602 -10.737 1.00 85.38 177 ALA A CA 1
ATOM 1235 C C . ALA A 1 177 ? 9.975 13.779 -11.769 1.00 85.38 177 ALA A C 1
ATOM 1237 O O . ALA A 1 177 ? 10.967 14.281 -12.302 1.00 85.38 177 ALA A O 1
ATOM 1238 N N . SER A 1 178 ? 9.561 12.543 -12.079 1.00 85.31 178 SER A N 1
ATOM 1239 C CA . SER A 1 178 ? 10.252 11.706 -13.068 1.00 85.31 178 SER A CA 1
ATOM 1240 C C . SER A 1 178 ? 10.144 12.284 -14.484 1.00 85.31 178 SER A C 1
ATOM 1242 O O . SER A 1 178 ? 11.105 12.224 -15.255 1.00 85.31 178 SER A O 1
ATOM 1244 N N . GLU A 1 179 ? 9.050 12.994 -14.764 1.00 87.25 179 GLU A N 1
ATOM 1245 C CA . GLU A 1 179 ? 8.828 13.752 -16.001 1.00 87.25 179 GLU A CA 1
ATOM 1246 C C . GLU A 1 179 ? 9.785 14.951 -16.150 1.00 87.25 179 GLU A C 1
ATOM 1248 O O . GLU A 1 179 ? 9.941 15.510 -17.237 1.00 87.25 179 GLU A O 1
ATOM 1253 N N . CYS A 1 180 ? 10.467 15.349 -15.070 1.00 87.25 180 CYS A N 1
ATOM 1254 C CA . CYS A 1 180 ? 11.319 16.535 -15.031 1.00 87.25 180 CYS A CA 1
ATOM 1255 C C . CYS A 1 180 ? 12.814 16.265 -15.200 1.00 87.25 180 CYS A C 1
ATOM 1257 O O . CYS A 1 180 ? 13.612 17.174 -14.980 1.00 87.25 180 CYS A O 1
ATOM 1259 N N . GLY A 1 181 ? 13.225 15.058 -15.604 1.00 80.44 181 GLY A N 1
ATOM 1260 C CA . GLY A 1 181 ? 14.603 14.792 -16.046 1.00 80.44 181 GLY A CA 1
ATOM 1261 C C . GLY A 1 181 ? 15.693 15.207 -15.044 1.00 80.44 181 GLY A C 1
ATOM 1262 O O . GLY A 1 181 ? 16.747 15.698 -15.448 1.00 80.44 181 GLY A O 1
ATOM 1263 N N . GLY A 1 182 ? 15.427 15.057 -13.741 1.00 78.00 182 GLY A N 1
ATOM 1264 C CA . GLY A 1 182 ? 16.326 15.456 -12.647 1.00 78.00 182 GLY A CA 1
ATOM 1265 C C . GLY A 1 182 ? 15.980 16.786 -11.962 1.00 78.00 182 GLY A C 1
ATOM 1266 O O . GLY A 1 182 ? 16.662 17.163 -11.011 1.00 78.00 182 GLY A O 1
ATOM 1267 N N . GLY A 1 183 ? 14.939 17.486 -12.422 1.00 83.94 183 GLY A N 1
ATOM 1268 C CA . GLY A 1 183 ? 14.293 18.595 -11.715 1.00 83.94 183 GLY A CA 1
ATOM 1269 C C . GLY A 1 183 ? 13.143 18.146 -10.802 1.00 83.94 183 GLY A C 1
ATOM 1270 O O . GLY A 1 183 ? 12.810 16.966 -10.728 1.00 83.94 183 GLY A O 1
ATOM 1271 N N . ALA A 1 184 ? 12.515 19.101 -10.122 1.00 86.50 184 ALA A N 1
ATOM 1272 C CA . ALA A 1 184 ? 11.271 18.900 -9.386 1.00 86.50 184 ALA A CA 1
ATOM 1273 C C . ALA A 1 184 ? 10.067 19.292 -10.252 1.00 86.50 184 ALA A C 1
ATOM 1275 O O . ALA A 1 184 ? 10.169 20.189 -11.089 1.00 86.50 184 ALA A O 1
ATOM 1276 N N . CYS A 1 185 ? 8.922 18.651 -10.030 1.00 90.44 185 CYS A N 1
ATOM 1277 C CA . CYS A 1 185 ? 7.667 19.111 -10.610 1.00 90.44 185 CYS A CA 1
ATOM 1278 C C . CYS A 1 185 ? 6.997 20.115 -9.670 1.00 90.44 185 CYS A C 1
ATOM 1280 O O . CYS A 1 185 ? 6.614 19.762 -8.553 1.00 90.44 185 CYS A O 1
ATOM 1282 N N . ASP A 1 186 ? 6.854 21.350 -10.137 1.00 89.12 186 ASP A N 1
ATOM 1283 C CA . ASP A 1 186 ? 5.993 22.359 -9.536 1.00 89.12 186 ASP A CA 1
ATOM 1284 C C . ASP A 1 186 ? 4.627 22.327 -10.254 1.00 89.12 186 ASP A C 1
ATOM 1286 O O . ASP A 1 186 ? 4.579 22.511 -11.472 1.00 89.12 186 ASP A O 1
ATOM 1290 N N . PRO A 1 187 ? 3.501 22.066 -9.567 1.00 88.50 187 PRO A N 1
ATOM 1291 C CA . PRO A 1 187 ? 2.213 21.960 -10.259 1.00 88.50 187 PRO A CA 1
ATOM 1292 C C . PRO A 1 187 ? 1.635 23.276 -10.796 1.00 88.50 187 PRO A C 1
ATOM 1294 O O . PRO A 1 187 ? 0.675 23.226 -11.564 1.00 88.50 187 PRO A O 1
ATOM 1297 N N . ASP A 1 188 ? 2.215 24.427 -10.441 1.00 87.06 188 ASP A N 1
ATOM 1298 C CA . ASP A 1 188 ? 1.856 25.738 -10.986 1.00 87.06 188 ASP A CA 1
ATOM 1299 C C . ASP A 1 188 ? 2.798 26.151 -12.139 1.00 87.06 188 ASP A C 1
ATOM 1301 O O . ASP A 1 188 ? 2.345 26.714 -13.139 1.00 87.06 188 ASP A O 1
ATOM 1305 N N . GLU A 1 189 ? 4.098 25.849 -12.039 1.00 86.88 189 GLU A N 1
ATOM 1306 C CA . GLU A 1 189 ? 5.120 26.280 -13.014 1.00 86.88 189 GLU A CA 1
ATOM 1307 C C . GLU A 1 189 ? 5.573 25.188 -14.007 1.00 86.88 189 GLU A C 1
ATOM 1309 O O . GLU A 1 189 ? 6.109 25.494 -15.076 1.00 86.88 189 GLU A O 1
ATOM 1314 N N . GLY A 1 190 ? 5.340 23.913 -13.699 1.00 88.94 190 GLY A N 1
ATOM 1315 C CA . GLY A 1 190 ? 5.871 22.758 -14.422 1.00 88.94 190 GLY A CA 1
ATOM 1316 C C . GLY A 1 190 ? 7.237 22.304 -13.894 1.00 88.94 190 GLY A C 1
ATOM 1317 O O . GLY A 1 190 ? 7.544 22.418 -12.712 1.00 88.94 190 GLY A O 1
ATOM 1318 N N . CYS A 1 191 ? 8.076 21.738 -14.762 1.00 90.31 191 CYS A N 1
ATOM 1319 C CA . CYS A 1 191 ? 9.386 21.242 -14.343 1.00 90.31 191 CYS A CA 1
ATOM 1320 C C . CYS A 1 191 ? 10.357 22.375 -13.998 1.00 90.31 191 CYS A C 1
ATOM 1322 O O . CYS A 1 191 ? 10.731 23.167 -14.864 1.00 90.31 191 CYS A O 1
ATOM 1324 N N . VAL A 1 192 ? 10.836 22.390 -12.754 1.00 87.50 192 VAL A N 1
ATOM 1325 C CA . VAL A 1 192 ? 11.797 23.364 -12.227 1.00 87.50 192 VAL A CA 1
ATOM 1326 C C . VAL A 1 192 ? 13.105 22.679 -11.820 1.00 87.50 192 VAL A C 1
ATOM 1328 O O . VAL A 1 192 ? 13.123 21.539 -11.367 1.00 87.50 192 VAL A O 1
ATOM 1331 N N . GLY A 1 193 ? 14.241 23.361 -11.980 1.00 75.25 193 GLY A N 1
ATOM 1332 C CA . GLY A 1 193 ? 15.540 22.870 -11.490 1.00 75.25 193 GLY A CA 1
ATOM 1333 C C . GLY A 1 193 ? 16.206 21.748 -12.302 1.00 75.25 193 GLY A C 1
ATOM 1334 O O . GLY A 1 193 ? 17.276 21.291 -11.906 1.00 75.25 193 GLY A O 1
ATOM 1335 N N . ALA A 1 194 ? 15.640 21.332 -13.441 1.00 60.69 194 ALA A N 1
ATOM 1336 C CA . ALA A 1 194 ? 16.331 20.449 -14.381 1.00 60.69 194 ALA A CA 1
ATOM 1337 C C . ALA A 1 194 ? 17.505 21.196 -15.050 1.00 60.69 194 ALA A C 1
ATOM 1339 O O . ALA A 1 194 ? 17.341 22.362 -15.430 1.00 60.69 194 ALA A O 1
ATOM 1340 N N . PRO A 1 195 ? 18.680 20.571 -15.254 1.00 52.56 195 PRO A N 1
ATOM 1341 C CA . PRO A 1 195 ? 19.667 21.120 -16.172 1.00 52.56 195 PRO A CA 1
ATOM 1342 C C . PRO A 1 195 ? 19.041 21.126 -17.570 1.00 52.56 195 PRO A C 1
ATOM 1344 O O . PRO A 1 195 ? 18.796 20.077 -18.160 1.00 52.56 195 PRO A O 1
ATOM 1347 N N . THR A 1 196 ? 18.735 22.309 -18.102 1.00 51.84 196 THR A N 1
ATOM 1348 C CA . THR A 1 196 ? 18.247 22.435 -19.478 1.00 51.84 196 THR A CA 1
ATOM 1349 C C . THR A 1 196 ? 19.258 21.786 -20.434 1.00 51.84 196 THR A C 1
ATOM 1351 O O . THR A 1 196 ? 20.446 22.107 -20.334 1.00 51.84 196 THR A O 1
ATOM 1354 N N . PRO A 1 197 ? 18.833 20.948 -21.401 1.00 47.72 197 PRO A N 1
ATOM 1355 C CA . PRO A 1 197 ? 19.710 20.435 -22.458 1.00 47.72 197 PRO A CA 1
ATOM 1356 C C . PRO A 1 197 ? 20.321 21.525 -23.351 1.00 47.72 197 PRO A C 1
ATOM 1358 O O . PRO A 1 197 ? 21.224 21.232 -24.129 1.00 47.72 197 PRO A O 1
ATOM 1361 N N . ASP A 1 198 ? 19.909 22.786 -23.203 1.00 43.44 198 ASP A N 1
ATOM 1362 C CA . ASP A 1 198 ? 20.622 23.934 -23.754 1.00 43.44 198 ASP A CA 1
ATOM 1363 C C . ASP A 1 198 ? 21.811 24.313 -22.865 1.00 43.44 198 ASP A C 1
ATOM 1365 O O . ASP A 1 198 ? 21.938 25.422 -22.342 1.00 43.44 198 ASP A O 1
ATOM 1369 N N . GLY A 1 199 ? 22.759 23.380 -22.775 1.00 39.50 199 GLY A N 1
ATOM 1370 C CA . GLY A 1 199 ? 24.169 23.723 -22.696 1.00 39.50 199 GLY A CA 1
ATOM 1371 C C . GLY A 1 199 ? 24.562 24.438 -23.985 1.00 39.50 199 GLY A C 1
ATOM 1372 O O . GLY A 1 199 ? 25.261 23.882 -24.830 1.00 39.50 199 GLY A O 1
ATOM 1373 N N . GLY A 1 200 ? 24.095 25.678 -24.148 1.00 37.69 200 GLY A N 1
ATOM 1374 C CA . GLY A 1 200 ? 24.736 26.625 -25.035 1.00 37.69 200 GLY A CA 1
ATOM 1375 C C . GLY A 1 200 ? 26.189 26.682 -24.600 1.00 37.69 200 GLY A C 1
ATOM 1376 O O . GLY A 1 200 ? 26.498 27.146 -23.502 1.00 37.69 200 GLY A O 1
ATOM 1377 N N . VAL A 1 201 ? 27.070 26.134 -25.437 1.00 39.16 201 VAL A N 1
ATOM 1378 C CA . VAL A 1 201 ? 28.511 26.349 -25.337 1.00 39.16 201 VAL A CA 1
ATOM 1379 C C . VAL A 1 201 ? 28.749 27.817 -24.968 1.00 39.16 201 VAL A C 1
ATOM 1381 O O . VAL A 1 201 ? 28.102 28.689 -25.562 1.00 39.16 201 VAL A O 1
ATOM 1384 N N . PRO A 1 202 ? 29.621 28.137 -23.995 1.00 40.22 202 PRO A N 1
ATOM 1385 C CA . PRO A 1 202 ? 30.001 29.521 -23.808 1.00 40.22 202 PRO A CA 1
ATOM 1386 C C . PRO A 1 202 ? 30.589 29.972 -25.145 1.00 40.22 202 PRO A C 1
ATOM 1388 O O . PRO A 1 202 ? 31.588 29.423 -25.609 1.00 40.22 202 PRO A O 1
ATOM 1391 N N . MET A 1 203 ? 29.907 30.907 -25.811 1.00 43.81 203 MET A N 1
ATOM 1392 C CA . MET A 1 203 ? 30.483 31.647 -26.921 1.00 43.81 203 MET A CA 1
ATOM 1393 C C . MET A 1 203 ? 31.699 32.355 -26.341 1.00 43.81 203 MET A C 1
ATOM 1395 O O . MET A 1 203 ? 31.571 33.380 -25.669 1.00 43.81 203 MET A O 1
ATOM 1399 N N . ASP A 1 204 ? 32.866 31.754 -26.550 1.00 35.94 204 ASP A N 1
ATOM 1400 C CA . ASP A 1 204 ? 34.135 32.428 -26.380 1.00 35.94 204 ASP A CA 1
ATOM 1401 C C . ASP A 1 204 ? 34.054 33.711 -27.203 1.00 35.94 204 ASP A C 1
ATOM 1403 O O . ASP A 1 204 ? 33.796 33.700 -28.412 1.00 35.94 204 ASP A O 1
ATOM 1407 N N . ALA A 1 205 ? 34.204 34.831 -26.506 1.00 38.28 205 ALA A N 1
ATOM 1408 C CA . ALA A 1 205 ? 34.347 36.130 -27.118 1.00 38.28 205 ALA A CA 1
ATOM 1409 C C . ALA A 1 205 ? 35.527 36.055 -28.092 1.00 38.28 205 ALA A C 1
ATOM 1411 O O . ALA A 1 205 ? 36.679 35.897 -27.684 1.00 38.28 205 ALA A O 1
ATOM 1412 N N . GLY A 1 206 ? 35.231 36.135 -29.388 1.00 32.94 206 GLY A N 1
ATOM 1413 C CA . GLY A 1 206 ? 36.263 36.192 -30.411 1.00 32.94 206 GLY A CA 1
ATOM 1414 C C . GLY A 1 206 ? 37.206 37.380 -30.206 1.00 32.94 206 GLY A C 1
ATOM 1415 O O . GLY A 1 206 ? 36.861 38.388 -29.580 1.00 32.94 206 GLY A O 1
ATOM 1416 N N . PRO A 1 207 ? 38.369 37.310 -30.856 1.00 41.94 207 PRO A N 1
ATOM 1417 C CA . PRO A 1 207 ? 38.773 38.404 -31.712 1.00 41.94 207 PRO A CA 1
ATOM 1418 C C . PRO A 1 207 ? 38.798 37.955 -33.178 1.00 41.94 207 PRO A C 1
ATOM 1420 O O . PRO A 1 207 ? 38.998 36.790 -33.509 1.00 41.94 207 PRO A O 1
ATOM 1423 N N . GLU A 1 208 ? 38.518 38.937 -34.023 1.00 42.34 208 GLU A N 1
ATOM 1424 C CA . GLU A 1 208 ? 38.343 38.918 -35.475 1.00 42.34 208 GLU A CA 1
ATOM 1425 C C . GLU A 1 208 ? 39.524 38.345 -36.305 1.00 42.34 208 GLU A C 1
ATOM 1427 O O . GLU A 1 208 ? 40.588 38.050 -35.759 1.00 42.34 208 GLU A O 1
ATOM 1432 N N . PRO A 1 209 ? 39.309 38.122 -37.623 1.00 52.44 209 PRO A N 1
ATOM 1433 C CA . PRO A 1 209 ? 39.885 37.028 -38.397 1.00 52.44 209 PRO A CA 1
ATOM 1434 C C . PRO A 1 209 ? 41.190 37.406 -39.095 1.00 52.44 209 PRO A C 1
ATOM 1436 O O . PRO A 1 209 ? 41.385 38.559 -39.458 1.00 52.44 209 PRO A O 1
ATOM 1439 N N . ASP A 1 210 ? 42.013 36.403 -39.414 1.00 33.41 210 ASP A N 1
ATOM 1440 C CA . ASP A 1 210 ? 43.037 36.547 -40.446 1.00 33.41 210 ASP A CA 1
ATOM 1441 C C . ASP A 1 210 ? 43.189 35.287 -41.311 1.00 33.41 210 ASP A C 1
ATOM 1443 O O . ASP A 1 210 ? 43.117 34.144 -40.864 1.00 33.41 210 ASP A O 1
ATOM 1447 N N . ALA A 1 211 ? 43.353 35.584 -42.595 1.00 40.78 211 ALA A N 1
ATOM 1448 C CA . ALA A 1 211 ? 43.411 34.757 -43.789 1.00 40.78 211 ALA A CA 1
ATOM 1449 C C . ALA A 1 211 ? 44.185 33.424 -43.717 1.00 40.78 211 ALA A C 1
ATOM 1451 O O . ALA A 1 211 ? 45.287 33.337 -43.181 1.00 40.78 211 ALA A O 1
ATOM 1452 N N . GLY A 1 212 ? 43.683 32.429 -44.458 1.00 34.34 212 GLY A N 1
ATOM 1453 C CA . GLY A 1 212 ? 44.460 31.243 -44.820 1.00 34.34 212 GLY A CA 1
ATOM 1454 C C . GLY A 1 212 ? 43.695 30.240 -45.680 1.00 34.34 212 GLY A C 1
ATOM 1455 O O . GLY A 1 212 ? 43.139 29.276 -45.173 1.00 34.34 212 GLY A O 1
ATOM 1456 N N . VAL A 1 213 ? 43.680 30.468 -46.991 1.00 45.00 213 VAL A N 1
ATOM 1457 C CA . VAL A 1 213 ? 43.316 29.484 -48.028 1.00 45.00 213 VAL A CA 1
ATOM 1458 C C . VAL A 1 213 ? 44.333 28.337 -47.993 1.00 45.00 213 VAL A C 1
ATOM 1460 O O . VAL A 1 213 ? 45.508 28.681 -47.985 1.00 45.00 213 VAL A O 1
ATOM 1463 N N . ILE A 1 214 ? 43.930 27.053 -48.047 1.00 42.09 214 ILE A N 1
ATOM 1464 C CA . ILE A 1 214 ? 44.617 25.969 -48.797 1.00 42.09 214 ILE A CA 1
ATOM 1465 C C . ILE A 1 214 ? 43.631 24.845 -49.182 1.00 42.09 214 ILE A C 1
ATOM 1467 O O . ILE A 1 214 ? 42.736 24.457 -48.437 1.00 42.09 214 ILE A O 1
ATOM 1471 N N . ASP A 1 215 ? 43.874 24.384 -50.405 1.00 34.44 215 ASP A N 1
ATOM 1472 C CA . ASP A 1 215 ? 43.244 23.417 -51.294 1.00 34.44 215 ASP A CA 1
ATOM 1473 C C . ASP A 1 215 ? 43.151 21.935 -50.867 1.00 34.44 215 ASP A C 1
ATOM 1475 O O . ASP A 1 215 ? 44.038 21.389 -50.221 1.00 34.44 215 ASP A O 1
ATOM 1479 N N . SER A 1 216 ? 42.127 21.291 -51.450 1.00 40.91 216 SER A N 1
ATOM 1480 C CA . SER A 1 216 ? 42.132 19.997 -52.166 1.00 40.91 216 SER A CA 1
ATOM 1481 C C . SER A 1 216 ? 42.599 18.698 -51.481 1.00 40.91 216 SER A C 1
ATOM 1483 O O . SER A 1 216 ? 43.766 18.517 -51.153 1.00 40.91 216 SER A O 1
ATOM 1485 N N . GLY A 1 217 ? 41.717 17.686 -51.495 1.00 35.66 217 GLY A N 1
ATOM 1486 C CA . GLY A 1 217 ? 42.113 16.276 -51.375 1.00 35.66 217 GLY A CA 1
ATOM 1487 C C . GLY A 1 217 ? 40.946 15.299 -51.207 1.00 35.66 217 GLY A C 1
ATOM 1488 O O . GLY A 1 217 ? 40.485 15.073 -50.096 1.00 35.66 217 GLY A O 1
ATOM 1489 N N . ALA A 1 218 ? 40.486 14.714 -52.314 1.00 44.38 218 ALA A N 1
ATOM 1490 C CA . ALA A 1 218 ? 39.541 13.595 -52.364 1.00 44.38 218 ALA A CA 1
ATOM 1491 C C . ALA A 1 218 ? 40.195 12.247 -51.987 1.00 44.38 218 ALA A C 1
ATOM 1493 O O . ALA A 1 218 ? 41.396 12.100 -52.194 1.00 44.38 218 ALA A O 1
ATOM 1494 N N . LEU A 1 219 ? 39.382 11.285 -51.512 1.00 44.06 219 LEU A N 1
ATOM 1495 C CA . LEU A 1 219 ? 39.475 9.804 -51.617 1.00 44.06 219 LEU A CA 1
ATOM 1496 C C . LEU A 1 219 ? 38.307 9.231 -50.775 1.00 44.06 219 LEU A C 1
ATOM 1498 O O . LEU A 1 219 ? 38.300 9.391 -49.562 1.00 44.06 219 LEU A O 1
ATOM 1502 N N . ASP A 1 220 ? 37.147 8.876 -51.325 1.00 36.91 220 ASP A N 1
ATOM 1503 C CA . ASP A 1 220 ? 36.755 7.745 -52.187 1.00 36.91 220 ASP A CA 1
ATOM 1504 C C . ASP A 1 220 ? 36.491 6.402 -51.457 1.00 36.91 220 ASP A C 1
ATOM 1506 O O . ASP A 1 220 ? 37.375 5.805 -50.853 1.00 36.91 220 ASP A O 1
ATOM 1510 N N . SER A 1 221 ? 35.237 5.958 -51.619 1.00 40.25 221 SER A N 1
ATOM 1511 C CA . SER A 1 221 ? 34.689 4.594 -51.702 1.00 40.25 221 SER A CA 1
ATOM 1512 C C . SER A 1 221 ? 34.761 3.579 -50.550 1.00 40.25 221 SER A C 1
ATOM 1514 O O . SER A 1 221 ? 35.803 3.046 -50.186 1.00 40.25 221 SER A O 1
ATOM 1516 N N . GLY A 1 222 ? 33.559 3.134 -50.155 1.00 35.66 222 GLY A N 1
ATOM 1517 C CA . GLY A 1 222 ? 33.309 1.882 -49.441 1.00 35.66 222 GLY A CA 1
ATOM 1518 C C . GLY A 1 222 ? 31.820 1.516 -49.402 1.00 35.66 222 GLY A C 1
ATOM 1519 O O . GLY A 1 222 ? 31.172 1.640 -48.373 1.00 35.66 222 GLY A O 1
ATOM 1520 N N . THR A 1 223 ? 31.258 1.103 -50.538 1.00 43.66 223 THR A N 1
ATOM 1521 C CA . THR A 1 223 ? 29.887 0.574 -50.677 1.00 43.66 223 THR A CA 1
ATOM 1522 C C . THR A 1 223 ? 29.714 -0.834 -50.089 1.00 43.66 223 THR A C 1
ATOM 1524 O O . THR A 1 223 ? 30.650 -1.632 -50.163 1.00 43.66 223 THR A O 1
ATOM 1527 N N . SER A 1 224 ? 28.449 -1.187 -49.793 1.00 36.38 224 SER A N 1
ATOM 1528 C CA . SER A 1 224 ? 27.838 -2.538 -49.646 1.00 36.38 224 SER A CA 1
ATOM 1529 C C . SER A 1 224 ? 27.693 -3.010 -48.182 1.00 36.38 224 SER A C 1
ATOM 1531 O O . SER A 1 224 ? 28.648 -2.929 -47.432 1.00 36.38 224 SER A O 1
ATOM 1533 N N . ARG A 1 225 ? 26.576 -3.551 -47.675 1.00 38.31 225 ARG A N 1
ATOM 1534 C CA . ARG A 1 225 ? 25.395 -4.208 -48.263 1.00 38.31 225 ARG A CA 1
ATOM 1535 C C . ARG A 1 225 ? 24.187 -4.032 -47.332 1.00 38.31 225 ARG A C 1
ATOM 1537 O O . ARG A 1 225 ? 24.334 -4.106 -46.119 1.00 38.31 225 ARG A O 1
ATOM 1544 N N . LEU A 1 226 ? 23.004 -3.896 -47.928 1.00 42.25 226 LEU A N 1
ATOM 1545 C CA . LEU A 1 226 ? 21.739 -4.295 -47.314 1.00 42.25 226 LEU A CA 1
ATOM 1546 C C . LEU A 1 226 ? 21.759 -5.818 -47.131 1.00 42.25 226 LEU A C 1
ATOM 1548 O O . LEU A 1 226 ? 21.909 -6.538 -48.120 1.00 42.25 226 LEU A O 1
ATOM 1552 N N . ASP A 1 227 ? 21.583 -6.289 -45.901 1.00 33.84 227 ASP A N 1
ATOM 1553 C CA . ASP A 1 227 ? 21.031 -7.615 -45.639 1.00 33.84 227 ASP A CA 1
ATOM 1554 C C . ASP A 1 227 ? 19.935 -7.486 -44.579 1.00 33.84 227 ASP A C 1
ATOM 1556 O O . ASP A 1 227 ? 20.105 -6.846 -43.541 1.00 33.84 227 ASP A O 1
ATOM 1560 N N . SER A 1 228 ? 18.768 -8.023 -44.916 1.00 48.47 228 SER A N 1
ATOM 1561 C CA . SER A 1 228 ? 17.552 -7.977 -44.113 1.00 48.47 228 SER A CA 1
ATOM 1562 C C . SER A 1 228 ? 17.593 -9.143 -43.134 1.00 48.47 228 SER A C 1
ATOM 1564 O O . SER A 1 228 ? 17.094 -10.228 -43.420 1.00 48.47 228 SER A O 1
ATOM 1566 N N . GLY A 1 229 ? 18.222 -8.916 -41.984 1.00 33.28 229 GLY A N 1
ATOM 1567 C CA . GLY A 1 229 ? 18.240 -9.840 -40.859 1.00 33.28 229 GLY A CA 1
ATOM 1568 C C . GLY A 1 229 ? 17.199 -9.442 -39.821 1.00 33.28 229 GLY A C 1
ATOM 1569 O O . GLY A 1 229 ? 17.283 -8.377 -39.223 1.00 33.28 229 GLY A O 1
ATOM 1570 N N . ARG A 1 230 ? 16.215 -10.317 -39.635 1.00 45.31 230 ARG A N 1
ATOM 1571 C CA . ARG A 1 230 ? 15.278 -10.398 -38.510 1.00 45.31 230 ARG A CA 1
ATOM 1572 C C . ARG A 1 230 ? 15.995 -10.057 -37.191 1.00 45.31 230 ARG A C 1
ATOM 1574 O O . ARG A 1 230 ? 16.827 -10.836 -36.741 1.00 45.31 230 ARG A O 1
ATOM 1581 N N . GLY A 1 231 ? 15.710 -8.886 -36.625 1.00 30.23 231 GLY A N 1
ATOM 1582 C CA . GLY A 1 231 ? 16.249 -8.475 -35.332 1.00 30.23 231 GLY A CA 1
ATOM 1583 C C . GLY A 1 231 ? 15.514 -9.195 -34.211 1.00 30.23 231 GLY A C 1
ATOM 1584 O O . GLY A 1 231 ? 14.361 -8.877 -33.928 1.00 30.23 231 GLY A O 1
ATOM 1585 N N . ASP A 1 232 ? 16.180 -10.170 -33.601 1.00 40.78 232 ASP A N 1
ATOM 1586 C CA . ASP A 1 232 ? 15.944 -10.514 -32.202 1.00 40.78 232 ASP A CA 1
ATOM 1587 C C . ASP A 1 232 ? 16.099 -9.235 -31.348 1.00 40.78 232 ASP A C 1
ATOM 1589 O O . ASP A 1 232 ? 16.962 -8.406 -31.663 1.00 40.78 232 ASP A O 1
ATOM 1593 N N . PRO A 1 233 ? 15.287 -9.018 -30.294 1.00 45.25 233 PRO A N 1
ATOM 1594 C CA . PRO A 1 233 ? 15.492 -7.876 -29.413 1.00 45.25 233 PRO A CA 1
ATOM 1595 C C . PRO A 1 233 ? 16.859 -7.994 -28.712 1.00 45.25 233 PRO A C 1
ATOM 1597 O O . PRO A 1 233 ? 17.309 -9.115 -28.441 1.00 45.25 233 PRO A O 1
ATOM 1600 N N . PRO A 1 234 ? 17.537 -6.872 -28.407 1.00 38.69 234 PRO A N 1
ATOM 1601 C CA . PRO A 1 234 ? 18.866 -6.909 -27.816 1.00 38.69 234 PRO A CA 1
ATOM 1602 C C . PRO A 1 234 ? 18.817 -7.593 -26.447 1.00 38.69 234 PRO A C 1
ATOM 1604 O O . PRO A 1 234 ? 18.233 -7.075 -25.498 1.00 38.69 234 PRO A O 1
ATOM 1607 N N . ARG A 1 235 ? 19.484 -8.746 -26.326 1.00 47.94 235 ARG A N 1
ATOM 1608 C CA . ARG A 1 235 ? 20.013 -9.236 -25.047 1.00 47.94 235 ARG A CA 1
ATOM 1609 C C . ARG A 1 235 ? 21.290 -8.459 -24.728 1.00 47.94 235 ARG A C 1
ATOM 1611 O O . ARG A 1 235 ? 22.374 -9.031 -24.697 1.00 47.94 235 ARG A O 1
ATOM 1618 N N . ASP A 1 236 ? 21.148 -7.157 -24.511 1.00 41.09 236 ASP A N 1
ATOM 1619 C CA . ASP A 1 236 ? 22.212 -6.319 -23.966 1.00 41.09 236 ASP A CA 1
ATOM 1620 C C . ASP A 1 236 ? 21.938 -6.122 -22.475 1.00 41.09 236 ASP A C 1
ATOM 1622 O O . ASP A 1 236 ? 21.257 -5.197 -22.041 1.00 41.09 236 ASP A O 1
ATOM 1626 N N . GLY A 1 237 ? 22.448 -7.058 -21.683 1.00 39.09 237 GLY A N 1
ATOM 1627 C CA . GLY A 1 237 ? 22.438 -6.990 -20.231 1.00 39.09 237 GLY A CA 1
ATOM 1628 C C . GLY A 1 237 ? 23.736 -7.570 -19.704 1.00 39.09 237 GLY A C 1
ATOM 1629 O O . GLY A 1 237 ? 23.776 -8.722 -19.281 1.00 39.09 237 GLY A O 1
ATOM 1630 N N . GLY A 1 238 ? 24.811 -6.777 -19.738 1.00 42.03 238 GLY A N 1
ATOM 1631 C CA . GLY A 1 238 ? 25.885 -6.968 -18.760 1.00 42.03 238 GLY A CA 1
ATOM 1632 C C . GLY A 1 238 ? 25.306 -6.893 -17.337 1.00 42.03 238 GLY A C 1
ATOM 1633 O O . GLY A 1 238 ? 24.163 -6.454 -17.188 1.00 42.03 238 GLY A O 1
ATOM 1634 N N . PRO A 1 239 ? 26.047 -7.317 -16.298 1.00 49.34 239 PRO A N 1
ATOM 1635 C CA . PRO A 1 239 ? 25.540 -7.309 -14.928 1.00 49.34 239 PRO A CA 1
ATOM 1636 C C . PRO A 1 239 ? 25.021 -5.905 -14.616 1.00 49.34 239 PRO A C 1
ATOM 1638 O O . PRO A 1 239 ? 25.801 -4.950 -14.635 1.00 49.34 239 PRO A O 1
ATOM 1641 N N . ARG A 1 240 ? 23.702 -5.762 -14.446 1.00 59.66 240 ARG A N 1
ATOM 1642 C CA . ARG A 1 240 ? 23.114 -4.478 -14.079 1.00 59.66 240 ARG A CA 1
ATOM 1643 C C . ARG A 1 240 ? 23.621 -4.160 -12.680 1.00 59.66 240 ARG A C 1
ATOM 1645 O O . ARG A 1 240 ? 23.586 -5.0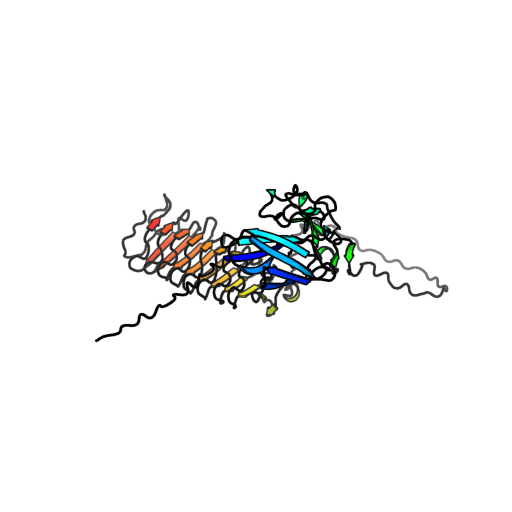15 -11.799 1.00 59.66 240 ARG A O 1
ATOM 1652 N N . ASP A 1 241 ? 24.177 -2.968 -12.510 1.00 74.50 241 ASP A N 1
ATOM 1653 C CA . ASP A 1 241 ? 24.746 -2.573 -11.229 1.00 74.50 241 ASP A CA 1
ATOM 1654 C C . ASP A 1 241 ? 23.600 -2.383 -10.230 1.00 74.50 241 ASP A C 1
ATOM 1656 O O . ASP A 1 241 ? 22.743 -1.515 -10.431 1.00 74.50 241 ASP A O 1
ATOM 1660 N N . CYS A 1 242 ? 23.573 -3.204 -9.174 1.00 80.06 242 CYS A N 1
ATOM 1661 C CA . CYS A 1 242 ? 22.555 -3.163 -8.123 1.00 80.06 242 CYS A CA 1
ATOM 1662 C C . CYS A 1 242 ? 22.345 -1.726 -7.623 1.00 80.06 242 CYS A C 1
ATOM 1664 O O . CYS A 1 242 ? 21.208 -1.293 -7.453 1.00 80.06 242 CYS A O 1
ATOM 1666 N N . ALA A 1 243 ? 23.429 -0.949 -7.486 1.00 78.56 243 ALA A N 1
ATOM 1667 C CA . ALA A 1 243 ? 23.397 0.412 -6.951 1.00 78.56 243 ALA A CA 1
ATOM 1668 C C . ALA A 1 243 ? 22.554 1.400 -7.780 1.00 78.56 243 ALA A C 1
ATOM 1670 O O . ALA A 1 243 ? 22.173 2.452 -7.274 1.00 78.56 243 ALA A O 1
ATOM 1671 N N . SER A 1 244 ? 22.283 1.082 -9.048 1.00 79.00 244 SER A N 1
ATOM 1672 C CA . SER A 1 244 ? 21.470 1.912 -9.945 1.00 79.00 244 SER A CA 1
ATOM 1673 C C . SER A 1 244 ? 19.984 1.546 -9.972 1.00 79.00 244 SER A C 1
ATOM 1675 O O . SER A 1 244 ? 19.186 2.330 -10.479 1.00 79.00 244 SER A O 1
ATOM 1677 N N . LEU A 1 245 ? 19.614 0.373 -9.450 1.00 82.56 245 LEU A N 1
ATOM 1678 C CA . LEU A 1 245 ? 18.257 -0.180 -9.537 1.00 82.56 245 LEU A CA 1
ATOM 1679 C C . LEU A 1 245 ? 17.620 -0.416 -8.170 1.00 82.56 245 LEU A C 1
ATOM 1681 O O . LEU A 1 245 ? 16.405 -0.317 -8.040 1.00 82.56 245 LEU A O 1
ATOM 1685 N N . CYS A 1 246 ? 18.425 -0.742 -7.161 1.00 86.75 246 CYS A N 1
ATOM 1686 C CA . CYS A 1 246 ? 17.942 -1.077 -5.833 1.00 86.75 246 CYS A CA 1
ATOM 1687 C C . CYS A 1 246 ? 17.472 0.173 -5.073 1.00 86.75 246 CYS A C 1
ATOM 1689 O O . CYS A 1 246 ? 18.282 1.072 -4.843 1.00 86.75 246 CYS A O 1
ATOM 1691 N N . PRO A 1 247 ? 16.206 0.230 -4.613 1.00 82.19 247 PRO A N 1
ATOM 1692 C CA . PRO A 1 247 ? 15.725 1.320 -3.763 1.00 82.19 247 PRO A CA 1
ATOM 1693 C C . PRO A 1 247 ? 16.229 1.219 -2.312 1.00 82.19 247 PRO A C 1
ATOM 1695 O O . PRO A 1 247 ? 16.009 2.134 -1.516 1.00 82.19 247 PRO A O 1
ATOM 1698 N N . GLY A 1 248 ? 16.868 0.103 -1.950 1.00 83.94 248 GLY A N 1
ATOM 1699 C CA . GLY A 1 248 ? 17.483 -0.130 -0.646 1.00 83.94 248 GLY A CA 1
ATOM 1700 C C . GLY A 1 248 ? 19.004 -0.151 -0.690 1.00 83.94 248 GLY A C 1
ATOM 1701 O O . GLY A 1 248 ? 19.643 0.696 -1.311 1.00 83.94 248 GLY A O 1
ATOM 1702 N N . SER A 1 249 ? 19.591 -1.098 0.035 1.00 88.50 249 SER A N 1
ATOM 1703 C CA . SER A 1 249 ? 21.038 -1.278 0.102 1.00 88.50 249 SER A CA 1
ATOM 1704 C C . SER A 1 249 ? 21.487 -2.423 -0.805 1.00 88.50 249 SER A C 1
ATOM 1706 O O . SER A 1 249 ? 20.723 -3.338 -1.083 1.00 88.50 249 SER A O 1
ATOM 1708 N N . CYS A 1 250 ? 22.726 -2.382 -1.295 1.00 90.19 250 CYS A N 1
ATOM 1709 C CA . CYS A 1 250 ? 23.270 -3.443 -2.142 1.00 90.19 250 CYS A CA 1
ATOM 1710 C C . CYS A 1 250 ? 24.346 -4.236 -1.407 1.00 90.19 250 CYS A C 1
ATOM 1712 O O . CYS A 1 250 ? 25.382 -3.689 -1.021 1.00 90.19 250 CYS A O 1
ATOM 1714 N N . GLU A 1 251 ? 24.136 -5.544 -1.284 1.00 90.38 251 GLU A N 1
ATOM 1715 C CA . GLU A 1 251 ? 25.114 -6.509 -0.785 1.00 90.38 251 GLU A CA 1
ATOM 1716 C C . GLU A 1 251 ? 25.688 -7.302 -1.970 1.00 90.38 251 GLU A C 1
ATOM 1718 O O . GLU A 1 251 ? 25.326 -8.443 -2.248 1.00 90.38 251 GLU A O 1
ATOM 1723 N N . GLY A 1 252 ? 26.586 -6.664 -2.727 1.00 85.88 252 GLY A N 1
ATOM 1724 C CA . GLY A 1 252 ? 27.067 -7.213 -3.997 1.00 85.88 252 GLY A CA 1
ATOM 1725 C C . GLY A 1 252 ? 25.994 -7.084 -5.091 1.00 85.88 252 GLY A C 1
ATOM 1726 O O . GLY A 1 252 ? 25.543 -5.965 -5.325 1.00 85.88 252 GLY A O 1
ATOM 1727 N N . PRO A 1 253 ? 25.602 -8.172 -5.787 1.00 84.50 253 PRO A N 1
ATOM 1728 C CA . PRO A 1 253 ? 24.529 -8.130 -6.786 1.00 84.50 253 PRO A CA 1
ATOM 1729 C C . PRO A 1 253 ? 23.116 -8.194 -6.177 1.00 84.50 253 PRO A C 1
ATOM 1731 O O . PRO A 1 253 ? 22.149 -8.059 -6.918 1.00 84.50 253 PRO A O 1
ATOM 1734 N N . LEU A 1 254 ? 23.002 -8.423 -4.864 1.00 90.31 254 LEU A N 1
ATOM 1735 C CA . LEU A 1 254 ? 21.736 -8.569 -4.151 1.00 90.31 254 LEU A CA 1
ATOM 1736 C C . LEU A 1 254 ? 21.224 -7.208 -3.668 1.00 90.31 254 LEU A C 1
ATOM 1738 O O . LEU A 1 254 ? 21.928 -6.505 -2.937 1.00 90.31 254 LEU A O 1
ATOM 1742 N N . CYS A 1 255 ? 19.992 -6.872 -4.038 1.00 91.44 255 CYS A N 1
ATOM 1743 C CA . CYS A 1 255 ? 19.259 -5.734 -3.501 1.00 91.44 255 CYS A CA 1
ATOM 1744 C C . CYS A 1 255 ? 18.603 -6.109 -2.168 1.00 91.44 255 CYS A C 1
ATOM 1746 O O . CYS A 1 255 ? 17.854 -7.073 -2.104 1.00 91.44 255 CYS A O 1
ATOM 1748 N N . VAL A 1 256 ? 18.861 -5.358 -1.104 1.00 93.00 256 VAL A N 1
ATOM 1749 C CA . VAL A 1 256 ? 18.350 -5.627 0.242 1.00 93.00 256 VAL A CA 1
ATOM 1750 C C . VAL A 1 256 ? 17.446 -4.485 0.699 1.00 93.00 256 VAL A C 1
ATOM 1752 O O . VAL A 1 256 ? 17.850 -3.318 0.728 1.00 93.00 256 VAL A O 1
ATOM 1755 N N . LEU A 1 257 ? 16.218 -4.835 1.080 1.00 91.06 257 LEU A N 1
ATOM 1756 C CA . LEU A 1 257 ? 15.168 -3.932 1.542 1.00 91.06 257 LEU A CA 1
ATOM 1757 C C . LEU A 1 257 ? 14.895 -4.195 3.030 1.00 91.06 257 LEU A C 1
ATOM 1759 O O . LEU A 1 257 ? 14.235 -5.168 3.387 1.00 91.06 257 LEU A O 1
ATOM 1763 N N . ASP A 1 258 ? 15.384 -3.330 3.921 1.00 86.38 258 ASP A N 1
ATOM 1764 C CA . ASP A 1 258 ? 15.350 -3.534 5.385 1.00 86.38 258 ASP A CA 1
ATOM 1765 C C . ASP A 1 258 ? 13.993 -3.183 6.043 1.00 86.38 258 ASP A C 1
ATOM 1767 O O . ASP A 1 258 ? 13.916 -2.757 7.198 1.00 86.38 258 ASP A O 1
ATOM 1771 N N . GLY A 1 259 ? 12.895 -3.331 5.297 1.00 67.50 259 GLY A N 1
ATOM 1772 C CA . GLY A 1 259 ? 11.532 -3.239 5.823 1.00 67.50 259 GLY A CA 1
ATOM 1773 C C . GLY A 1 259 ? 11.058 -1.849 6.247 1.00 67.50 259 GLY A C 1
ATOM 1774 O O . GLY A 1 259 ? 10.159 -1.735 7.087 1.00 67.50 259 GLY A O 1
ATOM 1775 N N . THR A 1 260 ? 11.622 -0.792 5.653 1.00 63.41 260 THR A N 1
ATOM 1776 C CA . THR A 1 260 ? 11.026 0.553 5.690 1.00 63.41 260 THR A CA 1
ATOM 1777 C C . THR A 1 260 ? 9.770 0.590 4.799 1.00 63.41 260 THR A C 1
ATOM 1779 O O . THR A 1 260 ? 9.776 -0.011 3.728 1.00 63.41 260 THR A O 1
ATOM 1782 N N . PRO A 1 261 ? 8.677 1.271 5.194 1.00 55.12 261 PRO A N 1
ATOM 1783 C CA . PRO A 1 261 ? 7.361 1.134 4.547 1.00 55.12 261 PRO A CA 1
ATOM 1784 C C . PRO A 1 261 ? 7.276 1.660 3.100 1.00 55.12 261 PRO A C 1
ATOM 1786 O O . PRO A 1 261 ? 6.240 1.503 2.466 1.00 55.12 261 PRO A O 1
ATOM 1789 N N . LEU A 1 262 ? 8.347 2.268 2.575 1.00 54.66 262 LEU A N 1
ATOM 1790 C CA . LEU A 1 262 ? 8.452 2.739 1.187 1.00 54.66 262 LEU A CA 1
ATOM 1791 C C . LEU A 1 262 ? 9.108 1.712 0.249 1.00 54.66 262 LEU A C 1
ATOM 1793 O O . LEU A 1 262 ? 9.111 1.896 -0.964 1.00 54.66 262 LEU A O 1
ATOM 1797 N N . GLN A 1 263 ? 9.689 0.645 0.795 1.00 69.00 263 GLN A N 1
ATOM 1798 C CA . GLN A 1 263 ? 10.398 -0.380 0.036 1.00 69.00 263 GLN A CA 1
ATOM 1799 C C . GLN A 1 263 ? 9.544 -1.643 -0.025 1.00 69.00 263 GLN A C 1
ATOM 1801 O O . GLN A 1 263 ? 9.835 -2.629 0.645 1.00 69.00 263 GLN A O 1
ATOM 1806 N N . SER A 1 264 ? 8.456 -1.579 -0.791 1.00 85.19 264 SER A N 1
ATOM 1807 C CA . SER A 1 264 ? 7.537 -2.699 -1.022 1.00 85.19 264 SER A CA 1
ATOM 1808 C C . SER A 1 264 ? 7.803 -3.448 -2.323 1.00 85.19 264 SER A C 1
ATOM 1810 O O . SER A 1 264 ? 7.274 -4.536 -2.501 1.00 85.19 264 SER A O 1
ATOM 1812 N N . VAL A 1 265 ? 8.609 -2.896 -3.233 1.00 90.06 265 VAL A N 1
ATOM 1813 C CA . VAL A 1 265 ? 8.799 -3.448 -4.579 1.00 90.06 265 VAL A CA 1
ATOM 1814 C C . VAL A 1 265 ? 10.272 -3.750 -4.822 1.00 90.06 265 VAL A C 1
ATOM 1816 O O . VAL A 1 265 ? 11.124 -2.865 -4.722 1.00 90.06 265 VAL A O 1
ATOM 1819 N N . CYS A 1 266 ? 10.566 -5.000 -5.168 1.00 90.25 266 CYS A N 1
ATOM 1820 C CA . CYS A 1 266 ? 11.862 -5.388 -5.700 1.00 90.25 266 CYS A CA 1
ATOM 1821 C C . CYS A 1 266 ? 11.969 -4.966 -7.172 1.00 90.25 266 CYS A C 1
ATOM 1823 O O . CYS A 1 266 ? 11.050 -5.229 -7.946 1.00 90.25 266 CYS A O 1
ATOM 1825 N N . PRO A 1 267 ? 13.079 -4.338 -7.580 1.00 87.38 267 PRO A N 1
ATOM 1826 C CA . PRO A 1 267 ? 13.286 -3.933 -8.964 1.00 87.38 267 PRO A CA 1
ATOM 1827 C C . PRO A 1 267 ? 13.571 -5.127 -9.882 1.00 87.38 267 PRO A C 1
ATOM 1829 O O . PRO A 1 267 ? 14.196 -6.107 -9.478 1.00 87.38 267 PRO A O 1
ATOM 1832 N N . ASP A 1 268 ? 13.180 -4.991 -11.146 1.00 87.56 268 ASP A N 1
ATOM 1833 C CA . ASP A 1 268 ? 13.439 -5.999 -12.172 1.00 87.56 268 ASP A CA 1
ATOM 1834 C C . ASP A 1 268 ? 14.916 -6.043 -12.597 1.00 87.56 268 ASP A C 1
ATOM 1836 O O . ASP A 1 268 ? 15.617 -5.029 -12.727 1.00 87.56 268 ASP A O 1
ATOM 1840 N N . GLY A 1 269 ? 15.381 -7.246 -12.908 1.00 83.44 269 GLY A N 1
ATOM 1841 C CA . GLY A 1 269 ? 16.705 -7.555 -13.424 1.00 83.44 269 GLY A CA 1
ATOM 1842 C C . GLY A 1 269 ? 17.784 -7.715 -12.355 1.00 83.44 269 GLY A C 1
ATOM 1843 O O . GLY A 1 269 ? 18.958 -7.806 -12.724 1.00 83.44 269 GLY A O 1
ATOM 1844 N N . VAL A 1 270 ? 17.421 -7.738 -11.068 1.00 88.00 270 VAL A N 1
ATOM 1845 C CA . VAL A 1 270 ? 18.334 -8.008 -9.946 1.00 88.00 270 VAL A CA 1
ATOM 1846 C C . VAL A 1 270 ? 17.701 -8.962 -8.937 1.00 88.00 270 VAL A C 1
ATOM 1848 O O . VAL A 1 270 ? 16.486 -8.977 -8.755 1.00 88.00 270 VAL A O 1
ATOM 1851 N N . ASP A 1 271 ? 18.540 -9.740 -8.256 1.00 92.69 271 ASP A N 1
ATOM 1852 C CA . ASP A 1 271 ? 18.094 -10.550 -7.124 1.00 92.69 271 ASP A CA 1
ATOM 1853 C C . ASP A 1 271 ? 17.816 -9.639 -5.925 1.00 92.69 271 ASP A C 1
ATOM 1855 O O . ASP A 1 271 ? 18.498 -8.627 -5.724 1.00 92.69 271 ASP A O 1
ATOM 1859 N N . CYS A 1 272 ? 16.823 -9.995 -5.116 1.00 92.81 272 CYS A N 1
ATOM 1860 C CA . CYS A 1 272 ? 16.293 -9.124 -4.079 1.00 92.81 272 CYS A CA 1
ATOM 1861 C C . CYS A 1 272 ? 15.978 -9.874 -2.777 1.00 92.81 272 CYS A C 1
ATOM 1863 O O . CYS A 1 272 ? 15.522 -11.017 -2.794 1.00 92.81 272 CYS A O 1
ATOM 1865 N N . GLU A 1 273 ? 16.194 -9.218 -1.639 1.00 94.75 273 GLU A N 1
ATOM 1866 C CA . GLU A 1 273 ? 15.879 -9.715 -0.303 1.00 94.75 273 GLU A CA 1
ATOM 1867 C C . GLU A 1 273 ? 15.121 -8.654 0.512 1.00 94.75 273 GLU A C 1
ATOM 1869 O O . GLU A 1 273 ? 15.641 -7.569 0.764 1.00 94.75 273 GLU A O 1
ATOM 1874 N N . PHE A 1 274 ? 13.923 -8.981 0.995 1.00 94.31 274 PHE A N 1
ATOM 1875 C CA . PHE A 1 274 ? 13.233 -8.202 2.025 1.00 94.31 274 PHE A CA 1
ATOM 1876 C C . PHE A 1 274 ? 13.626 -8.710 3.416 1.00 94.31 274 PHE A C 1
ATOM 1878 O O . PHE A 1 274 ? 13.410 -9.878 3.744 1.00 94.31 274 PHE A O 1
ATOM 1885 N N . ARG A 1 275 ? 14.157 -7.826 4.265 1.00 94.06 275 ARG A N 1
ATOM 1886 C CA . ARG A 1 275 ? 14.553 -8.112 5.653 1.00 94.06 275 ARG A CA 1
ATOM 1887 C C . ARG A 1 275 ? 13.617 -7.421 6.637 1.00 94.06 275 ARG A C 1
ATOM 1889 O O . ARG A 1 275 ? 13.877 -6.326 7.132 1.00 94.06 275 ARG A O 1
ATOM 1896 N N . CYS A 1 276 ? 12.526 -8.096 6.965 1.00 93.19 276 CYS A N 1
ATOM 1897 C CA . CYS A 1 276 ? 11.467 -7.584 7.828 1.00 93.19 276 CYS A CA 1
ATOM 1898 C C . CYS A 1 276 ? 11.694 -8.047 9.278 1.00 93.19 276 CYS A C 1
ATOM 1900 O O . CYS A 1 276 ? 11.043 -8.964 9.786 1.00 93.19 276 CYS A O 1
ATOM 1902 N N . LEU A 1 277 ? 12.677 -7.433 9.946 1.00 89.88 277 LEU A N 1
ATOM 1903 C CA . LEU A 1 277 ? 13.149 -7.848 11.278 1.00 89.88 277 LEU A CA 1
ATOM 1904 C C . LEU A 1 277 ? 12.365 -7.212 12.444 1.00 89.88 277 LEU A C 1
ATOM 1906 O O . LEU A 1 277 ? 12.367 -7.725 13.564 1.00 89.88 277 LEU A O 1
ATOM 1910 N N . GLY A 1 278 ? 11.721 -6.066 12.208 1.00 86.25 278 GLY A N 1
ATOM 1911 C CA . GLY A 1 278 ? 11.017 -5.284 13.229 1.00 86.25 278 GLY A CA 1
ATOM 1912 C C . GLY A 1 278 ? 9.556 -5.698 13.429 1.00 86.25 278 GLY A C 1
ATOM 1913 O O . GLY A 1 278 ? 8.932 -6.278 12.539 1.00 86.25 278 GLY A O 1
ATOM 1914 N N . PHE A 1 279 ? 8.976 -5.352 14.582 1.00 87.88 279 PHE A N 1
ATOM 1915 C CA . PHE A 1 279 ? 7.535 -5.514 14.817 1.00 87.88 279 PHE A CA 1
ATOM 1916 C C . PHE A 1 279 ? 6.730 -4.728 13.774 1.00 87.88 279 PHE A C 1
ATOM 1918 O O . PHE A 1 279 ? 6.959 -3.529 13.619 1.00 87.88 279 PHE A O 1
ATOM 1925 N N . GLY A 1 280 ? 5.804 -5.389 13.073 1.00 85.94 280 GLY A N 1
ATOM 1926 C CA . GLY A 1 280 ? 4.999 -4.751 12.022 1.00 85.94 280 GLY A CA 1
ATOM 1927 C C . GLY A 1 280 ? 5.813 -4.211 10.838 1.00 85.94 280 GLY A C 1
ATOM 1928 O O . GLY A 1 280 ? 5.304 -3.408 10.060 1.00 85.94 280 GLY A O 1
ATOM 1929 N N . SER A 1 281 ? 7.085 -4.605 10.708 1.00 88.62 281 SER A N 1
ATOM 1930 C CA . SER A 1 281 ? 7.892 -4.235 9.543 1.00 88.62 281 SER A CA 1
ATOM 1931 C C . SER A 1 281 ? 7.343 -4.910 8.293 1.00 88.62 281 SER A C 1
ATOM 1933 O O . SER A 1 281 ? 6.822 -6.028 8.360 1.00 88.62 281 SER A O 1
ATOM 1935 N N . CYS A 1 282 ? 7.436 -4.212 7.162 1.00 89.69 282 CYS A N 1
ATOM 1936 C CA . CYS A 1 282 ? 6.845 -4.672 5.910 1.00 89.69 282 CYS A CA 1
ATOM 1937 C C . CYS A 1 282 ? 5.339 -4.994 6.015 1.00 89.69 282 CYS A C 1
ATOM 1939 O O . CYS A 1 282 ? 4.869 -5.863 5.292 1.00 89.69 282 CYS A O 1
ATOM 1941 N N . ASP A 1 283 ? 4.564 -4.358 6.912 1.00 88.06 283 ASP A N 1
ATOM 1942 C CA . ASP A 1 283 ? 3.092 -4.510 6.931 1.00 88.06 283 ASP A CA 1
ATOM 1943 C C . ASP A 1 283 ? 2.430 -3.672 5.823 1.00 88.06 283 ASP A C 1
ATOM 1945 O O . ASP A 1 283 ? 1.595 -2.803 6.063 1.00 88.06 283 ASP A O 1
ATOM 1949 N N . VAL A 1 284 ? 2.891 -3.915 4.602 1.00 87.12 284 VAL A N 1
ATOM 1950 C CA . VAL A 1 284 ? 2.399 -3.405 3.325 1.00 87.12 284 VAL A CA 1
ATOM 1951 C C . VAL A 1 284 ? 2.469 -4.557 2.327 1.00 87.12 284 VAL A C 1
ATOM 1953 O O . VAL A 1 284 ? 3.148 -5.554 2.579 1.00 87.12 284 VAL A O 1
ATOM 1956 N N . GLU A 1 285 ? 1.767 -4.452 1.204 1.00 91.38 285 GLU A N 1
ATOM 1957 C CA . GLU A 1 285 ? 1.900 -5.457 0.149 1.00 91.38 285 GLU A CA 1
ATOM 1958 C C . GLU A 1 285 ? 3.330 -5.453 -0.398 1.00 91.38 285 GLU A C 1
ATOM 1960 O O . GLU A 1 285 ? 3.863 -4.390 -0.708 1.00 91.38 285 GLU A O 1
ATOM 1965 N N . LEU A 1 286 ? 3.954 -6.627 -0.480 1.00 92.50 286 LEU A N 1
ATOM 1966 C CA . LEU A 1 286 ? 5.298 -6.799 -1.030 1.00 92.50 286 LEU A CA 1
ATOM 1967 C C . LEU A 1 286 ? 5.200 -7.343 -2.448 1.00 92.50 286 LEU A C 1
ATOM 1969 O O . LEU A 1 286 ? 4.435 -8.266 -2.692 1.00 92.50 286 LEU A O 1
ATOM 1973 N N . PHE A 1 287 ? 5.996 -6.816 -3.368 1.00 93.62 287 PHE A N 1
ATOM 1974 C CA . PHE A 1 287 ? 6.022 -7.211 -4.769 1.00 93.62 287 PHE A CA 1
ATOM 1975 C C . PHE A 1 287 ? 7.445 -7.600 -5.151 1.00 93.62 287 PHE A C 1
ATOM 1977 O O . PHE A 1 287 ? 8.351 -6.767 -5.171 1.00 93.62 287 PHE A O 1
ATOM 1984 N N . CYS A 1 288 ? 7.648 -8.875 -5.450 1.00 91.81 288 CYS A N 1
ATOM 1985 C CA . CYS A 1 288 ? 8.871 -9.340 -6.080 1.00 91.81 288 CYS A CA 1
ATOM 1986 C C . CYS A 1 288 ? 8.870 -8.941 -7.569 1.00 91.81 288 CYS A C 1
ATOM 1988 O O . CYS A 1 288 ? 7.822 -8.966 -8.216 1.00 91.81 288 CYS A O 1
ATOM 1990 N N . GLY A 1 289 ? 10.042 -8.573 -8.093 1.00 87.81 289 GLY A N 1
ATOM 1991 C CA . GLY A 1 289 ? 10.269 -8.372 -9.529 1.00 87.81 289 GLY A CA 1
ATOM 1992 C C . GLY A 1 289 ? 10.507 -9.702 -10.253 1.00 87.81 289 GLY A C 1
ATOM 1993 O O . GLY A 1 289 ? 10.110 -10.758 -9.766 1.00 87.81 289 GLY A O 1
ATOM 1994 N N . ASP A 1 290 ? 11.203 -9.676 -11.389 1.00 89.38 290 ASP A N 1
ATOM 1995 C CA . ASP A 1 290 ? 11.519 -10.879 -12.189 1.00 89.38 290 ASP A CA 1
ATOM 1996 C C . ASP A 1 290 ? 12.739 -11.711 -11.698 1.00 89.38 290 ASP A C 1
ATOM 1998 O O . ASP A 1 290 ? 12.930 -12.865 -12.106 1.00 89.38 290 ASP A O 1
ATOM 2002 N N . GLY A 1 291 ? 13.563 -11.154 -10.805 1.00 89.75 291 GLY A N 1
ATOM 2003 C CA . GLY A 1 291 ? 14.767 -11.787 -10.247 1.00 89.75 291 GLY A CA 1
ATOM 2004 C C . GLY A 1 291 ? 14.492 -12.886 -9.212 1.00 89.75 291 GLY A C 1
ATOM 2005 O O . GLY A 1 291 ? 13.348 -13.273 -8.973 1.00 89.75 291 GLY A O 1
ATOM 2006 N N . ALA A 1 292 ? 15.541 -13.432 -8.585 1.00 93.38 292 ALA A N 1
ATOM 2007 C CA . ALA A 1 292 ? 15.351 -14.281 -7.408 1.00 93.38 292 ALA A CA 1
ATOM 2008 C C . ALA A 1 292 ? 14.936 -13.414 -6.208 1.00 93.38 292 ALA A C 1
ATOM 2010 O O . ALA A 1 292 ? 15.595 -12.421 -5.903 1.00 93.38 292 ALA A O 1
ATOM 2011 N N . CYS A 1 293 ? 13.861 -13.789 -5.517 1.00 95.88 293 CYS A N 1
ATOM 2012 C CA . CYS A 1 293 ? 13.292 -13.028 -4.409 1.00 95.88 293 CYS A CA 1
ATOM 2013 C C . CYS A 1 293 ? 13.364 -13.828 -3.104 1.00 95.88 293 CYS A C 1
ATOM 2015 O O . CYS A 1 293 ? 12.901 -14.967 -3.045 1.00 95.88 293 CYS A O 1
ATOM 2017 N N . ASN A 1 294 ? 13.919 -13.234 -2.049 1.00 96.12 294 ASN A N 1
ATOM 2018 C CA . ASN A 1 294 ? 13.900 -13.788 -0.698 1.00 96.12 294 ASN A CA 1
ATOM 2019 C C . ASN A 1 294 ? 13.128 -12.854 0.243 1.00 96.12 294 ASN A C 1
ATOM 2021 O O . ASN A 1 294 ? 13.441 -11.673 0.342 1.00 96.12 294 ASN A O 1
ATOM 2025 N N . VAL A 1 295 ? 12.124 -13.356 0.953 1.00 95.31 295 VAL A N 1
ATOM 2026 C CA . VAL A 1 295 ? 11.314 -12.564 1.884 1.00 95.31 295 VAL A CA 1
ATOM 2027 C C . VAL A 1 295 ? 11.481 -13.132 3.286 1.00 95.31 295 VAL A C 1
ATOM 2029 O O . VAL A 1 295 ? 11.072 -14.259 3.561 1.00 95.31 295 VAL A O 1
ATOM 2032 N N . ARG A 1 296 ? 12.086 -12.359 4.192 1.00 95.19 296 ARG A N 1
ATOM 2033 C CA . ARG A 1 296 ? 12.347 -12.772 5.577 1.00 95.19 296 ARG A CA 1
ATOM 2034 C C . ARG A 1 296 ? 11.479 -12.005 6.554 1.00 95.19 296 ARG A C 1
ATOM 2036 O O . ARG A 1 296 ? 11.782 -10.870 6.920 1.00 95.19 296 ARG A O 1
ATOM 2043 N N . CYS A 1 297 ? 10.433 -12.665 7.025 1.00 94.06 297 CYS A N 1
ATOM 2044 C CA . CYS A 1 297 ? 9.477 -12.129 7.983 1.00 94.06 297 CYS A CA 1
ATOM 2045 C C . CYS A 1 297 ? 9.805 -12.677 9.379 1.00 94.06 297 CYS A C 1
ATOM 2047 O O . CYS A 1 297 ? 9.218 -13.651 9.862 1.00 94.06 297 CYS A O 1
ATOM 2049 N N . GLU A 1 298 ? 10.823 -12.080 10.006 1.00 91.56 298 GLU A N 1
ATOM 2050 C CA . GLU A 1 298 ? 11.339 -12.492 11.321 1.00 91.56 298 GLU A CA 1
ATOM 2051 C C . GLU A 1 298 ? 10.748 -11.658 12.469 1.00 91.56 298 GLU A C 1
ATOM 2053 O O . GLU A 1 298 ? 10.685 -12.106 13.619 1.00 91.56 298 GLU A O 1
ATOM 2058 N N . GLY A 1 299 ? 10.283 -10.444 12.172 1.00 88.88 299 GLY A N 1
ATOM 2059 C CA . GLY A 1 299 ? 9.602 -9.586 13.131 1.00 88.88 299 GLY A CA 1
ATOM 2060 C C . GLY A 1 299 ? 8.208 -10.117 13.499 1.00 88.88 299 GLY A C 1
ATOM 2061 O O . GLY A 1 299 ? 7.515 -10.675 12.644 1.00 88.88 299 GLY A O 1
ATOM 2062 N N . PRO A 1 300 ? 7.727 -9.943 14.742 1.00 86.38 300 PRO A N 1
ATOM 2063 C CA . PRO A 1 300 ? 6.348 -10.293 15.077 1.00 86.38 300 PRO A CA 1
ATOM 2064 C C . PRO A 1 300 ? 5.362 -9.431 14.278 1.00 86.38 300 PRO A C 1
ATOM 2066 O O . PRO A 1 300 ? 5.542 -8.215 14.187 1.00 86.38 300 PRO A O 1
ATOM 2069 N N . SER A 1 301 ? 4.316 -10.052 13.720 1.00 87.06 301 SER A N 1
ATOM 2070 C 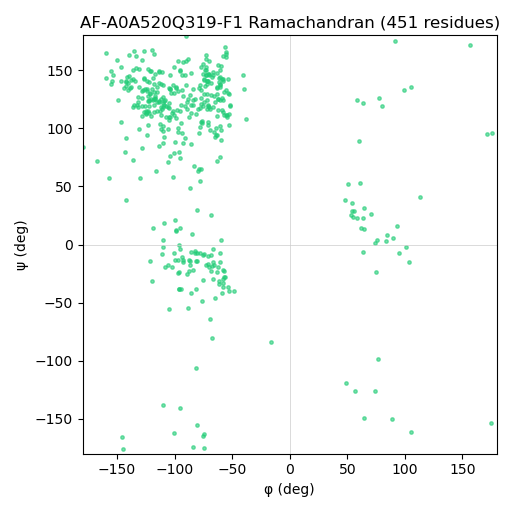CA . SER A 1 301 ? 3.368 -9.378 12.809 1.00 87.06 301 SER A CA 1
ATOM 2071 C C . SER A 1 301 ? 4.026 -8.692 11.599 1.00 87.06 301 SER A C 1
ATOM 2073 O O . SER A 1 301 ? 3.463 -7.745 11.055 1.00 87.06 301 SER A O 1
ATOM 2075 N N . SER A 1 302 ? 5.223 -9.132 11.191 1.00 89.50 302 SER A N 1
ATOM 2076 C CA . SER A 1 302 ? 5.850 -8.662 9.952 1.00 89.50 302 SER A CA 1
ATOM 2077 C C . SER A 1 302 ? 5.161 -9.267 8.730 1.00 89.50 302 SER A C 1
ATOM 2079 O O . SER A 1 302 ? 4.619 -10.374 8.806 1.00 89.50 302 SER A O 1
ATOM 2081 N N . CYS A 1 303 ? 5.167 -8.536 7.612 1.00 91.75 303 CYS A N 1
ATOM 2082 C CA . CYS A 1 303 ? 4.596 -8.994 6.340 1.00 91.75 303 CYS A CA 1
ATOM 2083 C C . CYS A 1 303 ? 3.119 -9.424 6.423 1.00 91.75 303 CYS A C 1
ATOM 2085 O O . CYS A 1 303 ? 2.693 -10.317 5.699 1.00 91.75 303 CYS A O 1
ATOM 2087 N N . ARG A 1 304 ? 2.332 -8.858 7.348 1.00 91.06 304 ARG A N 1
ATOM 2088 C CA . ARG A 1 304 ? 0.944 -9.290 7.611 1.00 91.06 304 ARG A CA 1
ATOM 2089 C C . ARG A 1 304 ? -0.011 -8.985 6.448 1.00 91.06 304 ARG A C 1
ATOM 2091 O O . ARG A 1 304 ? -1.086 -9.572 6.364 1.00 91.06 304 ARG A O 1
ATOM 2098 N N . SER A 1 305 ? 0.388 -8.083 5.563 1.00 90.38 305 SER A N 1
ATOM 2099 C CA . SER A 1 305 ? -0.251 -7.854 4.270 1.00 90.38 305 SER A CA 1
ATOM 2100 C C . SER A 1 305 ? 0.095 -8.979 3.272 1.00 90.38 305 SER A C 1
ATOM 2102 O O . SER A 1 305 ? 0.489 -10.077 3.670 1.00 90.38 305 SER A O 1
ATOM 2104 N N . ILE A 1 306 ? -0.121 -8.755 1.976 1.00 91.94 306 ILE A N 1
ATOM 2105 C CA . ILE A 1 306 ? 0.061 -9.784 0.945 1.00 91.94 306 ILE A CA 1
ATOM 2106 C C . ILE A 1 306 ? 1.496 -9.765 0.406 1.00 91.94 306 ILE A C 1
ATOM 2108 O O . ILE A 1 306 ? 2.042 -8.703 0.120 1.00 91.94 306 ILE A O 1
ATOM 2112 N N . ILE A 1 307 ? 2.102 -10.938 0.225 1.00 94.81 307 ILE A N 1
ATOM 2113 C CA . ILE A 1 307 ? 3.384 -11.101 -0.470 1.00 94.81 307 ILE A CA 1
ATOM 2114 C C . ILE A 1 307 ? 3.100 -11.586 -1.893 1.00 94.81 307 ILE A C 1
ATOM 2116 O O . ILE A 1 307 ? 2.659 -12.714 -2.089 1.00 94.81 307 ILE A O 1
ATOM 2120 N N . HIS A 1 308 ? 3.354 -10.747 -2.889 1.00 95.50 308 HIS A N 1
ATOM 2121 C CA . HIS A 1 308 ? 3.227 -11.042 -4.311 1.00 95.50 308 HIS A CA 1
ATOM 2122 C C . HIS A 1 308 ? 4.586 -11.436 -4.895 1.00 95.50 308 HIS A C 1
ATOM 2124 O O . HIS A 1 308 ? 5.397 -10.582 -5.240 1.00 95.50 308 HIS A O 1
ATOM 2130 N N . CYS A 1 309 ? 4.820 -12.735 -5.068 1.00 93.94 309 CYS A N 1
ATOM 2131 C CA . CYS A 1 309 ? 6.018 -13.244 -5.739 1.00 93.94 309 CYS A CA 1
ATOM 2132 C C . CYS A 1 309 ? 6.042 -12.931 -7.248 1.00 93.94 309 CYS A C 1
ATOM 2134 O O . CYS A 1 309 ? 7.112 -12.905 -7.847 1.00 93.94 309 CYS A O 1
ATOM 2136 N N . GLY A 1 310 ? 4.880 -12.686 -7.866 1.00 88.44 310 GLY A N 1
ATOM 2137 C CA . GLY A 1 310 ? 4.786 -12.204 -9.248 1.00 88.44 310 GLY A CA 1
ATOM 2138 C C . GLY A 1 310 ? 5.479 -13.116 -10.267 1.00 88.44 310 GLY A C 1
ATOM 2139 O O . GLY A 1 310 ? 5.193 -14.314 -10.338 1.00 88.44 310 GLY A O 1
ATOM 2140 N N . ASP A 1 311 ? 6.381 -12.528 -11.051 1.00 90.00 311 ASP A N 1
ATOM 2141 C CA . ASP A 1 311 ? 7.146 -13.204 -12.105 1.00 90.00 311 ASP A CA 1
ATOM 2142 C C . ASP A 1 311 ? 8.564 -13.611 -11.658 1.00 90.00 311 ASP A C 1
ATOM 2144 O O . ASP A 1 311 ? 9.385 -13.998 -12.493 1.00 90.00 311 ASP A O 1
ATOM 2148 N N . ALA A 1 312 ? 8.856 -13.553 -10.353 1.00 91.38 312 ALA A N 1
ATOM 2149 C CA . ALA A 1 312 ? 10.158 -13.917 -9.804 1.00 91.38 312 ALA A CA 1
ATOM 2150 C C . ALA A 1 312 ? 10.569 -15.322 -10.246 1.00 91.38 312 ALA A C 1
ATOM 2152 O O . ALA A 1 312 ? 9.809 -16.279 -10.095 1.00 91.38 312 ALA A O 1
ATOM 2153 N N . SER A 1 313 ? 11.795 -15.474 -10.751 1.00 90.06 313 SER A N 1
ATOM 2154 C CA . SER A 1 313 ? 12.306 -16.784 -11.187 1.00 90.06 313 SER A CA 1
ATOM 2155 C C . SER A 1 313 ? 12.297 -17.833 -10.062 1.00 90.06 313 SER A C 1
ATOM 2157 O O . SER A 1 313 ? 11.983 -19.005 -10.297 1.00 90.06 313 SER A O 1
ATOM 2159 N N . THR A 1 314 ? 12.581 -17.390 -8.836 1.00 94.00 314 THR A N 1
ATOM 2160 C CA . THR A 1 314 ? 12.390 -18.134 -7.587 1.00 94.00 314 THR A CA 1
ATOM 2161 C C . THR A 1 314 ? 11.907 -17.183 -6.496 1.00 94.00 314 THR A C 1
ATOM 2163 O O . THR A 1 314 ? 12.447 -16.083 -6.387 1.00 94.00 314 THR A O 1
ATOM 2166 N N . CYS A 1 315 ? 10.971 -17.611 -5.655 1.00 96.31 315 CYS A N 1
ATOM 2167 C CA . CYS A 1 315 ? 10.482 -16.857 -4.505 1.00 96.31 315 CYS A CA 1
ATOM 2168 C C . CYS A 1 315 ? 10.593 -17.713 -3.240 1.00 96.31 315 CYS A C 1
ATOM 2170 O O . CYS A 1 315 ? 9.923 -18.732 -3.137 1.00 96.31 315 CYS A O 1
ATOM 2172 N N . ASP A 1 316 ? 11.445 -17.321 -2.299 1.00 96.81 316 ASP A N 1
ATOM 2173 C CA . ASP A 1 316 ? 11.657 -18.006 -1.018 1.00 96.81 316 ASP A CA 1
ATOM 2174 C C . ASP A 1 316 ? 11.121 -17.108 0.102 1.00 96.81 316 ASP A C 1
ATOM 2176 O O . ASP A 1 316 ? 11.665 -16.031 0.354 1.00 96.81 316 ASP A O 1
ATOM 2180 N N . VAL A 1 317 ? 10.029 -17.527 0.740 1.00 96.12 317 VAL A N 1
ATOM 2181 C CA . VAL A 1 317 ? 9.331 -16.782 1.789 1.00 96.12 317 VAL A CA 1
ATOM 2182 C C . VAL A 1 317 ? 9.483 -17.516 3.116 1.00 96.12 317 VAL A C 1
ATOM 2184 O O . VAL A 1 317 ? 8.939 -18.600 3.307 1.00 96.12 317 VAL A O 1
ATOM 2187 N N . ARG A 1 318 ? 10.181 -16.897 4.074 1.00 95.69 318 ARG A N 1
ATOM 2188 C CA . ARG A 1 318 ? 10.386 -17.450 5.419 1.00 95.69 318 ARG A CA 1
ATOM 2189 C C . ARG A 1 318 ? 9.645 -16.652 6.475 1.00 95.69 318 ARG A C 1
ATOM 2191 O O . ARG A 1 318 ? 9.997 -15.509 6.776 1.00 95.69 318 ARG A O 1
ATOM 2198 N N . CYS A 1 319 ? 8.689 -17.308 7.118 1.00 93.56 319 CYS A N 1
ATOM 2199 C CA . CYS A 1 319 ? 7.860 -16.761 8.183 1.00 93.56 319 CYS A CA 1
ATOM 2200 C C . CYS A 1 319 ? 8.228 -17.460 9.500 1.00 93.56 319 CYS A C 1
ATOM 2202 O O . CYS A 1 319 ? 7.823 -18.595 9.777 1.00 93.56 319 CYS A O 1
ATOM 2204 N N . THR A 1 320 ? 9.055 -16.803 10.320 1.00 90.69 320 THR A N 1
ATOM 2205 C CA . THR A 1 320 ? 9.704 -17.444 11.485 1.00 90.69 320 THR A CA 1
ATOM 2206 C C . THR A 1 320 ? 9.190 -16.981 12.845 1.00 90.69 320 THR A C 1
ATOM 2208 O O . THR A 1 320 ? 9.682 -17.438 13.881 1.00 90.69 320 THR A O 1
ATOM 2211 N N . ASN A 1 321 ? 8.175 -16.114 12.874 1.00 89.44 321 ASN A N 1
ATOM 2212 C CA . ASN A 1 321 ? 7.597 -15.562 14.100 1.00 89.44 321 ASN A CA 1
ATOM 2213 C C . ASN A 1 321 ? 6.072 -15.718 14.140 1.00 89.44 321 ASN A C 1
ATOM 2215 O O . ASN A 1 321 ? 5.446 -15.890 13.106 1.00 89.44 321 ASN A O 1
ATOM 2219 N N . SER A 1 322 ? 5.448 -15.672 15.319 1.00 83.62 322 SER A N 1
ATOM 2220 C CA . SER A 1 322 ? 3.986 -15.815 15.419 1.00 83.62 322 SER A CA 1
ATOM 2221 C C . SER A 1 322 ? 3.278 -14.711 14.638 1.00 83.62 322 SER A C 1
ATOM 2223 O O . SER A 1 322 ? 3.697 -13.551 14.735 1.00 83.62 322 SER A O 1
ATOM 2225 N N . THR A 1 323 ? 2.222 -15.073 13.902 1.00 84.12 323 THR A N 1
ATOM 2226 C CA . THR A 1 323 ? 1.454 -14.144 13.051 1.00 84.12 323 THR A CA 1
ATOM 2227 C C . THR A 1 323 ? 2.309 -13.360 12.058 1.00 84.12 323 THR A C 1
ATOM 2229 O O . THR A 1 323 ? 1.947 -12.245 11.687 1.00 84.12 323 THR A O 1
ATOM 2232 N N . ALA A 1 324 ? 3.473 -13.900 11.683 1.00 81.19 324 ALA A N 1
ATOM 2233 C CA . ALA A 1 324 ? 4.281 -13.379 10.593 1.00 81.19 324 ALA A CA 1
ATOM 2234 C C . ALA A 1 324 ? 3.765 -13.947 9.270 1.00 81.19 324 ALA A C 1
ATOM 2236 O O . ALA A 1 324 ? 3.598 -15.161 9.172 1.00 81.19 324 ALA A O 1
ATOM 2237 N N . CYS A 1 325 ? 3.612 -13.065 8.280 1.00 88.81 325 CYS A N 1
ATOM 2238 C CA . CYS A 1 325 ? 3.026 -13.302 6.959 1.00 88.81 325 CYS A CA 1
ATOM 2239 C C . CYS A 1 325 ? 1.490 -13.361 6.932 1.00 88.81 325 CYS A C 1
ATOM 2241 O O . CYS A 1 325 ? 0.853 -14.134 7.636 1.00 88.81 325 CYS A O 1
ATOM 2243 N N . GLY A 1 326 ? 0.873 -12.544 6.083 1.00 88.56 326 GLY A N 1
ATOM 2244 C CA . GLY A 1 326 ? -0.551 -12.644 5.781 1.00 88.56 326 GLY A CA 1
ATOM 2245 C C . GLY A 1 326 ? -0.817 -13.733 4.753 1.00 88.56 326 GLY A C 1
ATOM 2246 O O . GLY A 1 326 ? -0.753 -14.931 5.045 1.00 88.56 326 GLY A O 1
ATOM 2247 N N . THR A 1 327 ? -1.119 -13.281 3.541 1.00 93.94 327 THR A N 1
ATOM 2248 C CA . THR A 1 327 ? -1.325 -14.135 2.371 1.00 93.94 327 THR A CA 1
ATOM 2249 C C . THR A 1 327 ? -0.058 -14.160 1.521 1.00 93.94 327 THR A C 1
ATOM 2251 O O . THR A 1 327 ? 0.520 -13.109 1.245 1.00 93.94 327 THR A O 1
ATOM 2254 N N . VAL A 1 328 ? 0.364 -15.342 1.073 1.00 95.50 328 VAL A N 1
ATOM 2255 C CA . VAL A 1 328 ? 1.488 -15.507 0.139 1.00 95.50 328 VAL A CA 1
ATOM 2256 C C . VAL A 1 328 ? 0.959 -15.904 -1.234 1.00 95.50 328 VAL A C 1
ATOM 2258 O O . VAL A 1 328 ? 0.360 -16.965 -1.381 1.00 95.50 328 VAL A O 1
ATOM 2261 N N . ASN A 1 329 ? 1.213 -15.072 -2.241 1.00 95.56 329 ASN A N 1
ATOM 2262 C CA . ASN A 1 329 ? 0.840 -15.287 -3.635 1.00 95.56 329 ASN A CA 1
ATOM 2263 C C . ASN A 1 329 ? 2.083 -15.656 -4.450 1.00 95.56 329 ASN A C 1
ATOM 2265 O O . ASN A 1 329 ? 2.849 -14.787 -4.866 1.00 95.56 329 ASN A O 1
ATOM 2269 N N . CYS A 1 330 ? 2.265 -16.950 -4.706 1.00 92.31 330 CYS A N 1
ATOM 2270 C CA . CYS A 1 330 ? 3.495 -17.518 -5.266 1.00 92.31 330 CYS A CA 1
ATOM 2271 C C . CYS A 1 330 ? 3.781 -17.182 -6.741 1.00 92.31 330 CYS A C 1
ATOM 2273 O O . CYS A 1 330 ? 4.924 -17.292 -7.173 1.00 92.31 330 CYS A O 1
ATOM 2275 N N . GLY A 1 331 ? 2.781 -16.765 -7.522 1.00 90.25 331 GLY A N 1
ATOM 2276 C CA . GLY A 1 331 ? 3.008 -16.333 -8.906 1.00 90.25 331 GLY A CA 1
ATOM 2277 C C . GLY A 1 331 ? 3.520 -17.438 -9.848 1.00 90.25 331 GLY A C 1
ATOM 2278 O O . GLY A 1 331 ? 3.146 -18.608 -9.725 1.00 90.25 331 GLY A O 1
ATOM 2279 N N . ALA A 1 332 ? 4.308 -17.064 -10.857 1.00 88.12 332 ALA A N 1
ATOM 2280 C CA . ALA A 1 332 ? 4.646 -17.952 -11.974 1.00 88.12 332 ALA A CA 1
ATOM 2281 C C . ALA A 1 332 ? 5.905 -18.813 -11.765 1.00 88.12 332 ALA A C 1
ATOM 2283 O O . ALA A 1 332 ? 6.021 -19.873 -12.389 1.00 88.12 332 ALA A O 1
ATOM 2284 N N . GLY A 1 333 ? 6.843 -18.372 -10.923 1.00 89.88 333 GLY A N 1
ATOM 2285 C CA . GLY A 1 333 ? 8.118 -19.053 -10.687 1.00 89.88 333 GLY A CA 1
ATOM 2286 C C . GLY A 1 333 ? 8.069 -20.172 -9.650 1.00 89.88 333 GLY A C 1
ATOM 2287 O O . GLY A 1 333 ? 7.009 -20.555 -9.156 1.00 89.88 333 GLY A O 1
ATOM 2288 N N . ALA A 1 334 ? 9.243 -20.723 -9.327 1.00 93.44 334 ALA A N 1
ATOM 2289 C CA . ALA A 1 334 ? 9.359 -21.693 -8.241 1.00 93.44 334 ALA A CA 1
ATOM 2290 C C . ALA A 1 334 ? 9.196 -20.976 -6.894 1.00 93.44 334 ALA A C 1
ATOM 2292 O O . ALA A 1 334 ? 9.933 -20.035 -6.611 1.00 93.44 334 ALA A O 1
ATOM 2293 N N . CYS A 1 335 ? 8.250 -21.417 -6.076 1.00 96.31 335 CYS A N 1
ATOM 2294 C CA . CYS A 1 335 ? 7.921 -20.797 -4.799 1.00 96.31 335 CYS A CA 1
ATOM 2295 C C . CYS A 1 335 ? 8.229 -21.761 -3.655 1.00 96.31 335 CYS A C 1
ATOM 2297 O O . CYS A 1 335 ? 7.812 -22.915 -3.713 1.00 96.31 335 CYS A O 1
ATOM 2299 N N . ASP A 1 336 ? 8.936 -21.295 -2.637 1.00 96.94 336 ASP A N 1
ATOM 2300 C CA . ASP A 1 336 ? 9.226 -22.029 -1.409 1.00 96.94 336 ASP A CA 1
ATOM 2301 C C . ASP A 1 336 ? 8.709 -21.209 -0.225 1.00 96.94 336 ASP A C 1
ATOM 2303 O O . ASP A 1 336 ? 9.049 -20.031 -0.096 1.00 96.94 336 ASP A O 1
ATOM 2307 N N . VAL A 1 337 ? 7.837 -21.789 0.596 1.00 95.81 337 VAL A N 1
ATOM 2308 C CA . VAL A 1 337 ? 7.167 -21.086 1.695 1.00 95.81 337 VAL A CA 1
ATOM 2309 C C . VAL A 1 337 ? 7.345 -21.866 2.993 1.00 95.81 337 VAL A C 1
ATOM 2311 O O . VAL A 1 337 ? 6.724 -22.908 3.191 1.00 95.81 337 VAL A O 1
ATOM 2314 N N . ASP A 1 338 ? 8.138 -21.305 3.904 1.00 95.31 338 ASP A N 1
ATOM 2315 C CA . ASP A 1 338 ? 8.453 -21.887 5.209 1.00 95.31 338 ASP A CA 1
ATOM 2316 C C . ASP A 1 338 ? 7.684 -21.171 6.332 1.00 95.31 338 ASP A C 1
ATOM 2318 O O . ASP A 1 338 ? 8.036 -20.062 6.757 1.00 95.31 338 ASP A O 1
ATOM 2322 N N . CYS A 1 339 ? 6.668 -21.831 6.884 1.00 93.06 339 CYS A N 1
ATOM 2323 C CA . CYS A 1 339 ? 5.827 -21.325 7.969 1.00 93.06 339 CYS A CA 1
ATOM 2324 C C . CYS A 1 339 ? 6.125 -22.096 9.268 1.00 93.06 339 CYS A C 1
ATOM 2326 O O . CYS A 1 339 ? 5.546 -23.145 9.561 1.00 93.06 339 CYS A O 1
ATOM 2328 N N . THR A 1 340 ? 7.053 -21.575 10.081 1.00 89.81 340 THR A N 1
ATOM 2329 C CA . THR A 1 340 ? 7.678 -22.356 11.177 1.00 89.81 340 THR A CA 1
ATOM 2330 C C . THR A 1 340 ? 7.123 -22.085 12.584 1.00 89.81 340 THR A C 1
ATOM 2332 O O . THR A 1 340 ? 7.490 -22.776 13.538 1.00 89.81 340 THR A O 1
ATOM 2335 N N . ARG A 1 341 ? 6.243 -21.088 12.762 1.00 88.62 341 ARG A N 1
ATOM 2336 C CA . ARG A 1 341 ? 5.635 -20.715 14.062 1.00 88.62 341 ARG A CA 1
ATOM 2337 C C . ARG A 1 341 ? 4.111 -20.672 14.012 1.00 88.62 341 ARG A C 1
ATOM 2339 O O . ARG A 1 341 ? 3.512 -20.712 12.945 1.00 88.62 341 ARG A O 1
ATOM 2346 N N . GLU A 1 342 ? 3.483 -20.622 15.184 1.00 81.12 342 GLU A N 1
ATOM 2347 C CA . GLU A 1 342 ? 2.024 -20.686 15.323 1.00 81.12 342 GLU A CA 1
ATOM 2348 C C . GLU A 1 342 ? 1.325 -19.533 14.597 1.00 81.12 342 GLU A C 1
ATOM 2350 O O . GLU A 1 342 ? 1.747 -18.376 14.717 1.00 81.12 342 GLU A O 1
ATOM 2355 N N . MET A 1 343 ? 0.249 -19.866 13.874 1.00 80.06 343 MET A N 1
ATOM 2356 C CA . MET A 1 343 ? -0.572 -18.915 13.111 1.00 80.06 343 MET A CA 1
ATOM 2357 C C . MET A 1 343 ? 0.267 -17.962 12.251 1.00 80.06 343 MET A C 1
ATOM 2359 O O . MET A 1 343 ? -0.023 -16.774 12.214 1.00 80.06 343 MET A O 1
ATOM 2363 N N . THR A 1 344 ? 1.351 -18.456 11.645 1.00 81.81 344 THR A N 1
ATOM 2364 C CA . THR A 1 344 ? 2.252 -17.673 10.785 1.00 81.81 344 THR A CA 1
ATOM 2365 C C . THR A 1 344 ? 1.523 -17.269 9.519 1.00 81.81 344 THR A C 1
ATOM 2367 O O . THR A 1 344 ? 0.987 -16.177 9.454 1.00 81.81 344 THR A O 1
ATOM 2370 N N . CYS A 1 345 ? 1.430 -18.180 8.558 1.00 86.69 345 CYS A N 1
ATOM 2371 C CA . CYS A 1 345 ? 0.839 -17.912 7.260 1.00 86.69 345 CYS A CA 1
ATOM 2372 C C . CYS A 1 345 ? -0.678 -18.085 7.344 1.00 86.69 345 CYS A C 1
ATOM 2374 O O . CYS A 1 345 ? -1.162 -19.141 7.757 1.00 86.69 345 CYS A O 1
ATOM 2376 N N . THR A 1 346 ? -1.439 -17.058 6.965 1.00 88.25 346 THR A N 1
ATOM 2377 C CA . THR A 1 346 ? -2.905 -17.156 6.962 1.00 88.25 346 THR A CA 1
ATOM 2378 C C . THR A 1 346 ? -3.368 -17.976 5.766 1.00 88.25 346 THR A C 1
ATOM 2380 O O . THR A 1 346 ? -4.145 -18.917 5.923 1.00 88.25 346 THR A O 1
ATOM 2383 N N . GLU A 1 347 ? -2.848 -17.655 4.586 1.00 92.56 347 GLU A N 1
ATOM 2384 C CA . GLU A 1 347 ? -3.221 -18.293 3.329 1.00 92.56 347 GLU A CA 1
ATOM 2385 C C . GLU A 1 347 ? -2.018 -18.365 2.385 1.00 92.56 347 GLU A C 1
ATOM 2387 O O . GLU A 1 347 ? -1.235 -17.420 2.295 1.00 92.56 347 GLU A O 1
ATOM 2392 N N . VAL A 1 348 ? -1.882 -19.474 1.660 1.00 95.06 348 VAL A N 1
ATOM 2393 C CA . VAL A 1 348 ? -0.922 -19.615 0.561 1.00 95.06 348 VAL A CA 1
ATOM 2394 C C . VAL A 1 348 ? -1.693 -19.876 -0.726 1.00 95.06 348 VAL A C 1
ATOM 2396 O O . VAL A 1 348 ? -2.418 -20.865 -0.835 1.00 95.06 348 VAL A O 1
ATOM 2399 N N . GLN A 1 349 ? -1.535 -18.988 -1.702 1.00 95.12 349 GLN A N 1
ATOM 2400 C CA . GLN A 1 349 ? -2.095 -19.120 -3.039 1.00 95.12 349 GLN A CA 1
ATOM 2401 C C . GLN A 1 349 ? -0.969 -19.451 -4.018 1.00 95.12 349 GLN A C 1
ATOM 2403 O O . GLN A 1 349 ? -0.116 -18.610 -4.328 1.00 95.12 349 GLN A O 1
ATOM 2408 N N . CYS A 1 350 ? -0.955 -20.683 -4.527 1.00 92.75 350 CYS A N 1
ATOM 2409 C CA . CYS A 1 350 ? -0.048 -21.021 -5.613 1.00 92.75 350 CYS A CA 1
ATOM 2410 C C . CYS A 1 350 ? -0.454 -20.268 -6.885 1.00 92.75 350 CYS A C 1
ATOM 2412 O O . CYS A 1 350 ? -1.641 -20.101 -7.168 1.00 92.75 350 CYS A O 1
ATOM 2414 N N . GLY A 1 351 ? 0.528 -19.854 -7.683 1.00 89.62 351 GLY A N 1
ATOM 2415 C CA . GLY A 1 351 ? 0.273 -19.456 -9.065 1.00 89.62 351 GLY A CA 1
ATOM 2416 C C . GLY A 1 351 ? 0.518 -20.622 -10.020 1.00 89.62 351 GLY A C 1
ATOM 2417 O O . GLY A 1 351 ? 0.169 -21.761 -9.725 1.00 89.62 351 GLY A O 1
ATOM 2418 N N . THR A 1 352 ? 1.108 -20.354 -11.181 1.00 90.31 352 THR A N 1
ATOM 2419 C CA . THR A 1 352 ? 1.294 -21.367 -12.234 1.00 90.31 352 THR A CA 1
ATOM 2420 C C . THR A 1 352 ? 2.568 -22.198 -12.072 1.00 90.31 352 THR A C 1
ATOM 2422 O O . THR A 1 352 ? 2.726 -23.214 -12.745 1.00 90.31 352 THR A O 1
ATOM 2425 N N . GLY A 1 353 ? 3.495 -21.766 -11.216 1.00 89.44 353 GLY A N 1
ATOM 2426 C CA . GLY A 1 353 ? 4.787 -22.417 -11.010 1.00 89.44 353 GLY A CA 1
ATOM 2427 C C . GLY A 1 353 ? 4.729 -23.710 -10.194 1.00 89.44 353 GLY A C 1
ATOM 2428 O O . GLY A 1 353 ? 3.674 -24.328 -10.032 1.00 89.44 353 GLY A O 1
ATOM 2429 N N . ALA A 1 354 ? 5.895 -24.154 -9.727 1.00 92.56 354 ALA A N 1
ATOM 2430 C CA . ALA A 1 354 ? 6.005 -25.224 -8.740 1.00 92.56 354 ALA A CA 1
ATOM 2431 C C . ALA A 1 354 ? 6.068 -24.595 -7.345 1.00 92.56 354 ALA A C 1
ATOM 2433 O O . ALA A 1 354 ? 6.831 -23.651 -7.149 1.00 92.56 354 ALA A O 1
ATOM 2434 N N . ALA A 1 355 ? 5.295 -25.111 -6.396 1.00 95.50 355 ALA A N 1
ATOM 2435 C CA . ALA A 1 355 ? 5.266 -24.624 -5.023 1.00 95.50 355 ALA A CA 1
ATOM 2436 C C . ALA A 1 355 ? 5.710 -25.720 -4.048 1.00 95.50 355 ALA A C 1
ATOM 2438 O O . ALA A 1 355 ? 5.215 -26.844 -4.120 1.00 95.50 355 ALA A O 1
ATOM 2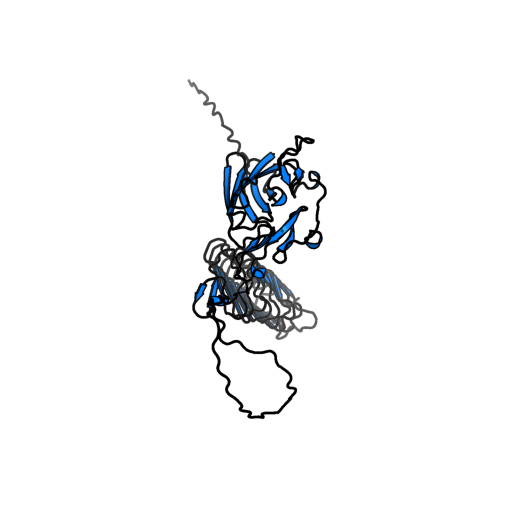439 N N . ASN A 1 356 ? 6.621 -25.372 -3.146 1.00 96.75 356 ASN A N 1
ATOM 2440 C CA . ASN A 1 356 ? 6.961 -26.125 -1.949 1.00 96.75 356 ASN A CA 1
ATOM 2441 C C . ASN A 1 356 ? 6.458 -25.337 -0.736 1.00 96.75 356 ASN A C 1
ATOM 2443 O O . ASN A 1 356 ? 6.722 -24.141 -0.630 1.00 96.75 356 ASN A O 1
ATOM 2447 N N . VAL A 1 357 ? 5.687 -25.972 0.140 1.00 95.25 357 VAL A N 1
ATOM 2448 C CA . VAL A 1 357 ? 5.074 -25.302 1.291 1.00 95.25 357 VAL A CA 1
ATOM 2449 C C . VAL A 1 357 ? 5.245 -26.172 2.529 1.00 95.25 357 VAL A C 1
ATOM 2451 O O . VAL A 1 357 ? 4.746 -27.297 2.578 1.00 95.25 357 VAL A O 1
ATOM 2454 N N . GLU A 1 358 ? 5.913 -25.641 3.550 1.00 95.00 358 GLU A N 1
ATOM 2455 C CA . GLU A 1 358 ? 6.132 -26.319 4.826 1.00 95.00 358 GLU A CA 1
ATOM 2456 C C . GLU A 1 358 ? 5.416 -25.577 5.965 1.00 95.00 358 GLU A C 1
ATOM 2458 O O . GLU A 1 358 ? 5.747 -24.448 6.331 1.00 95.00 358 GLU A O 1
ATOM 2463 N N . CYS A 1 359 ? 4.420 -26.232 6.561 1.00 93.25 359 CYS A N 1
ATOM 2464 C CA . CYS A 1 359 ? 3.579 -25.698 7.628 1.00 93.25 359 CYS A CA 1
ATOM 2465 C C . CYS A 1 359 ? 3.843 -26.473 8.929 1.00 93.25 359 CYS A C 1
ATOM 2467 O O . CYS A 1 359 ? 3.149 -27.435 9.276 1.00 93.25 359 CYS A O 1
ATOM 2469 N N . ALA A 1 360 ? 4.878 -26.055 9.663 1.00 89.88 360 ALA A N 1
ATOM 2470 C CA . ALA A 1 360 ? 5.463 -26.858 10.740 1.00 89.88 360 ALA A CA 1
ATOM 2471 C C . ALA A 1 360 ? 4.795 -26.691 12.123 1.00 89.88 360 ALA A C 1
ATOM 2473 O O . ALA A 1 360 ? 5.001 -27.505 13.025 1.00 89.88 360 ALA A O 1
ATOM 2474 N N . ALA A 1 361 ? 4.015 -25.627 12.336 1.00 87.31 361 ALA A N 1
ATOM 2475 C CA . ALA A 1 361 ? 3.503 -25.243 13.657 1.00 87.31 361 ALA A CA 1
ATOM 2476 C C . ALA A 1 361 ? 1.969 -25.221 13.745 1.00 87.31 361 ALA A C 1
ATOM 2478 O O . ALA A 1 361 ? 1.267 -25.283 12.742 1.00 87.31 361 ALA A O 1
ATOM 2479 N N . MET A 1 362 ? 1.425 -25.142 14.966 1.00 84.12 362 MET A N 1
ATOM 2480 C CA . MET A 1 362 ? -0.025 -25.181 15.196 1.00 84.12 362 MET A CA 1
ATOM 2481 C C . MET A 1 362 ? -0.750 -24.054 14.443 1.00 84.12 362 MET A C 1
ATOM 2483 O O . MET A 1 362 ? -0.420 -22.877 14.611 1.00 84.12 362 MET A O 1
ATOM 2487 N N . GLY A 1 363 ? -1.734 -24.427 13.620 1.00 82.81 363 GLY A N 1
ATOM 2488 C CA . GLY A 1 363 ? -2.460 -23.492 12.757 1.00 82.81 363 GLY A CA 1
ATOM 2489 C C . GLY A 1 363 ? -1.565 -22.729 11.774 1.00 82.81 363 GLY A C 1
ATOM 2490 O O . GLY A 1 363 ? -1.918 -21.625 11.369 1.00 82.81 363 GLY A O 1
ATOM 2491 N N . ALA A 1 364 ? -0.379 -23.252 11.443 1.00 84.50 364 ALA A N 1
ATOM 2492 C CA . ALA A 1 364 ? 0.418 -22.720 10.345 1.00 84.50 364 ALA A CA 1
ATOM 2493 C C . ALA A 1 364 ? -0.308 -23.031 9.033 1.00 84.50 364 ALA A C 1
ATOM 2495 O O . ALA A 1 364 ? -0.682 -24.182 8.811 1.00 84.50 364 ALA A O 1
ATOM 2496 N N . CYS A 1 365 ? -0.505 -22.015 8.190 1.00 88.50 365 CYS A N 1
ATOM 2497 C CA . CYS A 1 365 ? -1.228 -22.123 6.923 1.00 88.50 365 CYS A CA 1
ATOM 2498 C C . CYS A 1 365 ? -2.680 -22.575 7.139 1.00 88.50 365 CYS A C 1
ATOM 2500 O O . CYS A 1 365 ? -2.969 -23.767 7.122 1.00 88.50 365 CYS A O 1
ATOM 2502 N N . ASN A 1 366 ? -3.631 -21.659 7.346 1.00 89.31 366 ASN A N 1
ATOM 2503 C CA . ASN A 1 366 ? -5.032 -22.093 7.462 1.00 89.31 366 ASN A CA 1
ATOM 2504 C C . ASN A 1 366 ? -5.524 -22.686 6.139 1.00 89.31 366 ASN A C 1
ATOM 2506 O O . ASN A 1 366 ? -6.112 -23.769 6.134 1.00 89.31 366 ASN A O 1
ATOM 2510 N N . THR A 1 367 ? -5.223 -21.992 5.041 1.00 92.69 367 THR A N 1
ATOM 2511 C CA . THR A 1 367 ? -5.678 -22.359 3.701 1.00 92.69 367 THR A CA 1
ATOM 2512 C C . THR A 1 367 ? -4.507 -22.429 2.727 1.00 92.69 367 THR A C 1
ATOM 2514 O O . THR A 1 367 ? -3.694 -21.506 2.668 1.00 92.69 367 THR A O 1
ATOM 2517 N N . VAL A 1 368 ? -4.439 -23.498 1.934 1.00 94.62 368 VAL A N 1
ATOM 2518 C CA . VAL A 1 368 ? -3.500 -23.636 0.812 1.00 94.62 368 VAL A CA 1
ATOM 2519 C C . VAL A 1 368 ? -4.297 -23.909 -0.459 1.00 94.62 368 VAL A C 1
ATOM 2521 O O . VAL A 1 368 ? -4.931 -24.955 -0.589 1.00 94.62 368 VAL A O 1
ATOM 2524 N N . THR A 1 369 ? -4.270 -22.969 -1.401 1.00 94.75 369 THR A N 1
ATOM 2525 C CA . THR A 1 369 ? -5.050 -23.039 -2.643 1.00 94.75 369 THR A CA 1
ATOM 2526 C C . THR A 1 369 ? -4.123 -22.972 -3.841 1.00 94.75 369 THR A C 1
ATOM 2528 O O . THR A 1 369 ? -3.445 -21.973 -4.055 1.00 94.75 369 THR A O 1
ATOM 2531 N N . CYS A 1 370 ? -4.122 -24.014 -4.664 1.00 92.19 370 CYS A N 1
ATOM 2532 C CA . CYS A 1 370 ? -3.245 -24.114 -5.822 1.00 92.19 370 CYS A CA 1
ATOM 2533 C C . CYS A 1 370 ? -4.071 -24.437 -7.067 1.00 92.19 370 CYS A C 1
ATOM 2535 O O . CYS A 1 370 ? -4.214 -25.609 -7.414 1.00 92.19 370 CYS A O 1
ATOM 2537 N N . PRO A 1 371 ? -4.679 -23.426 -7.715 1.00 87.50 371 PRO A N 1
ATOM 2538 C CA . PRO A 1 371 ? -5.541 -23.642 -8.867 1.00 87.50 371 PRO A CA 1
ATOM 2539 C C . PRO A 1 371 ? -4.739 -24.079 -10.101 1.00 87.50 371 PRO A C 1
ATOM 2541 O O . PRO A 1 371 ? -3.550 -23.792 -10.244 1.00 87.50 371 PRO A O 1
ATOM 2544 N N . ALA A 1 372 ? -5.410 -24.734 -11.047 1.00 81.75 372 ALA A N 1
ATOM 2545 C CA . ALA A 1 372 ? -4.840 -24.943 -12.374 1.00 81.75 372 ALA A CA 1
ATOM 2546 C C . ALA A 1 372 ? -4.574 -23.579 -13.056 1.00 81.75 372 ALA A C 1
ATOM 2548 O O . ALA A 1 372 ? -5.406 -22.674 -12.922 1.00 81.75 372 ALA A O 1
ATOM 2549 N N . PRO A 1 373 ? -3.487 -23.418 -13.838 1.00 84.88 373 PRO A N 1
ATOM 2550 C CA . PRO A 1 373 ? -2.554 -24.451 -14.297 1.00 84.88 373 PRO A CA 1
ATOM 2551 C C . PRO A 1 373 ? -1.225 -24.497 -13.507 1.00 84.88 373 PRO A C 1
ATOM 2553 O O . PRO A 1 373 ? -0.159 -24.339 -14.099 1.00 84.88 373 PRO A O 1
ATOM 2556 N N . ALA A 1 374 ? -1.257 -24.687 -12.184 1.00 86.06 374 ALA A N 1
ATOM 2557 C CA . ALA A 1 374 ? -0.043 -24.940 -11.401 1.00 86.06 374 ALA A CA 1
ATOM 2558 C C . ALA A 1 374 ? 0.676 -26.231 -11.844 1.00 86.06 374 ALA A C 1
ATOM 2560 O O . ALA A 1 374 ? 0.037 -27.252 -12.097 1.00 86.06 374 ALA A O 1
ATOM 2561 N N . THR A 1 375 ? 2.010 -26.216 -11.905 1.00 89.44 375 THR A N 1
ATOM 2562 C CA . THR A 1 375 ? 2.780 -27.389 -12.376 1.00 89.44 375 THR A CA 1
ATOM 2563 C C . THR A 1 375 ? 2.988 -28.451 -11.300 1.00 89.44 375 THR A C 1
ATOM 2565 O O . THR A 1 375 ? 2.963 -29.647 -11.594 1.00 89.44 375 THR A O 1
ATOM 2568 N N . ARG A 1 376 ? 3.225 -28.044 -10.049 1.00 91.62 376 ARG A N 1
ATOM 2569 C CA . ARG A 1 376 ? 3.450 -28.971 -8.938 1.00 91.62 376 ARG A CA 1
ATOM 2570 C C . ARG A 1 376 ? 3.197 -28.303 -7.594 1.00 91.62 376 ARG A C 1
ATOM 2572 O O . ARG A 1 376 ? 3.576 -27.151 -7.415 1.00 91.62 376 ARG A O 1
ATOM 2579 N N . LEU A 1 377 ? 2.634 -29.052 -6.656 1.00 93.69 377 LEU A N 1
ATOM 2580 C CA . LEU A 1 377 ? 2.592 -28.713 -5.238 1.00 93.69 377 LEU A CA 1
ATOM 2581 C C . LEU A 1 377 ? 3.263 -29.831 -4.438 1.00 93.69 377 LEU A C 1
ATOM 2583 O O . LEU A 1 377 ? 2.839 -30.978 -4.542 1.00 93.69 377 LEU A O 1
ATOM 2587 N N . ASP A 1 378 ? 4.260 -29.484 -3.633 1.00 94.69 378 ASP A N 1
ATOM 2588 C CA . ASP A 1 378 ? 4.758 -30.297 -2.525 1.00 94.69 378 ASP A CA 1
ATOM 2589 C C . ASP A 1 378 ? 4.359 -29.580 -1.223 1.00 94.69 378 ASP A C 1
ATOM 2591 O O . ASP A 1 378 ? 4.723 -28.425 -1.013 1.00 94.69 378 ASP A O 1
ATOM 2595 N N . LEU A 1 379 ? 3.548 -30.220 -0.382 1.00 93.81 379 LEU A N 1
ATOM 2596 C CA . LEU A 1 379 ? 2.985 -29.629 0.833 1.00 93.81 379 LEU A CA 1
ATOM 2597 C C . LEU A 1 379 ? 3.244 -30.542 2.030 1.00 93.81 379 LEU A C 1
ATOM 2599 O O . LEU A 1 379 ? 2.838 -31.702 2.017 1.00 93.81 379 LEU A O 1
ATOM 2603 N N . VAL A 1 380 ? 3.845 -29.999 3.085 1.00 93.50 380 VAL A N 1
ATOM 2604 C CA . VAL A 1 380 ? 4.077 -30.700 4.354 1.00 93.50 380 VAL A CA 1
ATOM 2605 C C . VAL A 1 380 ? 3.354 -29.969 5.481 1.00 93.50 380 VAL A C 1
ATOM 2607 O O . VAL A 1 380 ? 3.575 -28.782 5.712 1.00 93.50 380 VAL A O 1
ATOM 2610 N N . CYS A 1 381 ? 2.496 -30.681 6.207 1.00 91.75 381 CYS A N 1
ATOM 2611 C CA . CYS A 1 381 ? 1.670 -30.140 7.282 1.00 91.75 381 CYS A CA 1
ATOM 2612 C C . CYS A 1 381 ? 1.915 -30.920 8.580 1.00 91.75 381 CYS A C 1
ATOM 2614 O O . CYS A 1 381 ? 1.260 -31.938 8.843 1.00 91.75 381 CYS A O 1
ATOM 2616 N N . ASP A 1 382 ? 2.830 -30.414 9.411 1.00 88.69 382 ASP A N 1
ATOM 2617 C CA . ASP A 1 382 ? 3.257 -31.058 10.664 1.00 88.69 382 ASP A CA 1
ATOM 2618 C C . ASP A 1 382 ? 2.541 -30.524 11.910 1.00 88.69 382 ASP A C 1
ATOM 2620 O O . ASP A 1 382 ? 2.424 -31.209 12.933 1.00 88.69 382 ASP A O 1
ATOM 2624 N N . GLY A 1 383 ? 2.049 -29.288 11.841 1.00 81.25 383 GLY A N 1
ATOM 2625 C CA . GLY A 1 383 ? 1.397 -28.628 12.961 1.00 81.25 383 GLY A CA 1
ATOM 2626 C C . GLY A 1 383 ? -0.022 -29.124 13.241 1.00 81.25 383 GLY A C 1
ATOM 2627 O O . GLY A 1 383 ? -0.795 -29.427 12.338 1.00 81.25 383 GLY A O 1
ATOM 2628 N N . PHE A 1 384 ? -0.433 -29.136 14.512 1.00 82.06 384 PHE A N 1
ATOM 2629 C CA . PHE A 1 384 ? -1.829 -29.422 14.862 1.00 82.06 384 PHE A CA 1
ATOM 2630 C C . PHE A 1 384 ? -2.771 -28.384 14.223 1.00 82.06 384 PHE A C 1
ATOM 2632 O O . PHE A 1 384 ? -2.595 -27.185 14.441 1.00 82.06 384 PHE A O 1
ATOM 2639 N N . GLY A 1 385 ? -3.764 -28.829 13.444 1.00 80.44 385 GLY A N 1
ATOM 2640 C CA . GLY A 1 385 ? -4.676 -27.942 12.710 1.00 80.44 385 GLY A CA 1
ATOM 2641 C C . GLY A 1 385 ? -4.011 -27.081 11.626 1.00 80.44 385 GLY A C 1
ATOM 2642 O O . GLY A 1 385 ? -4.619 -26.112 11.176 1.00 80.44 385 GLY A O 1
ATOM 2643 N N . ALA A 1 386 ? -2.765 -27.383 11.248 1.00 85.19 386 ALA A N 1
ATOM 2644 C CA . ALA A 1 386 ? -2.100 -26.764 10.104 1.00 85.19 386 ALA A CA 1
ATOM 2645 C C . ALA A 1 386 ? -2.704 -27.283 8.797 1.00 85.19 386 ALA A C 1
ATOM 2647 O O . ALA A 1 386 ? -2.955 -28.474 8.687 1.00 85.19 386 ALA A O 1
ATOM 2648 N N . CYS A 1 387 ? -2.883 -26.432 7.794 1.00 88.75 387 CYS A N 1
ATOM 2649 C CA . CYS A 1 387 ? -3.507 -26.797 6.518 1.00 88.75 387 CYS A CA 1
ATOM 2650 C C . CYS A 1 387 ? -4.959 -27.278 6.686 1.00 88.75 387 CYS A C 1
ATOM 2652 O O . CYS A 1 387 ? -5.336 -28.367 6.249 1.00 88.75 387 CYS A O 1
ATOM 2654 N N . SER A 1 388 ? -5.787 -26.474 7.356 1.00 89.12 388 SER A N 1
ATOM 2655 C CA . SER A 1 388 ? -7.193 -26.824 7.600 1.00 89.12 388 SER A CA 1
ATOM 2656 C C . SER A 1 388 ? -7.960 -27.049 6.295 1.00 89.12 388 SER A C 1
ATOM 2658 O O . SER A 1 388 ? -8.691 -28.034 6.196 1.00 89.12 388 SER A O 1
ATOM 2660 N N . ASP A 1 389 ? -7.731 -26.205 5.291 1.00 90.94 389 ASP A N 1
ATOM 2661 C CA . ASP A 1 389 ? -8.322 -26.334 3.962 1.00 90.94 389 ASP A CA 1
ATOM 2662 C C . ASP A 1 389 ? -7.234 -26.341 2.882 1.00 90.94 389 ASP A C 1
ATOM 2664 O O . ASP A 1 389 ? -6.483 -25.379 2.720 1.00 90.94 389 ASP A O 1
ATOM 2668 N N . VAL A 1 390 ? -7.155 -27.431 2.120 1.00 91.31 390 VAL A N 1
ATOM 2669 C CA . VAL A 1 390 ? -6.218 -27.596 1.005 1.00 91.31 390 VAL A CA 1
ATOM 2670 C C . VAL A 1 390 ? -6.998 -27.850 -0.278 1.00 91.31 390 VAL A C 1
ATOM 2672 O O . VAL A 1 390 ? -7.787 -28.791 -0.347 1.00 91.31 390 VAL A O 1
ATOM 2675 N N . SER A 1 391 ? -6.749 -27.044 -1.307 1.00 92.38 391 SER A N 1
ATOM 2676 C CA . SER A 1 391 ? -7.319 -27.201 -2.649 1.00 92.38 391 SER A CA 1
ATOM 2677 C C . SER A 1 391 ? -6.187 -27.306 -3.663 1.00 92.38 391 SER A C 1
ATOM 2679 O O . SER A 1 391 ? -5.430 -26.352 -3.838 1.00 92.38 391 SER A O 1
ATOM 2681 N N . CYS A 1 392 ? -6.045 -28.451 -4.327 1.00 89.19 392 CYS A N 1
ATOM 2682 C CA . CYS A 1 392 ? -4.993 -28.681 -5.310 1.00 89.19 392 CYS A CA 1
ATOM 2683 C C . CYS A 1 392 ? -5.559 -29.010 -6.695 1.00 89.19 392 CYS A C 1
ATOM 2685 O O . CYS A 1 392 ? -6.088 -30.092 -6.943 1.00 89.19 392 CYS A O 1
ATOM 2687 N N . GLY A 1 393 ? -5.381 -28.077 -7.623 1.00 86.62 393 GLY A N 1
ATOM 2688 C CA . GLY A 1 393 ? -5.617 -28.218 -9.056 1.00 86.62 393 GLY A CA 1
ATOM 2689 C C . GLY A 1 393 ? -4.332 -28.235 -9.889 1.00 86.62 393 GLY A C 1
ATOM 2690 O O . GLY A 1 393 ? -4.404 -27.963 -11.083 1.00 86.62 393 GLY A O 1
ATOM 2691 N N . ALA A 1 394 ? -3.173 -28.503 -9.282 1.00 85.44 394 ALA A N 1
ATOM 2692 C CA . ALA A 1 394 ? -1.902 -28.613 -9.998 1.00 85.44 394 ALA A CA 1
ATOM 2693 C C . ALA A 1 394 ? -1.805 -29.908 -10.829 1.00 85.44 394 ALA A C 1
ATOM 2695 O O . ALA A 1 394 ? -2.520 -30.877 -10.573 1.00 85.44 394 ALA A O 1
ATOM 2696 N N . ASP A 1 395 ? -0.872 -29.971 -11.783 1.00 85.81 395 ASP A N 1
ATOM 2697 C CA . ASP A 1 395 ? -0.625 -31.195 -12.565 1.00 85.81 395 ASP A CA 1
ATOM 2698 C C . ASP A 1 395 ? -0.169 -32.371 -11.678 1.00 85.81 395 ASP A C 1
ATOM 2700 O O . ASP A 1 395 ? -0.497 -33.530 -11.952 1.00 85.81 395 ASP A O 1
ATOM 2704 N N . ALA A 1 396 ? 0.580 -32.081 -10.610 1.00 86.94 396 ALA A N 1
ATOM 2705 C CA . ALA A 1 396 ? 0.984 -33.042 -9.589 1.00 86.94 396 ALA A CA 1
ATOM 2706 C C . ALA A 1 396 ? 0.920 -32.418 -8.188 1.00 86.94 396 ALA A C 1
ATOM 2708 O O . ALA A 1 396 ? 1.458 -31.335 -7.971 1.00 86.94 396 ALA A O 1
ATOM 2709 N N . CYS A 1 397 ? 0.321 -33.120 -7.232 1.00 87.94 397 CYS A N 1
ATOM 2710 C CA . CYS A 1 397 ? 0.273 -32.717 -5.828 1.00 87.94 397 CYS A CA 1
ATOM 2711 C C . CYS A 1 397 ? 0.863 -33.836 -4.968 1.00 87.94 397 CYS A C 1
ATOM 2713 O O . CYS A 1 397 ? 0.505 -34.997 -5.158 1.00 87.94 397 CYS A O 1
ATOM 2715 N N . VAL A 1 398 ? 1.740 -33.498 -4.031 1.00 90.38 398 VAL A N 1
ATOM 2716 C CA . VAL A 1 398 ? 2.246 -34.389 -2.983 1.00 90.38 398 VAL A CA 1
ATOM 2717 C C . VAL A 1 398 ? 1.968 -33.701 -1.656 1.00 90.38 398 VAL A C 1
ATOM 2719 O O . VAL A 1 398 ? 2.476 -32.612 -1.414 1.00 90.38 398 VAL A O 1
ATOM 2722 N N . ILE A 1 399 ? 1.106 -34.294 -0.837 1.00 88.88 399 ILE A N 1
ATOM 2723 C CA . ILE A 1 399 ? 0.610 -33.693 0.401 1.00 88.88 399 ILE A CA 1
ATOM 2724 C C . ILE A 1 399 ? 0.890 -34.651 1.559 1.00 88.88 399 ILE A C 1
ATOM 2726 O O . ILE A 1 399 ? 0.276 -35.711 1.653 1.00 88.88 399 ILE A O 1
ATOM 2730 N N . ASP A 1 400 ? 1.780 -34.261 2.463 1.00 89.06 400 ASP A N 1
ATOM 2731 C CA . ASP A 1 400 ? 2.128 -35.007 3.668 1.00 89.06 400 ASP A CA 1
ATOM 2732 C C . ASP A 1 400 ? 1.464 -34.362 4.893 1.00 89.06 400 ASP A C 1
ATOM 2734 O O . ASP A 1 400 ? 1.834 -33.278 5.338 1.00 89.06 400 ASP A O 1
ATOM 2738 N N . CYS A 1 401 ? 0.474 -35.042 5.468 1.00 85.81 401 CYS A N 1
ATOM 2739 C CA . CYS A 1 401 ? -0.278 -34.587 6.634 1.00 85.81 401 CYS A CA 1
ATOM 2740 C C . CYS A 1 401 ? 0.082 -35.419 7.867 1.00 85.81 401 CYS A C 1
ATOM 2742 O O . CYS A 1 401 ? -0.167 -36.627 7.899 1.00 85.81 401 CYS A O 1
ATOM 2744 N N . MET A 1 402 ? 0.602 -34.788 8.920 1.00 83.81 402 MET A N 1
ATOM 2745 C CA . MET A 1 402 ? 0.910 -35.446 10.191 1.00 83.81 402 MET A CA 1
ATOM 2746 C C . MET A 1 402 ? -0.119 -35.129 11.290 1.00 83.81 402 MET A C 1
ATOM 2748 O O . MET A 1 402 ? -0.471 -33.986 11.572 1.00 83.81 402 MET A O 1
ATOM 2752 N N . GLY A 1 403 ? -0.562 -36.159 12.007 1.00 77.19 403 GLY A N 1
ATOM 2753 C CA . GLY A 1 403 ? -1.358 -36.015 13.226 1.00 77.19 403 GLY A CA 1
ATOM 2754 C C . GLY A 1 403 ? -2.820 -35.662 12.969 1.00 77.19 403 GLY A C 1
ATOM 2755 O O . GLY A 1 403 ? -3.604 -36.566 12.749 1.00 77.19 403 GLY A O 1
ATOM 2756 N N . THR A 1 404 ? -3.186 -34.388 13.078 1.00 77.94 404 THR A N 1
ATOM 2757 C CA . THR A 1 404 ? -4.525 -33.809 12.801 1.00 77.94 404 THR A CA 1
ATOM 2758 C C . THR A 1 404 ? -4.345 -32.444 12.147 1.00 77.94 404 THR A C 1
ATOM 2760 O O . THR A 1 404 ? -4.999 -31.467 12.517 1.00 77.94 404 THR A O 1
ATOM 2763 N N . SER A 1 405 ? -3.344 -32.340 11.279 1.00 82.00 405 SER A N 1
ATOM 2764 C CA . SER A 1 405 ? -3.049 -31.117 10.554 1.00 82.00 405 SER A CA 1
ATOM 2765 C C . SER A 1 405 ? -4.157 -30.863 9.536 1.00 82.00 405 SER A C 1
ATOM 2767 O O . SER A 1 405 ? -4.970 -29.955 9.710 1.00 82.00 405 SER A O 1
ATOM 2769 N N . CYS A 1 406 ? -4.291 -31.754 8.560 1.00 83.81 406 CYS A N 1
ATOM 2770 C CA . CYS A 1 406 ? -5.208 -31.571 7.451 1.00 83.81 406 CYS A CA 1
ATOM 2771 C C . CYS A 1 406 ? -6.658 -31.886 7.840 1.00 83.81 406 CYS A C 1
ATOM 2773 O O . CYS A 1 406 ? -7.013 -33.022 8.169 1.00 83.81 406 CYS A O 1
ATOM 2775 N N . THR A 1 407 ? -7.540 -30.888 7.770 1.00 85.12 407 THR A N 1
ATOM 2776 C CA . THR A 1 407 ? -8.974 -31.125 8.005 1.00 85.12 407 THR A CA 1
ATOM 2777 C C . THR A 1 407 ? -9.657 -31.512 6.701 1.00 85.12 407 THR A C 1
ATOM 2779 O O . THR A 1 407 ? -10.245 -32.590 6.620 1.00 85.12 407 THR A O 1
ATOM 2782 N N . ASN A 1 408 ? -9.521 -30.691 5.666 1.00 86.56 408 ASN A N 1
ATOM 2783 C CA . ASN A 1 408 ? -10.200 -30.863 4.395 1.00 86.56 408 ASN A CA 1
ATOM 2784 C C . ASN A 1 408 ? -9.217 -30.731 3.227 1.00 86.56 408 ASN A C 1
ATOM 2786 O O . ASN A 1 408 ? -8.621 -29.678 3.028 1.00 86.56 408 ASN A O 1
ATOM 2790 N N . VAL A 1 409 ? -9.062 -31.799 2.445 1.00 86.81 409 VAL A N 1
ATOM 2791 C CA . VAL A 1 409 ? -8.194 -31.829 1.260 1.00 86.81 409 VAL A CA 1
ATOM 2792 C C . VAL A 1 409 ? -9.040 -32.097 0.020 1.00 86.81 409 VAL A C 1
ATOM 2794 O O . VAL A 1 409 ? -9.764 -33.091 -0.046 1.00 86.81 409 VAL A O 1
ATOM 2797 N N . THR A 1 410 ? -8.937 -31.228 -0.979 1.00 88.62 410 THR A N 1
ATOM 2798 C CA . THR A 1 410 ? -9.653 -31.326 -2.254 1.00 88.62 410 THR A CA 1
ATOM 2799 C C . THR A 1 410 ? -8.652 -31.351 -3.400 1.00 88.62 410 THR A C 1
ATOM 2801 O O . THR A 1 410 ? -7.975 -30.365 -3.667 1.00 88.62 410 THR A O 1
ATOM 2804 N N . CYS A 1 411 ? -8.556 -32.471 -4.108 1.00 82.81 411 CYS A N 1
ATOM 2805 C CA . CYS A 1 411 ? -7.665 -32.636 -5.259 1.00 82.81 411 CYS A CA 1
ATOM 2806 C C . CYS A 1 411 ? -8.328 -32.164 -6.574 1.00 82.81 411 CYS A C 1
ATOM 2808 O O . CYS A 1 411 ? -8.352 -32.917 -7.536 1.00 82.81 411 CYS A O 1
ATOM 2810 N N . ASP A 1 412 ? -8.923 -30.965 -6.609 1.00 81.31 412 ASP A N 1
ATOM 2811 C CA . ASP A 1 412 ? -9.756 -30.383 -7.686 1.00 81.31 412 ASP A CA 1
ATOM 2812 C C . ASP A 1 412 ? -9.693 -31.042 -9.076 1.00 81.31 412 ASP A C 1
ATOM 2814 O O . ASP A 1 412 ? -10.567 -31.824 -9.436 1.00 81.31 412 ASP A O 1
ATOM 2818 N N . THR A 1 413 ? -8.705 -30.679 -9.897 1.00 74.75 413 THR A N 1
ATOM 2819 C CA . THR A 1 413 ? -8.519 -31.200 -11.267 1.00 74.75 413 THR A CA 1
ATOM 2820 C C . THR A 1 413 ? -7.290 -32.103 -11.379 1.00 74.75 413 THR A C 1
ATOM 2822 O O . THR A 1 413 ? -7.044 -32.694 -12.433 1.00 74.75 413 THR A O 1
ATOM 2825 N N . ALA A 1 414 ? -6.547 -32.252 -10.282 1.00 68.88 414 ALA A N 1
ATOM 2826 C CA . ALA A 1 414 ? -5.301 -32.990 -10.210 1.00 68.88 414 ALA A CA 1
ATOM 2827 C C . ALA A 1 414 ? -5.567 -34.502 -10.142 1.00 68.88 414 ALA A C 1
ATOM 2829 O O . ALA A 1 414 ? -5.863 -35.049 -9.082 1.00 68.88 414 ALA A O 1
ATOM 2830 N N . CYS A 1 415 ? -5.419 -35.221 -11.259 1.00 68.12 415 CYS A N 1
ATOM 2831 C CA . CYS A 1 415 ? -5.473 -36.693 -11.231 1.00 68.12 415 CYS A CA 1
ATOM 2832 C C . CYS A 1 415 ? -4.207 -37.349 -10.640 1.00 68.12 415 CYS A C 1
ATOM 2834 O O . CYS A 1 415 ? -4.195 -38.568 -10.469 1.00 68.12 415 CYS A O 1
ATOM 2836 N N . ASN A 1 416 ? -3.143 -36.581 -10.378 1.00 76.44 416 ASN A N 1
ATOM 2837 C CA . ASN A 1 416 ? -1.908 -37.044 -9.745 1.00 76.44 416 ASN A CA 1
ATOM 2838 C C . ASN A 1 416 ? -1.707 -36.344 -8.390 1.00 76.44 416 ASN A C 1
ATOM 2840 O O . ASN A 1 416 ? -0.783 -35.555 -8.223 1.00 76.44 416 ASN A O 1
ATOM 2844 N N . CYS A 1 417 ? -2.623 -36.591 -7.458 1.00 78.69 417 CYS A N 1
ATOM 2845 C CA . CYS A 1 417 ? -2.654 -36.031 -6.111 1.00 78.69 417 CYS A CA 1
ATOM 2846 C C . CYS A 1 417 ? -2.334 -37.126 -5.076 1.00 78.69 417 CYS A C 1
ATOM 2848 O O . CYS A 1 417 ? -3.198 -37.919 -4.708 1.00 78.69 417 CYS A O 1
ATOM 2850 N N . ASP A 1 418 ? -1.087 -37.217 -4.624 1.00 82.12 418 ASP A N 1
ATOM 2851 C CA . ASP A 1 418 ? -0.684 -38.131 -3.552 1.00 82.12 418 ASP A CA 1
ATOM 2852 C C . ASP A 1 418 ? -0.896 -37.464 -2.187 1.00 82.12 418 ASP A C 1
ATOM 2854 O O . ASP A 1 418 ? -0.469 -36.328 -1.985 1.00 82.12 418 ASP A O 1
ATOM 2858 N N . VAL A 1 419 ? -1.581 -38.143 -1.263 1.00 81.12 419 VAL A N 1
ATOM 2859 C CA . VAL A 1 419 ? -1.934 -37.584 0.053 1.00 81.12 419 VAL A CA 1
ATOM 2860 C C . VAL A 1 419 ? -1.562 -38.579 1.146 1.00 81.12 419 VAL A C 1
ATOM 2862 O O . VAL A 1 419 ? -2.307 -39.514 1.441 1.00 81.12 419 VAL A O 1
ATOM 2865 N N . ALA A 1 420 ? -0.431 -38.385 1.808 1.00 82.19 420 ALA A N 1
ATOM 2866 C CA . ALA A 1 420 ? -0.021 -39.226 2.920 1.00 82.19 420 ALA A CA 1
ATOM 2867 C C . ALA A 1 420 ? -0.597 -38.699 4.242 1.00 82.19 420 ALA A C 1
ATOM 2869 O O . ALA A 1 420 ? -0.161 -37.687 4.779 1.00 82.19 420 ALA A O 1
ATOM 2870 N N . CYS A 1 421 ? -1.562 -39.422 4.814 1.00 78.50 421 CYS A N 1
ATOM 2871 C CA . CYS A 1 421 ? -2.134 -39.099 6.124 1.00 78.50 421 CYS A CA 1
ATOM 2872 C C . CYS A 1 421 ? -1.455 -39.945 7.211 1.00 78.50 421 CYS A C 1
ATOM 2874 O O . CYS A 1 421 ? -1.816 -41.101 7.451 1.00 78.50 421 CYS A O 1
ATOM 2876 N N . MET A 1 422 ? -0.458 -39.386 7.882 1.00 77.06 422 MET A N 1
ATOM 2877 C CA . MET A 1 422 ? 0.331 -40.069 8.902 1.00 77.06 422 MET A CA 1
ATOM 2878 C C . MET A 1 422 ? -0.191 -39.748 10.312 1.00 77.06 422 MET A C 1
ATOM 2880 O O . MET A 1 422 ? -0.399 -38.598 10.674 1.00 77.06 422 MET A O 1
ATOM 2884 N N . GLY A 1 423 ? -0.389 -40.768 11.154 1.00 66.81 423 GLY A N 1
ATOM 2885 C CA . GLY A 1 423 ? -0.898 -40.594 12.526 1.00 66.81 423 GLY A CA 1
ATOM 2886 C C . GLY A 1 423 ? -2.428 -40.678 12.661 1.00 66.81 423 GLY A C 1
ATOM 2887 O O . GLY A 1 423 ? -3.157 -40.882 11.692 1.00 66.81 423 GLY A O 1
ATOM 2888 N N . PHE A 1 424 ? -2.930 -40.620 13.900 1.00 64.62 424 PHE A N 1
ATOM 2889 C CA . PHE A 1 424 ? -4.364 -40.761 14.180 1.00 64.62 424 PHE A CA 1
ATOM 2890 C C . PHE A 1 424 ? -5.094 -39.434 13.945 1.00 64.62 424 PHE A C 1
ATOM 2892 O O . PHE A 1 424 ? -4.914 -38.505 14.728 1.00 64.62 424 PHE A O 1
ATOM 2899 N N . GLY A 1 425 ? -5.952 -39.394 12.919 1.00 64.38 425 GLY A N 1
ATOM 2900 C CA . GLY A 1 425 ? -6.718 -38.202 12.539 1.00 64.38 425 GLY A CA 1
ATOM 2901 C C . GLY A 1 425 ? -6.055 -37.321 11.473 1.00 64.38 425 GLY A C 1
ATOM 2902 O O . GLY A 1 425 ? -6.480 -36.183 11.320 1.00 64.38 425 GLY A O 1
ATOM 2903 N N . GLY A 1 426 ? -5.044 -37.839 10.753 1.00 59.41 426 GLY A N 1
ATOM 2904 C CA . GLY A 1 426 ? -4.164 -37.049 9.868 1.00 59.41 426 GLY A CA 1
ATOM 2905 C C . GLY A 1 426 ? -4.884 -36.283 8.771 1.00 59.41 426 GLY A C 1
ATOM 2906 O O . GLY A 1 426 ? -4.435 -35.216 8.378 1.00 59.41 426 GLY A O 1
ATOM 2907 N N . CYS A 1 427 ? -6.016 -36.819 8.326 1.00 69.75 427 CYS A N 1
ATOM 2908 C CA . CYS A 1 427 ? -6.921 -36.192 7.379 1.00 69.75 427 CYS A CA 1
ATOM 2909 C C . CYS A 1 427 ? -8.351 -36.435 7.870 1.00 69.75 427 CYS A C 1
ATOM 2911 O O . CYS A 1 427 ? -8.650 -37.564 8.267 1.00 69.75 427 CYS A O 1
ATOM 2913 N N . SER A 1 428 ? -9.230 -35.426 7.853 1.00 73.69 428 SER A N 1
ATOM 2914 C CA . SER A 1 428 ? -10.651 -35.623 8.210 1.00 73.69 428 SER A CA 1
ATOM 2915 C C . SER A 1 428 ? -11.535 -35.883 6.985 1.00 73.69 428 SER A C 1
ATOM 2917 O O . SER A 1 428 ? -12.417 -36.740 7.040 1.00 73.69 428 SER A O 1
ATOM 2919 N N . SER A 1 429 ? -11.278 -35.201 5.867 1.00 78.44 429 SER A N 1
ATOM 2920 C CA . SER A 1 429 ? -11.906 -35.460 4.568 1.00 78.44 429 SER A CA 1
ATOM 2921 C C . SER A 1 429 ? -10.909 -35.287 3.426 1.00 78.44 429 SER A C 1
ATOM 2923 O O . SER A 1 429 ? -10.143 -34.326 3.402 1.00 78.44 429 SER A O 1
ATOM 2925 N N . VAL A 1 430 ? -10.938 -36.217 2.467 1.00 78.00 430 VAL A N 1
ATOM 2926 C CA . VAL A 1 430 ? -10.179 -36.129 1.212 1.00 78.00 430 VAL A CA 1
ATOM 2927 C C . VAL A 1 430 ? -11.144 -36.357 0.053 1.00 78.00 430 VAL A C 1
ATOM 2929 O O . VAL A 1 430 ? -11.757 -37.424 -0.039 1.00 78.00 430 VAL A O 1
ATOM 2932 N N . THR A 1 431 ? -11.268 -35.362 -0.821 1.00 81.62 431 THR A N 1
ATOM 2933 C CA . THR A 1 431 ? -12.145 -35.388 -1.996 1.00 81.62 431 THR A CA 1
ATOM 2934 C C . THR A 1 431 ? -11.300 -35.423 -3.264 1.00 81.62 431 THR A C 1
ATOM 2936 O O . THR A 1 431 ? -10.465 -34.543 -3.471 1.00 81.62 431 THR A O 1
ATOM 2939 N N . CYS A 1 432 ? -11.531 -36.415 -4.129 1.00 73.69 432 CYS A N 1
ATOM 2940 C CA . CYS A 1 432 ? -10.870 -36.518 -5.433 1.00 73.69 432 CYS A CA 1
ATOM 2941 C C . CYS A 1 432 ? -11.876 -36.337 -6.590 1.00 73.69 432 CYS A C 1
ATOM 2943 O O . CYS A 1 432 ? -13.037 -36.737 -6.472 1.00 73.69 432 CYS A O 1
ATOM 2945 N N . PRO A 1 433 ? -11.452 -35.773 -7.734 1.00 72.56 433 PRO A N 1
ATOM 2946 C CA . PRO A 1 433 ? -12.283 -35.606 -8.918 1.00 72.56 433 PRO A CA 1
ATOM 2947 C C . PRO A 1 433 ? -12.792 -36.928 -9.485 1.00 72.56 433 PRO A C 1
ATOM 2949 O O . PRO A 1 433 ? -12.092 -37.944 -9.550 1.00 72.56 433 PRO A O 1
ATOM 2952 N N . SER A 1 434 ? -14.025 -36.892 -9.990 1.00 66.12 434 SER A N 1
ATOM 2953 C CA . SER A 1 434 ? -14.658 -38.040 -10.632 1.00 66.12 434 SER A CA 1
ATOM 2954 C C . SER A 1 434 ? -13.890 -38.469 -11.887 1.00 66.12 434 SER A C 1
ATOM 2956 O O . SER A 1 434 ? -13.725 -37.677 -12.813 1.00 66.12 434 SER A O 1
ATOM 2958 N N . GLY A 1 435 ? -13.489 -39.739 -11.956 1.00 61.94 435 GLY A N 1
ATOM 2959 C CA . GLY A 1 435 ? -12.791 -40.316 -13.113 1.00 61.94 435 GLY A CA 1
ATOM 2960 C C . GLY A 1 435 ? -11.288 -40.515 -12.912 1.00 61.94 435 GLY A C 1
ATOM 2961 O O . GLY A 1 435 ? -10.696 -41.312 -13.640 1.00 61.94 435 GLY A O 1
ATOM 2962 N N . CYS A 1 436 ? -10.689 -39.899 -11.890 1.00 60.16 436 CYS A N 1
ATOM 2963 C CA . CYS A 1 436 ? -9.379 -40.313 -11.401 1.00 60.16 436 CYS A CA 1
ATOM 2964 C C . CYS A 1 436 ? -9.603 -41.552 -10.509 1.00 60.16 436 CYS A C 1
ATOM 2966 O O . CYS A 1 436 ? -10.361 -41.517 -9.540 1.00 60.16 436 CYS A O 1
ATOM 2968 N N . MET A 1 437 ? -9.050 -42.705 -10.894 1.00 49.03 437 MET A N 1
ATOM 2969 C CA . MET A 1 437 ? -9.213 -43.933 -10.106 1.00 49.03 437 MET A CA 1
ATOM 2970 C C . MET A 1 437 ? -8.425 -43.826 -8.799 1.00 49.03 437 MET A C 1
ATOM 2972 O O . MET A 1 437 ? -7.325 -43.279 -8.797 1.00 49.03 437 MET A O 1
ATOM 2976 N N . SER A 1 438 ? -8.947 -44.435 -7.729 1.00 45.88 438 SER A N 1
ATOM 2977 C CA . SER A 1 438 ? -8.232 -44.758 -6.485 1.00 45.88 438 SER A CA 1
ATOM 2978 C C . SER A 1 438 ? -7.065 -45.714 -6.797 1.00 45.88 438 SER A C 1
ATOM 2980 O O . SER A 1 438 ? -7.138 -46.931 -6.651 1.00 45.88 438 SER A O 1
ATOM 2982 N N . GLY A 1 439 ? -6.015 -45.143 -7.363 1.00 45.38 439 GLY A N 1
ATOM 2983 C CA . GLY A 1 439 ? -4.740 -45.714 -7.770 1.00 45.38 439 GLY A CA 1
ATOM 2984 C C . GLY A 1 439 ? -3.671 -44.638 -7.544 1.00 45.38 439 GLY A C 1
ATOM 2985 O O . GLY A 1 439 ? -3.970 -43.672 -6.853 1.00 45.38 439 GLY A O 1
ATOM 2986 N N . PRO A 1 440 ? -2.447 -44.757 -8.087 1.00 40.88 440 PRO A N 1
ATOM 2987 C CA . PRO A 1 440 ? -1.250 -44.025 -7.626 1.00 40.88 440 PRO A CA 1
ATOM 2988 C C . PRO A 1 440 ? -1.287 -42.483 -7.663 1.00 40.88 440 PRO A C 1
ATOM 2990 O O . PRO A 1 440 ? -0.280 -41.875 -7.343 1.00 40.88 440 PRO A O 1
ATOM 2993 N N . GLY A 1 441 ? -2.409 -41.858 -8.027 1.00 45.09 441 GLY A N 1
ATOM 2994 C CA . GLY A 1 441 ? -2.632 -40.412 -7.976 1.00 45.09 441 GLY A CA 1
ATOM 2995 C C . GLY A 1 441 ? -3.774 -39.951 -7.053 1.00 45.09 441 GLY A C 1
ATOM 2996 O O . GLY A 1 441 ? -4.229 -38.832 -7.221 1.00 45.09 441 GLY A O 1
ATOM 2997 N N . CYS A 1 442 ? -4.280 -40.811 -6.160 1.00 46.69 442 CYS A N 1
ATOM 2998 C CA . CYS A 1 442 ? -5.144 -40.482 -5.006 1.00 46.69 442 CYS A CA 1
ATOM 2999 C C . CYS A 1 442 ? -5.003 -41.613 -3.965 1.00 46.69 442 CYS A C 1
ATOM 3001 O O . CYS A 1 442 ? -5.968 -42.317 -3.656 1.00 46.69 442 CYS A O 1
ATOM 3003 N N . MET A 1 443 ? -3.782 -41.897 -3.492 1.00 52.03 443 MET A N 1
ATOM 3004 C CA . MET A 1 443 ? -3.568 -42.887 -2.430 1.00 52.03 443 MET A CA 1
ATOM 3005 C C . MET A 1 443 ? -3.502 -42.181 -1.077 1.00 52.03 443 MET A C 1
ATOM 3007 O O . MET A 1 443 ? -2.553 -41.463 -0.811 1.00 52.03 443 MET A O 1
ATOM 3011 N N . SER A 1 444 ? -4.467 -42.438 -0.186 1.00 50.31 444 SER A N 1
ATOM 3012 C CA . SER A 1 444 ? -4.252 -42.169 1.239 1.00 50.31 444 SER A CA 1
ATOM 3013 C C . SER A 1 444 ? -3.411 -43.296 1.834 1.00 50.31 444 SER A C 1
ATOM 3015 O O . SER A 1 444 ? -3.922 -44.369 2.165 1.00 50.31 444 SER A O 1
ATOM 3017 N N . ALA A 1 445 ? -2.097 -43.099 1.927 1.00 49.72 445 ALA A N 1
ATOM 3018 C CA . ALA A 1 445 ? -1.197 -44.045 2.582 1.00 49.72 445 ALA A CA 1
ATOM 3019 C C . ALA A 1 445 ? -1.203 -43.813 4.106 1.00 49.72 445 ALA A C 1
ATOM 3021 O O . ALA A 1 445 ? -0.222 -43.361 4.686 1.00 49.72 445 ALA A O 1
ATOM 3022 N N . GLY A 1 446 ? -2.329 -44.091 4.773 1.00 46.84 446 GLY A N 1
ATOM 3023 C CA . GLY A 1 446 ? -2.507 -43.791 6.197 1.00 46.84 446 GLY A CA 1
ATOM 3024 C C . GLY A 1 446 ? -3.430 -44.766 6.920 1.00 46.84 446 GLY A C 1
ATOM 3025 O O . GLY A 1 446 ? -4.582 -44.943 6.539 1.00 46.84 446 GLY A O 1
ATOM 3026 N N . GLY A 1 447 ? -2.953 -45.402 7.995 1.00 38.16 447 GLY A N 1
ATOM 3027 C CA . GLY A 1 447 ? -3.651 -46.454 8.759 1.00 38.16 447 GLY A CA 1
ATOM 3028 C C . GLY A 1 447 ? -4.888 -46.022 9.568 1.00 38.16 447 GLY A C 1
ATOM 3029 O O . GLY A 1 447 ? -5.222 -46.677 10.554 1.00 38.16 447 GLY A O 1
ATOM 3030 N N . GLY A 1 448 ? -5.563 -44.939 9.181 1.00 41.09 448 GLY A N 1
ATOM 3031 C CA . GLY A 1 448 ? -6.672 -44.326 9.908 1.00 41.09 448 GLY A CA 1
ATOM 3032 C C . GLY A 1 448 ? -7.839 -43.932 9.004 1.00 41.09 448 GLY A C 1
ATOM 3033 O O . GLY A 1 448 ? -8.070 -42.755 8.785 1.00 41.09 448 GLY A O 1
ATOM 3034 N N . GLY A 1 449 ? -8.593 -44.918 8.514 1.00 37.44 449 GLY A N 1
ATOM 3035 C CA . GLY A 1 449 ? -10.046 -44.833 8.287 1.00 37.44 449 GLY A CA 1
ATOM 3036 C C . GLY A 1 449 ? -10.644 -43.841 7.275 1.00 37.44 449 GLY A C 1
ATOM 3037 O O . GLY A 1 449 ? -11.848 -43.936 7.051 1.00 37.44 449 GLY A O 1
ATOM 3038 N N . CYS A 1 450 ? -9.890 -42.939 6.650 1.00 41.28 450 CYS A N 1
ATOM 3039 C CA . CYS A 1 450 ? -10.456 -41.976 5.701 1.00 41.28 450 CYS A CA 1
ATOM 3040 C C . CYS A 1 450 ? -10.350 -42.519 4.275 1.00 41.28 450 CYS A C 1
ATOM 3042 O O . CYS A 1 450 ? -9.307 -42.446 3.633 1.00 41.28 450 CYS A O 1
ATOM 3044 N N . GLY A 1 451 ? -11.432 -43.140 3.800 1.00 45.78 451 GLY A N 1
ATOM 3045 C CA . GLY A 1 451 ? -11.569 -43.476 2.385 1.00 45.78 451 GLY A CA 1
ATOM 3046 C C . GLY A 1 451 ? -11.817 -42.208 1.573 1.00 45.78 451 GLY A C 1
ATOM 3047 O O . GLY A 1 451 ? -12.595 -41.363 2.008 1.00 45.78 451 GLY A O 1
ATOM 3048 N N . CYS A 1 452 ? -11.178 -42.090 0.408 1.00 42.75 452 CYS A N 1
ATOM 3049 C CA . CYS A 1 452 ? -11.551 -41.105 -0.606 1.00 42.75 452 CYS A CA 1
ATOM 3050 C C . CYS A 1 452 ? -13.058 -41.242 -0.878 1.00 42.75 452 CYS A C 1
ATOM 3052 O O . CYS A 1 452 ? -13.503 -42.333 -1.254 1.00 42.75 452 CYS A O 1
ATOM 3054 N N . THR A 1 453 ? -13.835 -40.189 -0.630 1.00 47.00 453 THR A N 1
ATOM 3055 C CA . THR A 1 453 ? -15.274 -40.155 -0.946 1.00 47.00 453 THR A CA 1
ATOM 3056 C C . THR A 1 453 ? -15.531 -39.665 -2.352 1.00 47.00 453 THR A C 1
ATOM 3058 O O . THR A 1 453 ? -14.849 -38.693 -2.750 1.00 47.00 453 THR A O 1
#

Foldseek 3Di:
DDDDDDDPPPPPPPPPQQWAKEWEKEAEQAFAQAQFFKKWKDKDPDIFMDGTHGPDHSHVIDTGDMDGHGFAKIKIKIQTDHPNRVTQIFIAIDGHPHHYYFYDYTYSLCVPQQPDDPVDNQQRGDDQVDGAHNHCGLVCVVRDDQAQDPAQVSADDFAPQWGWGGRSRHIHIHGHQVSQQPAGQDRHPGGDDHPPPPPPPPPDDDDDDDDDDDDDDDDDDDDDDDDDDDDDDDPPDDLDFCVVFAPADDPGQEREAAQDQVQQEDGAPTHYEYNQQAAQRCVDEHYYYQEHYEYDQNYHLYQQDEYHPANHQEYEYAFAYACAHEEYENHQHEYEAHQAEANHYAAYEYHQEEYEYEQAEAQRHQAYAYAPPHAEYEEEFNYACAHQYYEANYCAYAAEFEAQNYEEYENDNHLQHHHEQEHENRYNAYEYDPPSDCPNRYDHNYPYDHDHD

Radius of gyration: 31.89 Å; Cα contacts (8 Å, |Δi|>4): 1246; chains: 1; bounding box: 69×85×127 Å